Protein AF-A0A2P6U1R3-F1 (afdb_monomer_lite)

Organism: Chlorella sorokiniana (NCBI:txid3076)

Radius of gyration: 25.65 Å; chains: 1; bounding box: 90×57×66 Å

Sequence (424 aa):
MPDLQQPEAGGATSASNEEQLLGSLMELHCVSCRFAQLVASQGTAALACGRTQRAAPVVNSSLACLTNVLSQLIPLAYTKHFEDANPEEVEALPDVQGVCAAHLQAVLAVIDAAHGAGFGRPHWNDPASFETHRVALAMAVRNCCGFSHAAWDEAASAAFERSLAALAQVSSPLELASELLCPVAKAAAACPRVAAALASGSLLGVMLQVARQLAGTADRCTQEWASKLLANWHGLVQALPPSVPAADQSAATLDVSEEMVAELQTAASALSEQRRQLLRRLQFNTDLADHAVQLQQLVQPAAQLGGLLVQMSRSPALEKEQQLDLARAAATRSCAYLRCANVAGQGGAAAGQGVGSMRCSACRAVWYCGTACSHADWRAGHKCVCKALAAERQAAKAARKAAAAEGTAAVVQQPPPQQQPNQA

Secondary structure (DSSP, 8-state):
----PPP-S-----HHHHHHHHHHHHHHHHHHHHHHHHHHHHHHHHHHTT-GGGHHHHHHHHHHHHHHHHHHHHHHHHHHH-SS--HHHHHT-HHHHHHHHHHHHHHHHHHHHHHHTTTTSGGG--HHHHHHHHHHHHHHHHHHHTT-GGG--HHHHHHHHHHHHHHTTTS-HHHIIIIIIHHHHHHHHH-HHHHHHHHHTTHHHHHHHHHHHHHTSS-HHHHHHHHHHHHHHHHHHHHTGGGSPPHHHHTTTS---HHHHHHHHHHHHHHHHHHHHHHHHTTTT--HHHHHHHHGGGHHHHHHHHHHHHHHHT-HHHHHHHHHHHHHHHHTSS-S-TT---TT---SGGG-S-SS-EE-TTT-S-EESSHHHHHHHIIIIIHHHHHHHHHHHHHHHHHHHHHHHHHHHHHHTSPPP-------

Foldseek 3Di:
DDDPPDPPPPDPPDLVNLVVVLVVLLLQLQLLLLQLLLLLVVLLVCLVVVPPVVSLVSLLVSLVSNLVSLVVNLVSLVVSVDPDDDLVVSLLPLQLQLSLLLLLVSLLSSLVSCVSSPVPDCVCVPVSSLLSNLLSLQSSLLSNLSRHLLSDALSSLVSSVVSLVSNVVPDDLQSSQPRHQLSNLQSLLNHLLSLLSCLLDCNLVVLLVSLLVLLPDPDPVSPVSSVSSVVSSLSSLVSLLVLQDDLVPDVPQQVDDSVLSVQLNVLSVVLVVLVVVLVVVVPDDDRSNNVSVSCVVSSVSSSSNSVSSSVSCPRPNNNLVSVLSNQSSLLQDQASQSSNNPSPARRHPVSPPDQQWDADPQLSSHIHSHPVSVVVVVVVCCVSNSVVSNVVVVVVVVVVVVVVVVVVVVVVPDDDPDPDPPPD

Structure (mmCIF, N/CA/C/O backbone):
data_AF-A0A2P6U1R3-F1
#
_entry.id   AF-A0A2P6U1R3-F1
#
loop_
_atom_site.group_PDB
_atom_site.id
_atom_site.type_symbol
_atom_site.label_atom_id
_atom_site.label_alt_id
_atom_site.label_comp_id
_atom_site.label_asym_id
_atom_site.label_entity_id
_atom_site.label_seq_id
_atom_site.pdbx_PDB_ins_code
_atom_site.Cartn_x
_atom_site.Cartn_y
_atom_site.Cartn_z
_atom_site.occupancy
_atom_site.B_iso_or_equiv
_atom_site.auth_seq_id
_atom_site.auth_comp_id
_atom_site.auth_asym_id
_atom_site.auth_atom_id
_atom_site.pdbx_PDB_model_num
ATOM 1 N N . MET A 1 1 ? 36.725 -15.200 40.494 1.00 41.12 1 MET A N 1
ATOM 2 C CA . MET A 1 1 ? 35.909 -14.489 39.492 1.00 41.12 1 MET A CA 1
ATOM 3 C C . MET A 1 1 ? 36.869 -14.069 38.396 1.00 41.12 1 MET A C 1
ATOM 5 O O . MET A 1 1 ? 37.624 -13.140 38.645 1.00 41.12 1 MET A O 1
ATOM 9 N N . PRO A 1 2 ? 36.994 -14.837 37.302 1.00 41.97 2 PRO A N 1
ATOM 10 C CA . PRO A 1 2 ? 37.884 -14.465 36.211 1.00 41.97 2 PRO A CA 1
ATOM 11 C C . PRO A 1 2 ? 37.278 -13.282 35.447 1.00 41.97 2 PRO A C 1
ATOM 13 O O . PRO A 1 2 ? 36.060 -13.228 35.267 1.00 41.97 2 PRO A O 1
ATOM 16 N N . ASP A 1 3 ? 38.137 -12.345 35.049 1.00 43.78 3 ASP A N 1
ATOM 17 C CA . ASP A 1 3 ? 37.809 -11.195 34.209 1.00 43.78 3 ASP A CA 1
ATOM 18 C C . ASP A 1 3 ? 37.068 -11.641 32.943 1.00 43.78 3 ASP A C 1
ATOM 20 O O . ASP A 1 3 ? 37.623 -12.322 32.079 1.00 43.78 3 ASP A O 1
ATOM 24 N N . LEU A 1 4 ? 35.802 -11.237 32.829 1.00 39.09 4 LEU A N 1
ATOM 25 C CA . LEU A 1 4 ? 35.072 -11.258 31.569 1.00 39.09 4 LEU A CA 1
ATOM 26 C C . LEU A 1 4 ? 35.633 -10.126 30.705 1.00 39.09 4 LEU A C 1
ATOM 28 O O . LEU A 1 4 ? 35.174 -8.987 30.779 1.00 39.09 4 LEU A O 1
ATOM 32 N N . GLN A 1 5 ? 36.657 -10.447 29.913 1.00 50.66 5 GLN A N 1
ATOM 33 C CA . GLN A 1 5 ? 37.120 -9.588 28.829 1.00 50.66 5 GLN A CA 1
ATOM 34 C C . GLN A 1 5 ? 35.928 -9.262 27.922 1.00 50.66 5 GLN A C 1
ATOM 36 O O . GLN A 1 5 ? 35.281 -10.158 27.376 1.00 50.66 5 GLN A O 1
ATOM 41 N N . GLN A 1 6 ? 35.613 -7.971 27.801 1.00 43.28 6 GLN A N 1
ATOM 42 C CA . GLN A 1 6 ? 34.645 -7.489 26.824 1.00 43.28 6 GLN A CA 1
ATOM 43 C C . GLN A 1 6 ? 35.142 -7.859 25.417 1.00 43.28 6 GLN A C 1
ATOM 45 O O . GLN A 1 6 ? 36.327 -7.670 25.136 1.00 43.28 6 GLN A O 1
ATOM 50 N N . PRO A 1 7 ? 34.279 -8.395 24.537 1.00 53.44 7 PRO A N 1
ATOM 51 C CA . PRO A 1 7 ? 34.672 -8.705 23.170 1.00 53.44 7 PRO A CA 1
ATOM 52 C C . PRO A 1 7 ? 35.069 -7.411 22.452 1.00 53.44 7 PRO A C 1
ATOM 54 O O . PRO A 1 7 ? 34.304 -6.446 22.437 1.00 53.44 7 PRO A O 1
ATOM 57 N N . GLU A 1 8 ? 36.272 -7.384 21.877 1.00 54.66 8 GLU A N 1
ATOM 58 C CA . GLU A 1 8 ? 36.767 -6.252 21.095 1.00 54.66 8 GLU A CA 1
ATOM 59 C C . GLU A 1 8 ? 35.815 -5.963 19.922 1.00 54.66 8 GLU A C 1
ATOM 61 O O . GLU A 1 8 ? 35.661 -6.767 19.002 1.00 54.66 8 GLU A O 1
ATOM 66 N N . ALA A 1 9 ? 35.166 -4.797 19.953 1.00 52.38 9 ALA A N 1
ATOM 67 C CA . ALA A 1 9 ? 34.184 -4.325 18.973 1.00 52.38 9 ALA A CA 1
ATOM 68 C C . ALA A 1 9 ? 34.814 -3.860 17.636 1.00 52.38 9 ALA A C 1
ATOM 70 O O . ALA A 1 9 ? 34.377 -2.876 17.047 1.00 52.38 9 ALA A O 1
ATOM 71 N N . GLY A 1 10 ? 35.872 -4.531 17.170 1.00 49.59 10 GLY A N 1
ATOM 72 C CA . GLY A 1 10 ? 36.731 -4.066 16.069 1.00 49.59 10 GLY A CA 1
ATOM 73 C C . GLY A 1 10 ? 36.646 -4.861 14.765 1.00 49.59 10 GLY A C 1
ATOM 74 O O . GLY A 1 10 ? 37.422 -4.610 13.845 1.00 49.59 10 GLY A O 1
ATOM 75 N N . GLY A 1 11 ? 35.745 -5.838 14.657 1.00 57.94 11 GLY A N 1
ATOM 76 C CA . GLY A 1 11 ? 35.570 -6.594 13.421 1.00 57.94 11 GLY A CA 1
ATOM 77 C C . GLY A 1 11 ? 34.733 -5.805 12.425 1.00 57.94 11 GLY A C 1
ATOM 78 O O . GLY A 1 11 ? 33.516 -5.947 12.442 1.00 57.94 11 GLY A O 1
ATOM 79 N N . ALA A 1 12 ? 35.365 -5.001 11.564 1.00 62.06 12 ALA A N 1
ATOM 80 C CA . ALA A 1 12 ? 34.711 -4.446 10.383 1.00 62.06 12 ALA A CA 1
ATOM 81 C C . ALA A 1 12 ? 34.105 -5.606 9.579 1.00 62.06 12 ALA A C 1
ATOM 83 O O . ALA A 1 12 ? 34.811 -6.321 8.863 1.00 62.06 12 ALA A O 1
ATOM 84 N N . THR A 1 13 ? 32.804 -5.844 9.739 1.00 58.28 13 THR A N 1
ATOM 85 C CA . THR A 1 13 ? 32.047 -6.700 8.836 1.00 58.28 13 THR A CA 1
ATOM 86 C C . THR A 1 13 ? 32.215 -6.086 7.460 1.00 58.28 13 THR A C 1
ATOM 88 O O . THR A 1 13 ? 31.769 -4.972 7.209 1.00 58.28 13 THR A O 1
ATOM 91 N N . SER A 1 14 ? 32.977 -6.758 6.599 1.00 80.94 14 SER A N 1
ATOM 92 C CA . SER A 1 14 ? 33.293 -6.223 5.282 1.00 80.94 14 SER A CA 1
ATOM 93 C C . SER A 1 14 ? 31.987 -5.967 4.527 1.00 80.94 14 SER A C 1
ATOM 95 O O . SER A 1 14 ? 31.060 -6.771 4.616 1.00 80.94 14 SER A O 1
ATOM 97 N N . ALA A 1 15 ? 31.907 -4.876 3.759 1.00 79.94 15 ALA A N 1
ATOM 98 C CA . ALA A 1 15 ? 30.730 -4.522 2.951 1.00 79.94 15 ALA A CA 1
ATOM 99 C C . ALA A 1 15 ? 30.206 -5.692 2.078 1.00 79.94 15 ALA A C 1
ATOM 101 O O . ALA A 1 15 ? 29.020 -5.780 1.769 1.00 79.94 15 ALA A O 1
ATOM 102 N N . SER A 1 16 ? 31.088 -6.644 1.745 1.00 83.81 16 SER A N 1
ATOM 103 C CA . SER A 1 16 ? 30.757 -7.908 1.079 1.00 83.81 16 SER A CA 1
ATOM 104 C C . SER A 1 16 ? 29.768 -8.784 1.865 1.00 83.81 16 SER A C 1
ATOM 106 O O . SER A 1 16 ? 28.911 -9.421 1.256 1.00 83.81 16 SER A O 1
ATOM 108 N N . ASN A 1 17 ? 29.874 -8.846 3.195 1.00 85.38 17 ASN A N 1
ATOM 109 C CA . ASN A 1 17 ? 28.988 -9.657 4.034 1.00 85.38 17 ASN A CA 1
ATOM 110 C C . ASN A 1 17 ? 27.570 -9.073 4.076 1.00 85.38 17 ASN A C 1
ATOM 112 O O . ASN A 1 17 ? 26.595 -9.821 4.023 1.00 85.38 17 ASN A O 1
ATOM 116 N N . GLU A 1 18 ? 27.445 -7.746 4.131 1.00 82.75 18 GLU A N 1
ATOM 117 C CA . GLU A 1 18 ? 26.146 -7.065 4.117 1.00 82.75 18 GLU A CA 1
ATOM 118 C C . GLU A 1 18 ? 25.444 -7.201 2.765 1.00 82.75 18 GLU A C 1
ATOM 120 O O . GLU A 1 18 ? 24.239 -7.442 2.711 1.00 82.75 18 GLU A O 1
ATOM 125 N N . GLU A 1 19 ? 26.190 -7.112 1.659 1.00 83.31 19 GLU A N 1
ATOM 126 C CA . GLU A 1 19 ? 25.640 -7.339 0.322 1.00 83.31 19 GLU A CA 1
ATOM 127 C C . GLU A 1 19 ? 25.128 -8.773 0.149 1.00 83.31 19 GLU A C 1
ATOM 129 O O . GLU A 1 19 ? 24.013 -8.977 -0.342 1.00 83.31 19 GLU A O 1
ATOM 134 N N . GLN A 1 20 ? 25.895 -9.759 0.618 1.00 86.06 20 GLN A N 1
ATOM 135 C CA . GLN A 1 20 ? 25.476 -11.156 0.611 1.00 86.06 20 GLN A CA 1
ATOM 136 C C . GLN A 1 20 ? 24.241 -11.389 1.496 1.00 86.06 20 GLN A C 1
ATOM 138 O O . GLN A 1 20 ? 23.325 -12.121 1.101 1.00 86.06 20 GLN A O 1
ATOM 143 N N . LEU A 1 21 ? 24.187 -10.761 2.675 1.00 85.44 21 LEU A N 1
ATOM 144 C CA . LEU A 1 21 ? 23.046 -10.858 3.583 1.00 85.44 21 LEU A CA 1
ATOM 145 C C . LEU A 1 21 ? 21.786 -10.242 2.967 1.00 85.44 21 LEU A C 1
ATOM 147 O O . LEU A 1 21 ? 20.737 -10.886 2.968 1.00 85.44 21 LEU A O 1
ATOM 151 N N . LEU A 1 22 ? 21.885 -9.042 2.387 1.00 84.19 22 LEU A N 1
ATOM 152 C CA . LEU A 1 22 ? 20.763 -8.385 1.717 1.00 84.19 22 LEU A CA 1
ATOM 153 C C . LEU A 1 22 ? 20.246 -9.225 0.543 1.00 84.19 22 LEU A C 1
ATOM 155 O O . LEU A 1 22 ? 19.037 -9.422 0.421 1.00 84.19 22 LEU A O 1
ATOM 159 N N . GLY A 1 23 ? 21.146 -9.774 -0.279 1.00 84.50 23 GLY A N 1
ATOM 160 C CA . GLY A 1 23 ? 20.778 -10.689 -1.362 1.00 84.50 23 GLY A CA 1
ATOM 161 C C . GLY A 1 23 ? 20.032 -11.927 -0.854 1.00 84.50 23 GLY A C 1
ATOM 162 O O . GLY A 1 23 ? 18.996 -12.298 -1.405 1.00 84.50 23 GLY A O 1
ATOM 163 N N . SER A 1 24 ? 20.498 -12.512 0.253 1.00 86.38 24 SER A N 1
ATOM 164 C CA . SER A 1 24 ? 19.866 -13.682 0.878 1.00 86.38 24 SER A CA 1
ATOM 165 C C . SER A 1 24 ? 18.483 -13.357 1.460 1.00 86.38 24 SER A C 1
ATOM 167 O O . SER A 1 24 ? 17.539 -14.129 1.288 1.00 86.38 24 SER A O 1
ATOM 169 N N . LEU A 1 25 ? 18.326 -12.200 2.115 1.00 85.56 25 LEU A N 1
ATOM 170 C CA . LEU A 1 25 ? 17.034 -11.738 2.635 1.00 85.56 25 LEU A CA 1
ATOM 171 C C . LEU A 1 25 ? 16.041 -11.444 1.507 1.00 85.56 25 LEU A C 1
ATOM 173 O O . LEU A 1 25 ? 14.862 -11.771 1.630 1.00 85.56 25 LEU A O 1
ATOM 177 N N . MET A 1 26 ? 16.512 -10.864 0.403 1.00 84.69 26 MET A N 1
ATOM 178 C CA . MET A 1 26 ? 15.712 -10.595 -0.791 1.00 84.69 26 MET A CA 1
ATOM 179 C C . MET A 1 26 ? 15.184 -11.888 -1.424 1.00 84.69 26 MET A C 1
ATOM 181 O O . MET A 1 26 ? 14.007 -11.988 -1.788 1.00 84.69 26 MET A O 1
ATOM 185 N N . GLU A 1 27 ? 16.042 -12.904 -1.532 1.00 84.75 27 GLU A N 1
ATOM 186 C CA . GLU A 1 27 ? 15.659 -14.223 -2.028 1.00 84.75 27 GLU A CA 1
ATOM 187 C C . GLU A 1 27 ? 14.647 -14.895 -1.094 1.00 84.75 27 GLU A C 1
ATOM 189 O O . GLU A 1 27 ? 13.584 -15.330 -1.549 1.00 84.75 27 GLU A O 1
ATOM 194 N N . LEU A 1 28 ? 14.925 -14.901 0.213 1.00 86.25 28 LEU A N 1
ATOM 195 C CA . LEU A 1 28 ? 14.026 -15.450 1.225 1.00 86.25 28 LEU A CA 1
ATOM 196 C C . LEU A 1 28 ? 12.658 -14.753 1.195 1.00 86.25 28 LEU A C 1
ATOM 198 O O . LEU A 1 28 ? 11.629 -15.425 1.199 1.00 86.25 28 LEU A O 1
ATOM 202 N N . HIS A 1 29 ? 12.626 -13.423 1.080 1.00 87.94 29 HIS A N 1
ATOM 203 C CA . HIS A 1 29 ? 11.388 -12.651 0.941 1.00 87.94 29 HIS A CA 1
ATOM 204 C C . HIS A 1 29 ? 10.598 -13.073 -0.298 1.00 87.94 29 HIS A C 1
ATOM 206 O O . HIS A 1 29 ? 9.394 -13.343 -0.215 1.00 87.94 29 HIS A O 1
ATOM 212 N N . CYS A 1 30 ? 11.276 -13.180 -1.444 1.00 86.31 30 CYS A N 1
ATOM 213 C CA . CYS A 1 30 ? 10.654 -13.601 -2.692 1.00 86.31 30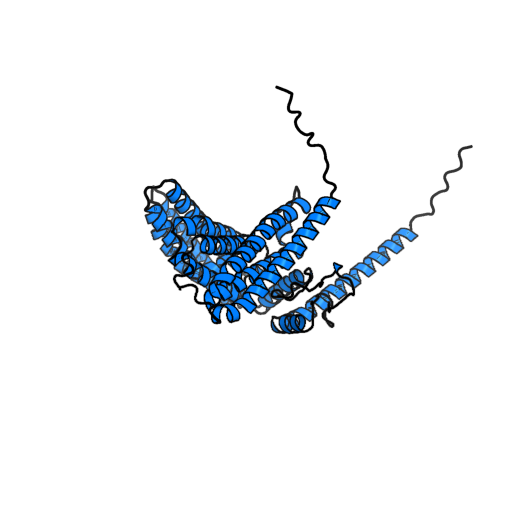 CYS A CA 1
ATOM 214 C C . CYS A 1 30 ? 10.036 -14.999 -2.574 1.00 86.31 30 CYS A C 1
ATOM 216 O O . CYS A 1 30 ? 8.910 -15.205 -3.040 1.00 86.31 30 CYS A O 1
ATOM 218 N N . VAL A 1 31 ? 10.748 -15.947 -1.957 1.00 87.31 31 VAL A N 1
ATOM 219 C CA . VAL A 1 31 ? 10.260 -17.311 -1.710 1.00 87.31 31 VAL A CA 1
ATOM 220 C C . VAL A 1 31 ? 9.054 -17.292 -0.774 1.00 87.31 31 VAL A C 1
ATOM 222 O O . VAL A 1 31 ? 8.032 -17.893 -1.108 1.00 87.31 31 VAL A O 1
ATOM 225 N N . SER A 1 32 ? 9.112 -16.543 0.328 1.00 87.38 32 SER A N 1
ATOM 226 C CA . SER A 1 32 ? 8.001 -16.412 1.277 1.00 87.38 32 SER A CA 1
ATOM 227 C C . SER A 1 32 ? 6.751 -15.812 0.627 1.00 87.38 32 SER A C 1
ATOM 229 O O . SER A 1 32 ? 5.649 -16.318 0.839 1.00 87.38 32 SER A O 1
ATOM 231 N N . CYS A 1 33 ? 6.897 -14.803 -0.242 1.00 89.19 33 CYS A N 1
ATOM 232 C CA . CYS A 1 33 ? 5.768 -14.234 -0.990 1.00 89.19 33 CYS A CA 1
ATOM 233 C C . CYS A 1 33 ? 5.134 -15.265 -1.922 1.00 89.19 33 CYS A C 1
ATOM 235 O O . CYS A 1 33 ? 3.912 -15.385 -1.979 1.00 89.19 33 CYS A O 1
ATOM 237 N N . ARG A 1 34 ? 5.954 -16.041 -2.637 1.00 90.00 34 ARG A N 1
ATOM 238 C CA . ARG A 1 34 ? 5.462 -17.092 -3.536 1.00 90.00 34 ARG A CA 1
ATOM 239 C C . ARG A 1 34 ? 4.780 -18.215 -2.777 1.00 90.00 34 ARG A C 1
ATOM 241 O O . ARG A 1 34 ? 3.759 -18.717 -3.235 1.00 90.00 34 ARG A O 1
ATOM 248 N N . PHE A 1 35 ? 5.323 -18.594 -1.626 1.00 88.38 35 PHE A N 1
ATOM 249 C CA . PHE A 1 35 ? 4.724 -19.605 -0.772 1.00 88.38 35 PHE A CA 1
ATOM 250 C C . PHE A 1 35 ? 3.365 -19.146 -0.243 1.00 88.38 35 PHE A C 1
ATOM 252 O O . PHE A 1 35 ? 2.393 -19.882 -0.359 1.00 88.38 35 PHE A O 1
ATOM 259 N N . ALA A 1 36 ? 3.251 -17.903 0.223 1.00 88.50 36 ALA A N 1
ATOM 260 C CA . ALA A 1 36 ? 1.975 -17.326 0.633 1.00 88.50 36 ALA A CA 1
ATOM 261 C C . ALA A 1 36 ? 0.948 -17.284 -0.511 1.00 88.50 36 ALA A C 1
ATOM 263 O O . ALA A 1 36 ? -0.198 -17.681 -0.318 1.00 88.50 36 ALA A O 1
ATOM 264 N N . GLN A 1 37 ? 1.360 -16.899 -1.724 1.00 90.62 37 GLN A N 1
ATOM 265 C CA . GLN A 1 37 ? 0.494 -16.949 -2.911 1.00 90.62 37 GLN A CA 1
ATOM 266 C C . GLN A 1 37 ? 0.074 -18.384 -3.265 1.00 90.62 37 GLN A C 1
ATOM 268 O O . GLN A 1 37 ? -1.080 -18.633 -3.620 1.00 90.62 37 GLN A O 1
ATOM 273 N N . LEU A 1 38 ? 0.985 -19.352 -3.134 1.00 89.19 38 LEU A N 1
ATOM 274 C CA . LEU A 1 38 ? 0.686 -20.769 -3.327 1.00 89.19 38 LEU A CA 1
ATOM 275 C C . LEU A 1 38 ? -0.359 -21.243 -2.315 1.00 89.19 38 LEU A C 1
ATOM 277 O O . LEU A 1 38 ? -1.377 -21.803 -2.718 1.00 89.19 38 LEU A O 1
ATOM 281 N N . VAL A 1 39 ? -0.143 -20.956 -1.030 1.00 85.69 39 VAL A N 1
ATOM 282 C CA . VAL A 1 39 ? -1.073 -21.276 0.058 1.00 85.69 39 VAL A CA 1
ATOM 283 C C . VAL A 1 39 ? -2.430 -20.618 -0.176 1.00 85.69 39 VAL A C 1
ATOM 285 O O . VAL A 1 39 ? -3.440 -21.298 -0.055 1.00 85.69 39 VAL A O 1
ATOM 288 N N . ALA A 1 40 ? -2.483 -19.350 -0.587 1.00 87.50 40 ALA A N 1
ATOM 289 C CA . ALA A 1 40 ? -3.734 -18.665 -0.908 1.00 87.50 40 ALA A CA 1
ATOM 290 C C . ALA A 1 40 ? -4.482 -19.338 -2.075 1.00 87.50 40 ALA A C 1
ATOM 292 O O . ALA A 1 40 ? -5.684 -19.599 -1.993 1.00 87.50 40 ALA A O 1
ATOM 293 N N . SER A 1 41 ? -3.760 -19.687 -3.146 1.00 87.88 41 SER A N 1
ATOM 294 C CA . SER A 1 41 ? -4.346 -20.321 -4.334 1.00 87.88 41 SER A CA 1
ATOM 295 C C . SER A 1 41 ? -4.855 -21.744 -4.076 1.00 87.88 41 SER A C 1
ATOM 297 O O . SER A 1 41 ? -5.902 -22.124 -4.595 1.00 87.88 41 SER A O 1
ATOM 299 N N . GLN A 1 42 ? -4.148 -22.527 -3.254 1.00 84.12 42 GLN A N 1
ATOM 300 C CA . GLN A 1 42 ? -4.537 -23.895 -2.900 1.00 84.12 42 GLN A CA 1
ATOM 301 C C . GLN A 1 42 ? -5.544 -23.935 -1.750 1.00 84.12 42 GLN A C 1
ATOM 303 O O . GLN A 1 42 ? -6.390 -24.829 -1.692 1.00 84.12 42 GLN A O 1
ATOM 308 N N . GLY A 1 43 ? -5.447 -22.974 -0.831 1.00 69.19 43 GLY A N 1
ATOM 309 C CA . GLY A 1 43 ? -6.226 -22.884 0.395 1.00 69.19 43 GLY A CA 1
ATOM 310 C C . GLY A 1 43 ? -7.714 -22.818 0.112 1.00 69.19 43 GLY A C 1
ATOM 311 O O . GLY A 1 43 ? -8.466 -23.550 0.737 1.00 69.19 43 GLY A O 1
ATOM 312 N N . THR A 1 44 ? -8.150 -22.064 -0.894 1.00 64.38 44 THR A N 1
ATOM 313 C CA . THR A 1 44 ? -9.573 -22.011 -1.276 1.00 64.38 44 THR A CA 1
ATOM 314 C C . THR A 1 44 ? -10.154 -23.396 -1.597 1.00 64.38 44 THR A C 1
ATOM 316 O O . THR A 1 44 ? -11.227 -23.741 -1.107 1.00 64.38 44 THR A O 1
ATOM 319 N N . ALA A 1 45 ? -9.423 -24.241 -2.331 1.00 68.31 45 ALA A N 1
ATOM 320 C CA . ALA A 1 45 ? -9.865 -25.592 -2.679 1.00 68.31 45 ALA A CA 1
ATOM 321 C C . ALA A 1 45 ? -9.679 -26.601 -1.528 1.00 68.31 45 ALA A C 1
ATOM 323 O O . ALA A 1 45 ? -10.554 -27.430 -1.269 1.00 68.31 45 ALA A O 1
ATOM 324 N N . ALA A 1 46 ? -8.556 -26.531 -0.806 1.00 61.72 46 ALA A N 1
ATOM 325 C CA . ALA A 1 46 ? -8.241 -27.449 0.289 1.00 61.72 46 ALA A CA 1
ATOM 326 C C . ALA A 1 46 ? -9.098 -27.194 1.544 1.00 61.72 46 ALA A C 1
ATOM 328 O O . ALA A 1 46 ? -9.530 -28.148 2.197 1.00 61.72 46 ALA A O 1
ATOM 329 N N . LEU A 1 47 ? -9.380 -25.923 1.855 1.00 58.97 47 LEU A N 1
ATOM 330 C CA . LEU A 1 47 ? -10.258 -25.507 2.953 1.00 58.97 47 LEU A CA 1
ATOM 331 C C . LEU A 1 47 ? -11.717 -25.867 2.650 1.00 58.97 47 LEU A C 1
ATOM 333 O O . LEU A 1 47 ? -12.416 -26.340 3.545 1.00 58.97 47 LEU A O 1
ATOM 337 N N . ALA A 1 48 ? -12.150 -25.763 1.388 1.00 61.44 48 ALA A N 1
ATOM 338 C CA . ALA A 1 48 ? -13.477 -26.217 0.965 1.00 61.44 48 ALA A CA 1
ATOM 339 C C . ALA A 1 48 ? -13.694 -27.730 1.174 1.00 61.44 48 ALA A C 1
ATOM 341 O O . ALA A 1 48 ? -14.814 -28.162 1.431 1.00 61.44 48 ALA A O 1
ATOM 342 N N . CYS A 1 49 ? -12.632 -28.544 1.136 1.00 66.62 49 CYS A N 1
ATOM 343 C CA . CYS A 1 49 ? -12.711 -30.000 1.313 1.00 66.62 49 CYS A CA 1
ATOM 344 C C . CYS A 1 49 ? -12.745 -30.474 2.783 1.00 66.62 49 CYS A C 1
ATOM 346 O O . CYS A 1 49 ? -12.592 -31.669 3.036 1.00 66.62 49 CYS A O 1
ATOM 348 N N . GLY A 1 50 ? -12.882 -29.577 3.768 1.00 60.34 50 GLY A N 1
ATOM 349 C CA . GLY A 1 50 ? -13.015 -29.955 5.184 1.00 60.34 50 GLY A CA 1
ATOM 350 C C . GLY A 1 50 ? -11.731 -30.466 5.857 1.00 60.34 50 GLY A C 1
ATOM 351 O O . GLY A 1 50 ? -11.770 -30.878 7.014 1.00 60.34 50 GLY A O 1
ATOM 352 N N . ARG A 1 51 ? -10.566 -30.400 5.193 1.00 64.81 51 ARG A N 1
ATOM 353 C CA . ARG A 1 51 ? -9.248 -30.722 5.791 1.00 64.81 51 ARG A CA 1
ATOM 354 C C . ARG A 1 51 ? -8.646 -29.523 6.545 1.00 64.81 51 ARG A C 1
ATOM 356 O O . ARG A 1 51 ? -7.439 -29.292 6.506 1.00 64.81 51 ARG A O 1
ATOM 363 N N . THR A 1 52 ? -9.491 -28.735 7.207 1.00 59.22 52 THR A N 1
ATOM 364 C CA . THR A 1 52 ? -9.181 -27.377 7.686 1.00 59.22 52 THR A CA 1
ATOM 365 C C . THR A 1 52 ? -8.184 -27.333 8.845 1.00 59.22 52 THR A C 1
ATOM 367 O O . THR A 1 52 ? -7.376 -26.411 8.910 1.00 59.22 52 THR A O 1
ATOM 370 N N . GLN A 1 53 ? -8.145 -28.357 9.707 1.00 66.00 53 GLN A N 1
ATOM 371 C CA . GLN A 1 53 ? -7.268 -28.367 10.891 1.00 66.00 53 GLN A CA 1
ATOM 372 C C . GLN A 1 53 ? -5.765 -28.346 10.574 1.00 66.00 53 GLN A C 1
ATOM 374 O O . GLN A 1 53 ? -4.977 -27.907 11.404 1.00 66.00 53 GLN A O 1
ATOM 379 N N . ARG A 1 54 ? -5.340 -28.793 9.383 1.00 70.00 54 ARG A N 1
ATOM 380 C CA . ARG A 1 54 ? -3.913 -28.785 9.004 1.00 70.00 54 ARG A CA 1
ATOM 381 C C . ARG A 1 54 ? -3.483 -27.532 8.242 1.00 70.00 54 ARG A C 1
ATOM 383 O O . ARG A 1 54 ? -2.287 -27.309 8.099 1.00 70.00 54 ARG A O 1
ATOM 390 N N . ALA A 1 55 ? -4.425 -26.730 7.749 1.00 70.19 55 ALA A N 1
ATOM 391 C CA . ALA A 1 55 ? -4.117 -25.565 6.923 1.00 70.19 55 ALA A CA 1
ATOM 392 C C . ALA A 1 55 ? -3.771 -24.322 7.759 1.00 70.19 55 ALA A C 1
ATOM 394 O O . ALA A 1 55 ? -2.879 -23.568 7.378 1.00 70.19 55 ALA A O 1
ATOM 395 N N . ALA A 1 56 ? -4.422 -24.135 8.914 1.00 71.81 56 ALA A N 1
ATOM 396 C CA . ALA A 1 56 ? -4.221 -22.959 9.764 1.00 71.81 56 ALA A CA 1
ATOM 397 C C . ALA A 1 56 ? -2.762 -22.758 10.227 1.00 71.81 56 ALA A C 1
ATOM 399 O O . ALA A 1 56 ? -2.238 -21.659 10.032 1.00 71.81 56 ALA A O 1
ATOM 400 N N . PRO A 1 57 ? -2.043 -23.789 10.724 1.00 78.38 57 PRO A N 1
ATOM 401 C CA . PRO A 1 57 ? -0.646 -23.621 11.121 1.00 78.38 57 PRO A CA 1
ATOM 402 C C . PRO A 1 57 ? 0.248 -23.201 9.952 1.00 78.38 57 PRO A C 1
ATOM 404 O O . PRO A 1 57 ? 1.115 -22.353 10.118 1.00 78.38 57 PRO A O 1
ATOM 407 N N . VAL A 1 58 ? 0.005 -23.741 8.752 1.00 78.25 58 VAL A N 1
ATOM 408 C CA . VAL A 1 58 ? 0.785 -23.407 7.551 1.00 78.25 58 VAL A CA 1
ATOM 409 C C . VAL A 1 58 ? 0.566 -21.951 7.150 1.00 78.25 58 VAL A C 1
ATOM 411 O O . VAL A 1 58 ? 1.535 -21.252 6.854 1.00 78.25 58 VAL A O 1
ATOM 414 N N . VAL A 1 59 ? -0.681 -21.472 7.180 1.00 76.81 59 VAL A N 1
ATOM 415 C CA . VAL A 1 59 ? -1.014 -20.064 6.911 1.00 76.81 59 VAL A CA 1
ATOM 416 C C . VAL A 1 59 ? -0.316 -19.145 7.915 1.00 76.81 59 VAL A C 1
ATOM 418 O O . VAL A 1 59 ? 0.392 -18.226 7.506 1.00 76.81 59 VAL A O 1
ATOM 421 N N . ASN A 1 60 ? -0.432 -19.439 9.212 1.00 77.25 60 ASN A N 1
ATOM 422 C CA . ASN A 1 60 ? 0.191 -18.639 10.265 1.00 77.25 60 ASN A CA 1
ATOM 423 C C . ASN A 1 60 ? 1.718 -18.617 10.127 1.00 77.25 60 ASN A C 1
ATOM 425 O O . ASN A 1 60 ? 2.323 -17.549 10.132 1.00 77.25 60 ASN A O 1
ATOM 429 N N . SER A 1 61 ? 2.356 -19.774 9.931 1.00 78.88 61 SER A N 1
ATOM 430 C CA . SER A 1 61 ? 3.805 -19.843 9.723 1.00 78.88 61 SER A CA 1
ATOM 431 C C . SER A 1 61 ? 4.248 -19.082 8.470 1.00 78.88 61 SER A C 1
ATOM 433 O O . SER A 1 61 ? 5.295 -18.437 8.495 1.00 78.88 61 SER A O 1
ATOM 435 N N . SER A 1 62 ? 3.449 -19.102 7.397 1.00 77.00 62 SER A N 1
ATOM 436 C CA . SER A 1 62 ? 3.728 -18.336 6.172 1.00 77.00 62 SER A CA 1
ATOM 437 C C . SER A 1 62 ? 3.694 -16.834 6.432 1.00 77.00 62 SER A C 1
ATOM 439 O O . SER A 1 62 ? 4.623 -16.122 6.052 1.00 77.00 62 SER A O 1
ATOM 441 N N . LEU A 1 63 ? 2.640 -16.358 7.100 1.00 78.94 63 LEU A N 1
ATOM 442 C CA . LEU A 1 63 ? 2.467 -14.950 7.451 1.00 78.94 63 LEU A CA 1
ATOM 443 C C . LEU A 1 63 ? 3.553 -14.475 8.417 1.00 78.94 63 LEU A C 1
ATOM 445 O O . LEU A 1 63 ? 4.156 -13.431 8.181 1.00 78.94 63 LEU A O 1
ATOM 449 N N . ALA A 1 64 ? 3.861 -15.254 9.454 1.00 80.31 64 ALA A N 1
ATOM 450 C CA . ALA A 1 64 ? 4.926 -14.940 10.401 1.00 80.31 64 ALA A CA 1
ATOM 451 C C . ALA A 1 64 ? 6.295 -14.866 9.707 1.00 80.31 64 ALA A C 1
ATOM 453 O O . ALA A 1 64 ? 7.042 -13.911 9.909 1.00 80.31 64 ALA A O 1
ATOM 454 N N . CYS A 1 65 ? 6.610 -15.829 8.833 1.00 81.06 65 CYS A N 1
ATOM 455 C CA . CYS A 1 65 ? 7.851 -15.821 8.062 1.00 81.06 65 CYS A CA 1
ATOM 456 C C . CYS A 1 65 ? 7.941 -14.591 7.149 1.00 81.06 65 CYS A C 1
ATOM 458 O O . CYS A 1 65 ? 8.935 -13.871 7.192 1.00 81.06 65 CYS A O 1
ATOM 460 N N . LEU A 1 66 ? 6.887 -14.305 6.378 1.00 80.62 66 LEU A N 1
ATOM 461 C CA . LEU A 1 66 ? 6.802 -13.115 5.527 1.00 80.62 66 LEU A CA 1
ATOM 462 C C . LEU A 1 66 ? 7.086 -11.828 6.299 1.00 80.62 66 LEU A C 1
ATOM 464 O O . LEU A 1 66 ? 7.874 -10.984 5.870 1.00 80.62 66 LEU A O 1
ATOM 468 N N . THR A 1 67 ? 6.408 -11.700 7.429 1.00 79.56 67 THR A N 1
ATOM 469 C CA . THR A 1 67 ? 6.409 -10.520 8.281 1.00 79.56 67 THR A CA 1
ATOM 470 C C . THR A 1 67 ? 7.783 -10.296 8.911 1.00 79.56 67 THR A C 1
ATOM 472 O O . THR A 1 67 ? 8.340 -9.199 8.821 1.00 79.56 67 THR A O 1
ATOM 475 N N . ASN A 1 68 ? 8.383 -11.360 9.452 1.00 81.44 68 ASN A N 1
ATOM 476 C CA . ASN A 1 68 ? 9.719 -11.320 10.036 1.00 81.44 68 ASN A CA 1
ATOM 477 C C . ASN A 1 68 ? 10.778 -10.960 8.991 1.00 81.44 68 ASN A C 1
ATOM 479 O O . ASN A 1 68 ? 11.594 -10.075 9.235 1.00 81.44 68 ASN A O 1
ATOM 483 N N . VAL A 1 69 ? 10.742 -11.581 7.809 1.00 83.38 69 VAL A N 1
ATOM 484 C CA . VAL A 1 69 ? 11.728 -11.304 6.754 1.00 83.38 69 VAL A CA 1
ATOM 485 C C . VAL A 1 69 ? 11.662 -9.846 6.309 1.00 83.38 69 VAL A C 1
ATOM 487 O O . VAL A 1 69 ? 12.704 -9.205 6.201 1.00 83.38 69 VAL A O 1
ATOM 490 N N . LEU A 1 70 ? 10.463 -9.286 6.115 1.00 80.12 70 LEU A N 1
ATOM 491 C CA . LEU A 1 70 ? 10.335 -7.883 5.717 1.00 80.12 70 LEU A CA 1
ATOM 492 C C . LEU A 1 70 ? 10.831 -6.921 6.807 1.00 80.12 70 LEU A C 1
ATOM 494 O O . LEU A 1 70 ? 11.501 -5.941 6.491 1.00 80.12 70 LEU A O 1
ATOM 498 N N . SER A 1 71 ? 10.559 -7.218 8.084 1.00 80.62 71 SER A N 1
ATOM 499 C CA . SER A 1 71 ? 11.040 -6.391 9.201 1.00 80.62 71 SER A CA 1
ATOM 500 C C . SER A 1 71 ? 12.554 -6.361 9.361 1.00 80.62 71 SER A C 1
ATOM 502 O O . SER A 1 71 ? 13.064 -5.409 9.936 1.00 80.62 71 SER A O 1
ATOM 504 N N . GLN A 1 72 ? 13.258 -7.375 8.856 1.00 83.31 72 GLN A N 1
ATOM 505 C CA . GLN A 1 72 ? 14.720 -7.422 8.843 1.00 83.31 72 GLN A CA 1
ATOM 506 C C . GLN A 1 72 ? 15.286 -6.804 7.561 1.00 83.31 72 GLN A C 1
ATOM 508 O O . GLN A 1 72 ? 16.293 -6.102 7.598 1.00 83.31 72 GLN A O 1
ATOM 513 N N . LEU A 1 73 ? 14.618 -7.028 6.424 1.00 81.94 73 LEU A N 1
ATOM 514 C CA . LEU A 1 73 ? 15.051 -6.528 5.121 1.00 81.94 73 LEU A CA 1
ATOM 515 C C . LEU A 1 73 ? 15.011 -5.001 5.052 1.00 81.94 73 LEU A C 1
ATOM 517 O O . LEU A 1 73 ? 15.960 -4.406 4.553 1.00 81.94 73 LEU A O 1
ATOM 521 N N . ILE A 1 74 ? 13.942 -4.369 5.551 1.00 79.56 74 ILE A N 1
ATOM 522 C CA . ILE A 1 74 ? 13.782 -2.913 5.450 1.00 79.56 74 ILE A CA 1
ATOM 523 C C . ILE A 1 74 ? 14.901 -2.176 6.203 1.00 79.56 74 ILE A C 1
ATOM 525 O O . ILE A 1 74 ? 15.614 -1.418 5.552 1.00 79.56 74 ILE A O 1
ATOM 529 N N . PRO A 1 75 ? 15.139 -2.404 7.512 1.00 79.44 75 PRO A N 1
ATOM 530 C CA . PRO A 1 75 ? 16.226 -1.734 8.222 1.00 79.44 75 PRO A CA 1
ATOM 531 C C . PRO A 1 75 ? 17.597 -1.978 7.590 1.00 79.44 75 PRO A C 1
ATOM 533 O O . PRO A 1 75 ? 18.371 -1.036 7.486 1.00 79.44 75 PRO A O 1
ATOM 536 N N . LEU A 1 76 ? 17.878 -3.197 7.110 1.00 79.00 76 LEU A N 1
ATOM 537 C CA . LEU A 1 76 ? 19.153 -3.505 6.456 1.00 79.00 76 LEU A CA 1
ATOM 538 C C . LEU A 1 76 ? 19.320 -2.751 5.124 1.00 79.00 76 LEU A C 1
ATOM 540 O O . LEU A 1 76 ? 20.414 -2.301 4.789 1.00 79.00 76 LEU A O 1
ATOM 544 N N . ALA A 1 77 ? 18.236 -2.601 4.358 1.00 74.25 77 ALA A N 1
ATOM 545 C CA . ALA A 1 77 ? 18.240 -1.782 3.151 1.00 74.25 77 ALA A CA 1
ATOM 546 C C . ALA A 1 77 ? 18.490 -0.302 3.489 1.00 74.25 77 ALA A C 1
ATOM 548 O O . ALA A 1 77 ? 19.274 0.344 2.798 1.00 74.25 77 ALA A O 1
ATOM 549 N N . TYR A 1 78 ? 17.904 0.210 4.579 1.00 72.81 78 TYR A N 1
ATOM 550 C CA . TYR A 1 78 ? 18.193 1.562 5.069 1.00 72.81 78 TYR A CA 1
ATOM 551 C C . TYR A 1 78 ? 19.664 1.738 5.449 1.00 72.81 78 TYR A C 1
ATOM 553 O O . TYR A 1 78 ? 20.303 2.651 4.937 1.00 72.81 78 TYR A O 1
ATOM 561 N N . THR A 1 79 ? 20.212 0.859 6.295 1.00 75.25 79 THR A N 1
ATOM 562 C CA . THR A 1 79 ? 21.591 0.996 6.793 1.00 75.25 79 THR A CA 1
ATOM 563 C C . THR A 1 79 ? 22.623 0.869 5.680 1.00 75.25 79 THR A C 1
ATOM 565 O O . THR A 1 79 ? 23.589 1.620 5.662 1.00 75.25 79 THR A O 1
ATOM 568 N N . LYS A 1 80 ? 22.418 -0.050 4.723 1.00 68.12 80 LYS A N 1
ATOM 569 C CA . LYS A 1 80 ? 23.350 -0.251 3.603 1.00 68.12 80 LYS A CA 1
ATOM 570 C C . LYS A 1 80 ? 23.397 0.958 2.683 1.00 68.12 80 LYS A C 1
ATOM 572 O O . LYS A 1 80 ? 24.460 1.317 2.180 1.00 68.12 80 LYS A O 1
ATOM 577 N N . HIS A 1 81 ? 22.231 1.516 2.376 1.00 62.25 81 HIS A N 1
ATOM 578 C CA . HIS A 1 81 ? 22.198 2.643 1.470 1.00 62.25 81 HIS A CA 1
ATOM 579 C C . HIS A 1 81 ? 22.708 3.903 2.160 1.00 62.25 81 HIS A C 1
ATOM 581 O O . HIS A 1 81 ? 23.302 4.718 1.457 1.00 62.25 81 HIS A O 1
ATOM 587 N N . PHE A 1 82 ? 22.556 4.044 3.489 1.00 56.56 82 PHE A N 1
ATOM 588 C CA . PHE A 1 82 ? 22.811 5.322 4.137 1.00 56.56 82 PHE A CA 1
ATOM 589 C C . PHE A 1 82 ? 23.076 5.299 5.652 1.00 56.56 82 PHE A C 1
ATOM 591 O O . PHE A 1 82 ? 22.237 4.870 6.441 1.00 56.56 82 PHE A O 1
ATOM 598 N N . GLU A 1 83 ? 24.180 5.940 6.051 1.00 53.97 83 GLU A N 1
ATOM 599 C CA . GLU A 1 83 ? 24.327 6.565 7.377 1.00 53.97 83 GLU A CA 1
ATOM 600 C C . GLU A 1 83 ? 23.767 8.015 7.396 1.00 53.97 83 GLU A C 1
ATOM 602 O O . GLU A 1 83 ? 23.432 8.503 8.471 1.00 53.97 83 GLU A O 1
ATOM 607 N N . ASP A 1 84 ? 23.551 8.656 6.225 1.00 54.22 84 ASP A N 1
ATOM 608 C CA . ASP A 1 84 ? 23.222 10.099 6.098 1.00 54.22 84 ASP A CA 1
ATOM 609 C C . ASP A 1 84 ? 22.032 10.488 5.166 1.00 54.22 84 ASP A C 1
ATOM 611 O O . ASP A 1 84 ? 21.758 11.679 5.003 1.00 54.22 84 ASP A O 1
ATOM 615 N N . ALA A 1 85 ? 21.298 9.568 4.521 1.00 55.16 85 ALA A N 1
ATOM 616 C CA . ALA A 1 85 ? 20.209 9.969 3.606 1.00 55.16 85 ALA A CA 1
ATOM 617 C C . ALA A 1 85 ? 18.931 10.417 4.281 1.00 55.16 85 ALA A C 1
ATOM 619 O O . ALA A 1 85 ? 18.469 9.868 5.283 1.00 55.16 85 ALA A O 1
ATOM 620 N N . ASN A 1 86 ? 18.259 11.283 3.530 1.00 65.94 86 ASN A N 1
ATOM 621 C CA . ASN A 1 86 ? 16.832 11.498 3.599 1.00 65.94 86 ASN A CA 1
ATOM 622 C C . ASN A 1 86 ? 16.044 10.185 3.321 1.00 65.94 86 ASN A C 1
ATOM 624 O O . ASN A 1 86 ? 16.224 9.578 2.262 1.00 65.94 86 ASN A O 1
ATOM 628 N N . PRO A 1 87 ? 15.136 9.754 4.221 1.00 63.97 87 PRO A N 1
ATOM 629 C CA . PRO A 1 87 ? 14.249 8.600 4.031 1.00 63.97 87 PRO A CA 1
ATOM 630 C C . PRO A 1 87 ? 13.519 8.536 2.679 1.00 63.97 87 PRO A C 1
ATOM 632 O O . PRO A 1 87 ? 13.270 7.437 2.185 1.00 63.97 87 PRO A O 1
ATOM 635 N N . GLU A 1 88 ? 13.236 9.687 2.063 1.00 65.56 88 GLU A N 1
ATOM 636 C CA . GLU A 1 88 ? 12.583 9.795 0.750 1.00 65.56 88 GLU A CA 1
ATOM 637 C C . GLU A 1 88 ? 13.400 9.144 -0.386 1.00 65.56 88 GLU A C 1
ATOM 639 O O . GLU A 1 88 ? 12.834 8.564 -1.313 1.00 65.56 88 GLU A O 1
ATOM 644 N N . GLU A 1 89 ? 14.737 9.172 -0.317 1.00 67.50 89 GLU A N 1
ATOM 645 C CA . GLU A 1 89 ? 15.597 8.558 -1.341 1.00 67.50 89 GLU A CA 1
ATOM 646 C C . GLU A 1 89 ? 15.583 7.026 -1.259 1.00 67.50 89 GLU A C 1
ATOM 648 O O . GLU A 1 89 ? 15.658 6.338 -2.280 1.00 67.50 89 GLU A O 1
ATOM 653 N N . VAL A 1 90 ? 15.436 6.479 -0.048 1.00 63.34 90 VAL A N 1
ATOM 654 C CA . VAL A 1 90 ? 15.335 5.030 0.185 1.00 63.34 90 VAL A CA 1
ATOM 655 C C . VAL A 1 90 ? 13.994 4.497 -0.310 1.00 63.34 90 VAL A C 1
ATOM 657 O O . VAL A 1 90 ? 13.937 3.428 -0.920 1.00 63.34 90 VAL A O 1
ATOM 660 N N . GLU A 1 91 ? 12.916 5.253 -0.103 1.00 62.88 91 GLU A N 1
ATOM 661 C CA . GLU A 1 91 ? 11.580 4.916 -0.607 1.00 62.88 91 GLU A CA 1
ATOM 662 C C . GLU A 1 91 ? 11.519 4.901 -2.142 1.00 62.88 91 GLU A C 1
ATOM 664 O O . GLU A 1 91 ? 10.721 4.159 -2.721 1.00 62.88 91 GLU A O 1
ATOM 669 N N . ALA A 1 92 ? 12.397 5.649 -2.814 1.00 65.69 92 ALA A N 1
ATOM 670 C CA . ALA A 1 92 ? 12.502 5.674 -4.270 1.00 65.69 92 ALA A CA 1
ATOM 671 C C . ALA A 1 92 ? 13.283 4.487 -4.867 1.00 65.69 92 ALA A C 1
ATOM 673 O O . ALA A 1 92 ? 13.292 4.327 -6.090 1.00 65.69 92 ALA A O 1
ATOM 674 N N . LEU A 1 93 ? 13.927 3.637 -4.051 1.00 76.00 93 LEU A N 1
ATOM 675 C CA . LEU A 1 93 ? 14.694 2.493 -4.552 1.00 76.00 93 LEU A CA 1
ATOM 676 C C . LEU A 1 93 ? 13.758 1.442 -5.179 1.00 76.00 93 LEU A C 1
ATOM 678 O O . LEU A 1 93 ? 13.005 0.786 -4.451 1.00 76.00 93 LEU A O 1
ATOM 682 N N . PRO A 1 94 ? 13.833 1.193 -6.504 1.00 74.19 94 PRO A N 1
ATOM 683 C CA . PRO A 1 94 ? 12.898 0.300 -7.198 1.00 74.19 94 PRO A CA 1
ATOM 684 C C . PRO A 1 94 ? 12.864 -1.125 -6.625 1.00 74.19 94 PRO A C 1
ATOM 686 O O . PRO A 1 94 ? 11.828 -1.792 -6.657 1.00 74.19 94 PRO A O 1
ATOM 689 N N . ASP A 1 95 ? 13.990 -1.585 -6.073 1.00 79.50 95 ASP A N 1
ATOM 690 C CA . ASP A 1 95 ? 14.115 -2.893 -5.429 1.00 79.50 95 ASP A CA 1
ATOM 691 C C . ASP A 1 95 ? 13.205 -2.999 -4.195 1.00 79.50 95 ASP A C 1
ATOM 693 O O . ASP A 1 95 ? 12.455 -3.968 -4.061 1.00 79.50 95 ASP A O 1
ATOM 697 N N . VAL A 1 96 ? 13.198 -1.979 -3.329 1.00 82.19 96 VAL A N 1
ATOM 698 C CA . VAL A 1 96 ? 12.378 -1.953 -2.106 1.00 82.19 96 VAL A CA 1
ATOM 699 C C . VAL A 1 96 ? 10.897 -1.824 -2.457 1.00 82.19 96 VAL A C 1
ATOM 701 O O . VAL A 1 96 ? 10.067 -2.569 -1.931 1.00 82.19 96 VAL A O 1
ATOM 704 N N . GLN A 1 97 ? 10.558 -0.958 -3.416 1.00 83.88 97 GLN A N 1
ATOM 705 C CA . GLN A 1 97 ? 9.171 -0.787 -3.855 1.00 83.88 97 GLN A CA 1
ATOM 706 C C . GLN A 1 97 ? 8.569 -2.097 -4.383 1.00 83.88 97 GLN A C 1
ATOM 708 O O . GLN A 1 97 ? 7.409 -2.411 -4.097 1.00 83.88 97 GLN A O 1
ATOM 713 N N . GLY A 1 98 ? 9.353 -2.880 -5.133 1.00 81.69 98 GLY A N 1
ATOM 714 C CA . GLY A 1 98 ? 8.902 -4.127 -5.758 1.00 81.69 98 GLY A CA 1
ATOM 715 C C . GLY A 1 98 ? 8.672 -5.235 -4.740 1.00 81.69 98 GLY A C 1
ATOM 716 O O . GLY A 1 98 ? 7.704 -5.998 -4.835 1.00 81.69 98 GLY A O 1
ATOM 717 N N . VAL A 1 99 ? 9.541 -5.292 -3.735 1.00 86.06 99 VAL A N 1
ATOM 718 C CA . VAL A 1 99 ? 9.432 -6.174 -2.568 1.00 86.06 99 VAL A CA 1
ATOM 719 C C . VAL A 1 99 ? 8.190 -5.846 -1.760 1.00 86.06 99 VAL A C 1
ATOM 721 O O . VAL A 1 99 ? 7.391 -6.743 -1.487 1.00 86.06 99 VAL A O 1
ATOM 724 N N . CYS A 1 100 ? 7.982 -4.575 -1.423 1.00 86.50 100 CYS A N 1
ATOM 725 C CA . CYS A 1 100 ? 6.815 -4.145 -0.661 1.00 86.50 100 CYS A CA 1
ATOM 726 C C . CYS A 1 100 ? 5.515 -4.394 -1.438 1.00 86.50 100 CYS A C 1
ATOM 728 O O . CYS A 1 100 ? 4.575 -4.966 -0.890 1.00 86.50 100 CYS A O 1
ATOM 730 N N . ALA A 1 101 ? 5.482 -4.104 -2.742 1.00 86.56 101 ALA A N 1
ATOM 731 C CA . ALA A 1 101 ? 4.336 -4.420 -3.593 1.00 86.56 101 ALA A CA 1
ATOM 732 C C . ALA A 1 101 ? 3.988 -5.917 -3.582 1.00 86.56 101 ALA A C 1
ATOM 734 O O . ALA A 1 101 ? 2.834 -6.311 -3.402 1.00 86.56 101 ALA A O 1
ATOM 735 N N . ALA A 1 102 ? 4.999 -6.771 -3.758 1.00 86.62 102 ALA A N 1
ATOM 736 C CA . ALA A 1 102 ? 4.826 -8.216 -3.736 1.00 86.62 102 ALA A CA 1
ATOM 737 C C . ALA A 1 102 ? 4.359 -8.730 -2.371 1.00 86.62 102 ALA A C 1
ATOM 739 O O . ALA A 1 102 ? 3.505 -9.616 -2.309 1.00 86.62 102 ALA A O 1
ATOM 740 N N . HIS A 1 103 ? 4.910 -8.167 -1.296 1.00 89.31 103 HIS A N 1
ATOM 741 C CA . HIS A 1 103 ? 4.545 -8.504 0.071 1.00 89.31 103 HIS A CA 1
ATOM 742 C C . HIS A 1 103 ? 3.086 -8.165 0.354 1.00 89.31 103 HIS A C 1
ATOM 744 O O . HIS A 1 103 ? 2.342 -9.034 0.803 1.00 89.31 103 HIS A O 1
ATOM 750 N N . LEU A 1 104 ? 2.659 -6.942 0.023 1.00 86.88 104 LEU A N 1
ATOM 751 C CA . LEU A 1 104 ? 1.274 -6.510 0.182 1.00 86.88 104 LEU A CA 1
ATOM 752 C C . LEU A 1 104 ? 0.325 -7.458 -0.555 1.00 86.88 104 LEU A C 1
ATOM 754 O O . LEU A 1 104 ? -0.608 -7.988 0.041 1.00 86.88 104 LEU A O 1
ATOM 758 N N . GLN A 1 105 ? 0.604 -7.755 -1.827 1.00 88.69 105 GLN A N 1
ATOM 759 C CA . GLN A 1 105 ? -0.222 -8.671 -2.618 1.00 88.69 105 GLN A CA 1
ATOM 760 C C . GLN A 1 105 ? -0.245 -10.096 -2.040 1.00 88.69 105 GLN A C 1
ATOM 762 O O . GLN A 1 105 ? -1.270 -10.768 -2.129 1.00 88.69 105 GLN A O 1
ATOM 767 N N . ALA A 1 106 ? 0.862 -10.579 -1.465 1.00 88.56 106 ALA A N 1
ATOM 768 C CA . ALA A 1 106 ? 0.927 -11.887 -0.809 1.00 88.56 106 ALA A CA 1
ATOM 769 C C . ALA A 1 106 ? 0.093 -11.936 0.475 1.00 88.56 106 ALA A C 1
ATOM 771 O O . ALA A 1 106 ? -0.685 -12.871 0.654 1.00 88.56 106 ALA A O 1
ATOM 772 N N . VAL A 1 107 ? 0.207 -10.919 1.330 1.00 87.38 107 VAL A N 1
ATOM 773 C CA . VAL A 1 107 ? -0.560 -10.828 2.579 1.00 87.38 107 VAL A CA 1
ATOM 774 C C . VAL A 1 107 ? -2.053 -10.708 2.289 1.00 87.38 107 VAL A C 1
ATOM 776 O O . VAL A 1 107 ? -2.840 -11.475 2.840 1.00 87.38 107 VAL A O 1
ATOM 779 N N . LEU A 1 108 ? -2.446 -9.837 1.358 1.00 85.62 108 LEU A N 1
ATOM 780 C CA . LEU A 1 108 ? -3.848 -9.687 0.961 1.00 85.62 108 LEU A CA 1
ATOM 781 C C . LEU A 1 108 ? -4.425 -10.973 0.360 1.00 85.62 108 LEU A C 1
ATOM 783 O O . LEU A 1 108 ? -5.539 -11.350 0.704 1.00 85.62 108 LEU A O 1
ATOM 787 N N . ALA A 1 109 ? -3.665 -11.688 -0.478 1.00 87.31 109 ALA A N 1
ATOM 788 C CA . ALA A 1 109 ? -4.116 -12.959 -1.044 1.00 87.31 109 ALA A CA 1
ATOM 789 C C . ALA A 1 109 ? -4.358 -14.023 0.038 1.00 87.31 109 ALA A C 1
ATOM 791 O O . ALA A 1 109 ? -5.357 -14.741 -0.019 1.00 87.31 109 ALA A O 1
ATOM 792 N N . VAL A 1 110 ? -3.468 -14.117 1.031 1.00 85.12 110 VAL A N 1
ATOM 793 C CA . VAL A 1 110 ? -3.646 -15.034 2.165 1.00 85.12 110 VAL A CA 1
ATOM 794 C C . VAL A 1 110 ? -4.885 -14.662 2.970 1.00 85.12 110 VAL A C 1
ATOM 796 O O . VAL A 1 110 ? -5.675 -15.546 3.295 1.00 85.12 110 VAL A O 1
ATOM 799 N N . ILE A 1 111 ? -5.087 -13.373 3.245 1.00 81.75 111 ILE A N 1
ATOM 800 C CA . ILE A 1 111 ? -6.239 -12.901 4.015 1.00 81.75 111 ILE A CA 1
ATOM 801 C C . ILE A 1 111 ? -7.553 -13.131 3.261 1.00 81.75 111 ILE A C 1
ATOM 803 O O . ILE A 1 111 ? -8.499 -13.663 3.836 1.00 81.75 111 ILE A O 1
ATOM 807 N N . ASP A 1 112 ? -7.621 -12.805 1.970 1.00 83.75 112 ASP A N 1
ATOM 808 C CA . ASP A 1 112 ? -8.812 -13.065 1.156 1.00 83.75 112 ASP A CA 1
ATOM 809 C C . ASP A 1 112 ? -9.117 -14.573 1.072 1.00 83.75 112 ASP A C 1
ATOM 811 O O . ASP A 1 112 ? -10.280 -14.973 1.165 1.00 83.75 112 ASP A O 1
ATOM 815 N N . ALA A 1 113 ? -8.094 -15.430 0.961 1.00 83.06 113 ALA A N 1
ATOM 816 C CA . ALA A 1 113 ? -8.274 -16.883 0.996 1.00 83.06 113 ALA A CA 1
ATOM 817 C C . ALA A 1 113 ? -8.798 -17.369 2.359 1.00 83.06 113 ALA A C 1
ATOM 819 O O . ALA A 1 113 ? -9.678 -18.232 2.410 1.00 83.06 113 ALA A O 1
ATOM 820 N N . ALA A 1 114 ? -8.297 -16.789 3.452 1.00 77.88 114 ALA A N 1
ATOM 821 C CA . ALA A 1 114 ? -8.798 -17.011 4.804 1.00 77.88 114 ALA A CA 1
ATOM 822 C C . ALA A 1 114 ? -10.283 -16.614 4.917 1.00 77.88 114 ALA A C 1
ATOM 824 O O . ALA A 1 114 ? -11.113 -17.434 5.317 1.00 77.88 114 ALA A O 1
ATOM 825 N N . HIS A 1 115 ? -10.654 -15.410 4.472 1.00 78.94 115 HIS A N 1
ATOM 826 C CA . HIS A 1 115 ? -12.043 -14.945 4.446 1.00 78.94 115 HIS A CA 1
ATOM 827 C C . HIS A 1 115 ? -12.962 -15.861 3.633 1.00 78.94 115 HIS A C 1
ATOM 829 O O . HIS A 1 115 ? -14.007 -16.284 4.135 1.00 78.94 115 HIS A O 1
ATOM 835 N N . GLY A 1 116 ? -12.557 -16.221 2.411 1.00 80.19 116 GLY A N 1
ATOM 836 C CA . GLY A 1 116 ? -13.327 -17.097 1.525 1.00 80.19 116 GLY A CA 1
ATOM 837 C C . GLY A 1 116 ? -13.569 -18.497 2.098 1.00 80.19 116 GLY A C 1
ATOM 838 O O . GLY A 1 116 ? -14.593 -19.113 1.813 1.00 80.19 116 GLY A O 1
ATOM 839 N N . ALA A 1 117 ? -12.680 -18.983 2.966 1.00 76.62 117 ALA A N 1
ATOM 840 C CA . ALA A 1 117 ? -12.839 -20.256 3.666 1.00 76.62 117 ALA A CA 1
ATOM 841 C C . ALA A 1 117 ? -13.841 -20.219 4.838 1.00 76.62 117 ALA A C 1
ATOM 843 O O . ALA A 1 117 ? -14.054 -21.236 5.503 1.00 76.62 117 ALA A O 1
ATOM 844 N N . GLY A 1 118 ? -14.486 -19.075 5.087 1.00 71.31 118 GLY A N 1
ATOM 845 C CA . GLY A 1 118 ? -15.500 -18.924 6.125 1.00 71.31 118 GLY A CA 1
ATOM 846 C C . GLY A 1 118 ? -14.905 -18.593 7.490 1.00 71.31 118 GLY A C 1
ATOM 847 O O . GLY A 1 118 ? -15.230 -19.256 8.477 1.00 71.31 118 GLY A O 1
ATOM 848 N N . PHE A 1 119 ? -14.086 -17.542 7.544 1.00 59.88 119 PHE A N 1
ATOM 849 C CA . PHE A 1 119 ? -13.410 -16.980 8.730 1.00 59.88 119 PHE A CA 1
ATOM 850 C C . PHE A 1 119 ? -14.337 -16.488 9.873 1.00 59.88 119 PHE A C 1
ATOM 852 O O . PHE A 1 119 ? -13.928 -15.706 10.717 1.00 59.88 119 PHE A O 1
ATOM 859 N N . GLY A 1 120 ? -15.583 -16.969 9.940 1.00 53.97 120 GLY A N 1
ATOM 860 C CA . GLY A 1 120 ? -16.530 -16.776 11.046 1.00 53.97 120 GLY A CA 1
ATOM 861 C C . GLY A 1 120 ? -16.970 -18.084 11.717 1.00 53.97 120 GLY A C 1
ATOM 862 O O . GLY A 1 120 ? -17.950 -18.099 12.458 1.00 53.97 120 GLY A O 1
ATOM 863 N N . ARG A 1 121 ? -16.307 -19.216 11.431 1.00 60.09 121 ARG A N 1
ATOM 864 C CA . ARG A 1 121 ? -16.609 -20.504 12.079 1.00 60.09 121 ARG A CA 1
ATOM 865 C C . ARG A 1 121 ? -15.780 -20.691 13.363 1.00 60.09 121 ARG A C 1
ATOM 867 O O . ARG A 1 121 ? -14.585 -20.407 13.347 1.00 60.09 121 ARG A O 1
ATOM 874 N N . PRO A 1 122 ? -16.344 -21.310 14.419 1.00 53.31 122 PRO A N 1
ATOM 875 C CA . PRO A 1 122 ? -15.762 -21.377 15.772 1.00 53.31 122 PRO A CA 1
ATOM 876 C C . PRO A 1 122 ? -14.409 -22.104 15.914 1.00 53.31 122 PRO A C 1
ATOM 878 O O . PRO A 1 122 ? -13.837 -22.124 16.996 1.00 53.31 122 PRO A O 1
ATOM 881 N N . HIS A 1 123 ? -13.868 -22.706 14.852 1.00 55.81 123 HIS A N 1
ATOM 882 C CA . HIS A 1 123 ? -12.571 -23.392 14.899 1.00 55.81 123 HIS A CA 1
ATOM 883 C C . HIS A 1 123 ? -11.366 -22.448 14.742 1.00 55.81 123 HIS A C 1
ATOM 885 O O . HIS A 1 123 ? -10.245 -22.876 14.989 1.00 55.81 123 HIS A O 1
ATOM 891 N N . TRP A 1 124 ? -11.594 -21.180 14.379 1.00 57.19 124 TRP A N 1
ATOM 892 C CA . TRP A 1 124 ? -10.581 -20.115 14.405 1.00 57.19 124 TRP A CA 1
ATOM 893 C C . TRP A 1 124 ? -10.610 -19.293 15.699 1.00 57.19 124 TRP A C 1
ATOM 895 O O . TRP A 1 124 ? -9.938 -18.275 15.796 1.00 57.19 124 TRP A O 1
ATOM 905 N N . ASN A 1 125 ? -11.325 -19.767 16.724 1.00 61.41 125 ASN A N 1
ATOM 906 C CA . ASN A 1 125 ? -11.277 -19.203 18.075 1.00 61.41 125 ASN A CA 1
ATOM 907 C C . ASN A 1 125 ? -9.929 -19.444 18.783 1.00 61.41 125 ASN A C 1
ATOM 909 O O . ASN A 1 125 ? -9.825 -19.160 19.971 1.00 61.41 125 ASN A O 1
ATOM 913 N N . ASP A 1 126 ? -8.923 -20.001 18.096 1.00 70.69 126 ASP A N 1
ATOM 914 C CA . ASP A 1 126 ? -7.553 -20.054 18.596 1.00 70.69 126 ASP A CA 1
ATOM 915 C C . ASP A 1 126 ? -6.944 -18.638 18.560 1.00 70.69 126 ASP A C 1
ATOM 917 O O . ASP A 1 126 ? -6.656 -18.127 17.468 1.00 70.69 126 ASP A O 1
ATOM 921 N N . PRO A 1 127 ? -6.717 -18.000 19.724 1.00 72.31 127 PRO A N 1
ATOM 922 C CA . PRO A 1 127 ? -6.205 -16.635 19.793 1.00 72.31 127 PRO A CA 1
ATOM 923 C C . PRO A 1 127 ? -4.858 -16.465 19.077 1.00 72.31 127 PRO A C 1
ATOM 925 O O . PRO A 1 127 ? -4.583 -15.399 18.531 1.00 72.31 127 PRO A O 1
ATOM 928 N N . ALA A 1 128 ? -4.031 -17.518 19.009 1.00 72.19 128 ALA A N 1
ATOM 929 C CA . ALA A 1 128 ? -2.712 -17.458 18.376 1.00 72.19 128 ALA A CA 1
ATOM 930 C C . ALA A 1 128 ? -2.788 -17.306 16.846 1.00 72.19 128 ALA A C 1
ATOM 932 O O . ALA A 1 128 ? -2.005 -16.572 16.231 1.00 72.19 128 ALA A O 1
ATOM 933 N N . SER A 1 129 ? -3.753 -17.981 16.217 1.00 70.19 129 SER A N 1
ATOM 934 C CA . SER A 1 129 ? -3.986 -17.875 14.775 1.00 70.19 129 SER A CA 1
ATOM 935 C C . SER A 1 129 ? -4.481 -16.485 14.390 1.00 70.19 129 SER A C 1
ATOM 937 O O . SER A 1 129 ? -4.026 -15.901 13.404 1.00 70.19 129 SER A O 1
ATOM 939 N N . PHE A 1 130 ? -5.373 -15.936 15.206 1.00 71.31 130 PHE A N 1
ATOM 940 C CA . PHE A 1 130 ? -5.894 -14.591 15.037 1.00 71.31 130 PHE A CA 1
ATOM 941 C C . PHE A 1 130 ? -4.802 -13.520 15.199 1.00 71.31 130 PHE A C 1
ATOM 943 O O . PHE A 1 130 ? -4.671 -12.630 14.355 1.00 71.31 130 PHE A O 1
ATOM 950 N N . GLU A 1 131 ? -3.955 -13.666 16.220 1.00 75.56 131 GLU A N 1
ATOM 951 C CA . GLU A 1 131 ? -2.833 -12.763 16.474 1.00 75.56 131 GLU A CA 1
ATOM 952 C C . GLU A 1 131 ? -1.876 -12.676 15.285 1.00 75.56 131 GLU A C 1
ATOM 954 O O . GLU A 1 131 ? -1.492 -11.590 14.851 1.00 75.56 131 GLU A O 1
ATOM 959 N N . THR A 1 132 ? -1.557 -13.825 14.690 1.00 74.50 132 THR A N 1
ATOM 960 C CA . THR A 1 132 ? -0.645 -13.887 13.544 1.00 74.50 132 THR A CA 1
ATOM 961 C C . THR A 1 132 ? -1.195 -13.129 12.331 1.00 74.50 132 THR A C 1
ATOM 963 O O . THR A 1 132 ? -0.446 -12.424 11.654 1.00 74.50 132 THR A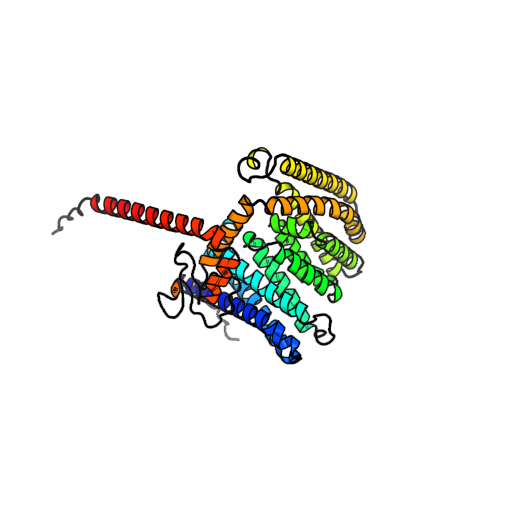 O 1
ATOM 966 N N . HIS A 1 133 ? -2.503 -13.225 12.063 1.00 72.94 133 HIS A N 1
ATOM 967 C CA . HIS A 1 133 ? -3.144 -12.490 10.966 1.00 72.94 133 HIS A CA 1
ATOM 968 C C . HIS A 1 133 ? -3.142 -10.980 11.217 1.00 72.94 133 HIS A C 1
ATOM 970 O O . HIS A 1 133 ? -2.835 -10.203 10.312 1.00 72.94 133 HIS A O 1
ATOM 976 N N . ARG A 1 134 ? -3.448 -10.571 12.452 1.00 74.50 134 ARG A N 1
ATOM 977 C CA . ARG A 1 134 ? -3.464 -9.168 12.878 1.00 74.50 134 ARG A CA 1
ATOM 978 C C . ARG A 1 134 ? -2.091 -8.516 12.718 1.00 74.50 134 ARG A C 1
ATOM 980 O O . ARG A 1 134 ? -1.985 -7.485 12.055 1.00 74.50 134 ARG A O 1
ATOM 987 N N . VAL A 1 135 ? -1.048 -9.147 13.263 1.00 74.50 135 VAL A N 1
ATOM 988 C CA . VAL A 1 135 ? 0.340 -8.664 13.177 1.00 74.50 135 VAL A CA 1
ATOM 989 C C . VAL A 1 135 ? 0.808 -8.612 11.723 1.00 74.50 135 VAL A C 1
ATOM 991 O O . VAL A 1 135 ? 1.380 -7.609 11.297 1.00 74.50 135 VAL A O 1
ATOM 994 N N . ALA A 1 136 ? 0.515 -9.646 10.929 1.00 76.38 136 ALA A N 1
ATOM 995 C CA . ALA A 1 136 ? 0.907 -9.674 9.524 1.00 76.38 136 ALA A CA 1
ATOM 996 C C . ALA A 1 136 ? 0.232 -8.569 8.701 1.00 76.38 136 ALA A C 1
ATOM 998 O O . ALA A 1 136 ? 0.898 -7.915 7.901 1.00 76.38 136 ALA A O 1
ATOM 999 N N . LEU A 1 137 ? -1.063 -8.308 8.919 1.00 77.19 137 LEU A N 1
ATOM 1000 C CA . LEU A 1 137 ? -1.767 -7.210 8.255 1.00 77.19 137 LEU A CA 1
ATOM 1001 C C . LEU A 1 137 ? -1.186 -5.852 8.654 1.00 77.19 137 LEU A C 1
ATOM 1003 O O . LEU A 1 137 ? -0.884 -5.033 7.789 1.00 77.19 137 LEU A O 1
ATOM 1007 N N . ALA A 1 138 ? -0.997 -5.618 9.952 1.00 73.50 138 ALA A N 1
ATOM 1008 C CA . ALA A 1 138 ? -0.432 -4.373 10.452 1.00 73.50 138 ALA A CA 1
ATOM 1009 C C . ALA A 1 138 ? 0.955 -4.090 9.876 1.00 73.50 138 ALA A C 1
ATOM 1011 O O . ALA A 1 138 ? 1.232 -2.980 9.418 1.00 73.50 138 ALA A O 1
ATOM 1012 N N . MET A 1 139 ? 1.820 -5.103 9.867 1.00 76.38 139 MET A N 1
ATOM 1013 C CA . MET A 1 139 ? 3.169 -4.976 9.338 1.00 76.38 139 MET A CA 1
ATOM 1014 C C . MET A 1 139 ? 3.176 -4.829 7.823 1.00 76.38 139 MET A C 1
ATOM 1016 O O . MET A 1 139 ? 3.933 -4.003 7.321 1.00 76.38 139 MET A O 1
ATOM 1020 N N . ALA A 1 140 ? 2.309 -5.538 7.098 1.00 77.62 140 ALA A N 1
ATOM 1021 C CA . ALA A 1 140 ? 2.160 -5.344 5.663 1.00 77.62 140 ALA A CA 1
ATOM 1022 C C . ALA A 1 140 ? 1.758 -3.904 5.346 1.00 77.62 140 ALA A C 1
ATOM 1024 O O . ALA A 1 140 ? 2.389 -3.266 4.516 1.00 77.62 140 ALA A O 1
ATOM 1025 N N . VAL A 1 141 ? 0.770 -3.349 6.044 1.00 73.81 141 VAL A N 1
ATOM 1026 C CA . VAL A 1 141 ? 0.318 -1.977 5.790 1.00 73.81 141 VAL A CA 1
ATOM 1027 C C . VAL A 1 141 ? 1.396 -0.977 6.191 1.00 73.81 141 VAL A C 1
ATOM 1029 O O . VAL A 1 141 ? 1.798 -0.163 5.368 1.00 73.81 141 VAL A O 1
ATOM 1032 N N . ARG A 1 142 ? 1.970 -1.090 7.394 1.00 76.38 142 ARG A N 1
ATOM 1033 C CA . ARG A 1 142 ? 3.064 -0.216 7.846 1.00 76.38 142 ARG A CA 1
ATOM 1034 C C . ARG A 1 142 ? 4.236 -0.199 6.860 1.00 76.38 142 ARG A C 1
ATOM 1036 O O . ARG A 1 142 ? 4.722 0.871 6.508 1.00 76.38 142 ARG A O 1
ATOM 1043 N N . ASN A 1 143 ? 4.677 -1.373 6.422 1.00 76.19 143 ASN A N 1
ATOM 1044 C CA . ASN A 1 143 ? 5.863 -1.526 5.585 1.00 76.19 143 ASN A CA 1
ATOM 1045 C C . ASN A 1 143 ? 5.584 -1.356 4.088 1.00 76.19 143 ASN A C 1
ATOM 1047 O O . ASN A 1 143 ? 6.524 -1.225 3.318 1.00 76.19 143 ASN A O 1
ATOM 1051 N N . CYS A 1 144 ? 4.330 -1.387 3.636 1.00 74.69 144 CYS A N 1
ATOM 1052 C CA . CYS A 1 144 ? 4.011 -1.200 2.217 1.00 74.69 144 CYS A CA 1
ATOM 1053 C C . CYS A 1 144 ? 3.473 0.202 1.932 1.00 74.69 144 CYS A C 1
ATOM 1055 O O . CYS A 1 144 ? 3.751 0.741 0.865 1.00 74.69 144 CYS A O 1
ATOM 1057 N N . CYS A 1 145 ? 2.780 0.829 2.884 1.00 71.62 145 CYS A N 1
ATOM 1058 C CA . CYS A 1 145 ? 2.280 2.192 2.729 1.00 71.62 145 CYS A CA 1
ATOM 1059 C C . CYS A 1 145 ? 3.399 3.231 2.660 1.00 71.62 145 CYS A C 1
ATOM 1061 O O . CYS A 1 145 ? 3.221 4.202 1.937 1.00 71.62 145 CYS A O 1
ATOM 1063 N N . GLY A 1 146 ? 4.530 3.022 3.345 1.00 69.06 146 GLY A N 1
ATOM 1064 C CA . GLY A 1 146 ? 5.695 3.912 3.237 1.00 69.06 146 GLY A CA 1
ATOM 1065 C C . GLY A 1 146 ? 6.463 3.765 1.920 1.00 69.06 146 GLY A C 1
ATOM 1066 O O . GLY A 1 146 ? 6.968 4.736 1.393 1.00 69.06 146 GLY A O 1
ATOM 1067 N N . PHE A 1 147 ? 6.496 2.567 1.330 1.00 71.00 147 PHE A N 1
ATOM 1068 C CA . PHE A 1 147 ? 7.462 2.252 0.264 1.00 71.00 147 PHE A CA 1
ATOM 1069 C C . PHE A 1 147 ? 6.833 1.965 -1.094 1.00 71.00 147 PHE A C 1
ATOM 1071 O O . PHE A 1 147 ? 7.535 1.847 -2.088 1.00 71.00 147 PHE A O 1
ATOM 1078 N N . SER A 1 148 ? 5.524 1.737 -1.165 1.00 68.06 148 SER A N 1
ATOM 1079 C CA . SER A 1 148 ? 4.895 1.258 -2.394 1.00 68.06 148 SER A CA 1
ATOM 1080 C C . SER A 1 148 ? 3.505 1.842 -2.567 1.00 68.06 148 SER A C 1
ATOM 1082 O O . SER A 1 148 ? 2.502 1.132 -2.644 1.00 68.06 148 SER A O 1
ATOM 1084 N N . HIS A 1 149 ? 3.433 3.170 -2.663 1.00 75.94 149 HIS A N 1
ATOM 1085 C CA . HIS A 1 149 ? 2.175 3.863 -2.944 1.00 75.94 149 HIS A CA 1
ATOM 1086 C C . HIS A 1 149 ? 1.513 3.355 -4.238 1.00 75.94 149 HIS A C 1
ATOM 1088 O O . HIS A 1 149 ? 0.290 3.311 -4.325 1.00 75.94 149 HIS A O 1
ATOM 1094 N N . ALA A 1 150 ? 2.310 2.920 -5.223 1.00 75.12 150 ALA A N 1
ATOM 1095 C CA . ALA A 1 150 ? 1.831 2.330 -6.473 1.00 75.12 150 ALA A CA 1
ATOM 1096 C C . ALA A 1 150 ? 1.150 0.958 -6.301 1.00 75.12 150 ALA A C 1
ATOM 1098 O O . ALA A 1 150 ? 0.350 0.574 -7.149 1.00 75.12 150 ALA A O 1
ATOM 1099 N N . ALA A 1 151 ? 1.437 0.221 -5.222 1.00 77.62 151 ALA A N 1
ATOM 1100 C CA . ALA A 1 151 ? 0.812 -1.073 -4.946 1.00 77.62 151 ALA A CA 1
ATOM 1101 C C . ALA A 1 151 ? -0.505 -0.967 -4.164 1.00 77.62 151 ALA A C 1
ATOM 1103 O O . ALA A 1 151 ? -1.222 -1.964 -4.047 1.00 77.62 151 ALA A O 1
ATOM 1104 N N . TRP A 1 152 ? -0.813 0.211 -3.614 1.00 83.12 152 TRP A N 1
ATOM 1105 C CA . TRP A 1 152 ? -2.060 0.465 -2.901 1.00 83.12 152 TRP A CA 1
ATOM 1106 C C . TRP A 1 152 ? -3.158 0.884 -3.888 1.00 83.12 152 TRP A C 1
ATOM 1108 O O . TRP A 1 152 ? -3.340 2.068 -4.180 1.00 83.12 152 TRP A O 1
ATOM 1118 N N . ASP A 1 153 ? -3.864 -0.110 -4.428 1.00 83.75 153 ASP A N 1
ATOM 1119 C CA . ASP A 1 153 ? -5.006 0.064 -5.330 1.00 83.75 153 ASP A CA 1
ATOM 1120 C C . ASP A 1 153 ? -6.363 -0.087 -4.602 1.00 83.75 153 ASP A C 1
ATOM 1122 O O . ASP A 1 153 ? -6.437 -0.314 -3.390 1.00 83.75 153 ASP A O 1
ATOM 1126 N N . GLU A 1 154 ? -7.469 0.054 -5.340 1.00 82.44 154 GLU A N 1
ATOM 1127 C CA . GLU A 1 154 ? -8.828 -0.102 -4.798 1.00 82.44 154 GLU A CA 1
ATOM 1128 C C . GLU A 1 154 ? -9.069 -1.508 -4.232 1.00 82.44 154 GLU A C 1
ATOM 1130 O O . GLU A 1 154 ? -9.717 -1.659 -3.195 1.00 82.44 154 GLU A O 1
ATOM 1135 N N . ALA A 1 155 ? -8.517 -2.540 -4.874 1.00 83.69 155 ALA A N 1
ATOM 1136 C CA . ALA A 1 155 ? -8.651 -3.910 -4.402 1.00 83.69 155 ALA A CA 1
ATOM 1137 C C . ALA A 1 155 ? -7.924 -4.106 -3.064 1.00 83.69 155 ALA A C 1
ATOM 1139 O O . ALA A 1 155 ? -8.475 -4.741 -2.163 1.00 83.69 155 ALA A O 1
ATOM 1140 N N . ALA A 1 156 ? -6.731 -3.524 -2.913 1.00 84.44 156 ALA A N 1
ATOM 1141 C CA . ALA A 1 156 ? -5.960 -3.519 -1.680 1.00 84.44 156 ALA A CA 1
ATOM 1142 C C . ALA A 1 156 ? -6.679 -2.761 -0.565 1.00 84.44 156 ALA A C 1
ATOM 1144 O O . ALA A 1 156 ? -6.805 -3.295 0.537 1.00 84.44 156 ALA A O 1
ATOM 1145 N N . SER A 1 157 ? -7.223 -1.576 -0.858 1.00 84.69 157 SER A N 1
ATOM 1146 C CA . SER A 1 157 ? -8.007 -0.804 0.111 1.00 84.69 157 SER A CA 1
ATOM 1147 C C . SER A 1 157 ? -9.249 -1.572 0.569 1.00 84.69 157 SER A C 1
ATOM 1149 O O . SER A 1 157 ? -9.477 -1.736 1.766 1.00 84.69 157 SER A O 1
ATOM 1151 N N . ALA A 1 158 ? -10.017 -2.132 -0.369 1.00 85.88 158 ALA A N 1
ATOM 1152 C CA . ALA A 1 158 ? -11.218 -2.898 -0.051 1.00 85.88 158 ALA A CA 1
ATOM 1153 C C . ALA A 1 158 ? -10.898 -4.182 0.733 1.00 85.88 158 ALA A C 1
ATOM 1155 O O . ALA A 1 158 ? -11.630 -4.553 1.651 1.00 85.88 158 ALA A O 1
ATOM 1156 N N . ALA A 1 159 ? -9.815 -4.883 0.384 1.00 84.56 159 ALA A N 1
ATOM 1157 C CA . ALA A 1 159 ? -9.359 -6.055 1.127 1.00 84.56 159 ALA A CA 1
ATOM 1158 C C . ALA A 1 159 ? -8.907 -5.681 2.542 1.00 84.56 159 ALA A C 1
ATOM 1160 O O . ALA A 1 159 ? -9.278 -6.361 3.502 1.00 84.56 159 ALA A O 1
ATOM 1161 N N . PHE A 1 160 ? -8.183 -4.573 2.691 1.00 84.94 160 PHE A N 1
ATOM 1162 C CA . PHE A 1 160 ? -7.784 -4.045 3.989 1.00 84.94 160 PHE A CA 1
ATOM 1163 C C . PHE A 1 160 ? -8.999 -3.711 4.868 1.00 84.94 160 PHE A C 1
ATOM 1165 O O . PHE A 1 160 ? -9.070 -4.173 6.005 1.00 84.94 160 PHE A O 1
ATOM 1172 N N . GLU A 1 161 ? -9.997 -3.000 4.337 1.00 86.31 161 GLU A N 1
ATOM 1173 C CA . GLU A 1 161 ? -11.220 -2.661 5.075 1.00 86.31 161 GLU A CA 1
ATOM 1174 C C . GLU A 1 161 ? -12.011 -3.890 5.518 1.00 86.31 161 GLU A C 1
ATOM 1176 O O . GLU A 1 161 ? -12.415 -3.972 6.678 1.00 86.31 161 GLU A O 1
ATOM 1181 N N . ARG A 1 162 ? -12.191 -4.880 4.631 1.00 84.94 162 ARG A N 1
ATOM 1182 C CA . ARG A 1 162 ? -12.840 -6.151 4.995 1.00 84.94 162 ARG A CA 1
ATOM 1183 C C . ARG A 1 162 ? -12.101 -6.847 6.132 1.00 84.94 162 ARG A C 1
ATOM 1185 O O . ARG A 1 162 ? -12.731 -7.336 7.066 1.00 84.94 162 ARG A O 1
ATOM 1192 N N . SER A 1 163 ? -10.773 -6.867 6.055 1.00 81.75 163 SER A N 1
ATOM 1193 C CA . SER A 1 163 ? -9.917 -7.482 7.072 1.00 81.75 163 SER A CA 1
ATOM 1194 C C . SER A 1 163 ? -10.054 -6.775 8.404 1.00 81.75 163 SER A C 1
ATOM 1196 O O . SER A 1 163 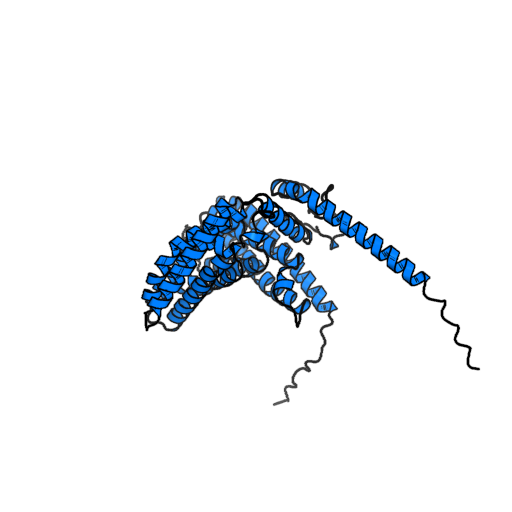? -10.252 -7.417 9.428 1.00 81.75 163 SER A O 1
ATOM 1198 N N . LEU A 1 164 ? -10.026 -5.448 8.397 1.00 83.06 164 LEU A N 1
ATOM 1199 C CA . LEU A 1 164 ? -10.212 -4.683 9.611 1.00 83.06 164 LEU A CA 1
ATOM 1200 C C . LEU A 1 164 ? -11.605 -4.883 10.212 1.00 83.06 164 LEU A C 1
ATOM 1202 O O . LEU A 1 164 ? -11.717 -5.056 11.422 1.00 83.06 164 LEU A O 1
ATOM 1206 N N . ALA A 1 165 ? -12.655 -4.880 9.390 1.00 85.06 165 ALA A N 1
ATOM 1207 C CA . ALA A 1 165 ? -14.016 -5.121 9.852 1.00 85.06 165 ALA A CA 1
ATOM 1208 C C . ALA A 1 165 ? -14.155 -6.506 10.503 1.00 85.06 165 ALA A C 1
ATOM 1210 O O . ALA A 1 165 ? -14.852 -6.635 11.507 1.00 85.06 165 ALA A O 1
ATOM 1211 N N . ALA A 1 166 ? -13.470 -7.523 9.969 1.00 79.88 166 ALA A N 1
ATOM 1212 C CA . ALA A 1 166 ? -13.403 -8.845 10.579 1.00 79.88 166 ALA A CA 1
ATOM 1213 C C . ALA A 1 166 ? -12.622 -8.821 11.905 1.00 79.88 166 ALA A C 1
ATOM 1215 O O . ALA A 1 166 ? -13.133 -9.300 12.913 1.00 79.88 166 ALA A O 1
ATOM 1216 N N . LEU A 1 167 ? -11.430 -8.211 11.940 1.00 79.62 167 LEU A N 1
ATOM 1217 C CA . LEU A 1 167 ? -10.608 -8.106 13.154 1.00 79.62 167 LEU A CA 1
ATOM 1218 C C . LEU A 1 167 ? -11.342 -7.355 14.277 1.00 79.62 167 LEU A C 1
ATOM 1220 O O . LEU A 1 167 ? -11.305 -7.777 15.429 1.00 79.62 167 LEU A O 1
ATOM 1224 N N . ALA A 1 168 ? -12.069 -6.287 13.948 1.00 82.50 168 ALA A N 1
ATOM 1225 C CA . ALA A 1 168 ? -12.815 -5.488 14.917 1.00 82.50 168 ALA A CA 1
ATOM 1226 C C . ALA A 1 168 ? -13.943 -6.256 15.626 1.00 82.50 168 ALA A C 1
ATOM 1228 O O . ALA A 1 168 ? -14.379 -5.835 16.694 1.00 82.50 168 ALA A O 1
ATOM 1229 N N . GLN A 1 169 ? -14.415 -7.374 15.066 1.00 82.94 169 GLN A N 1
ATOM 1230 C CA . GLN A 1 169 ? -15.447 -8.207 15.696 1.00 82.94 169 GLN A CA 1
ATOM 1231 C C . GLN A 1 169 ? -14.901 -9.121 16.796 1.00 82.94 169 GLN A C 1
ATOM 1233 O O . GLN A 1 169 ? -15.676 -9.626 17.605 1.00 82.94 169 GLN A O 1
ATOM 1238 N N . VAL A 1 170 ? -13.591 -9.369 16.809 1.00 75.00 170 VAL A N 1
ATOM 1239 C CA . VAL A 1 170 ? -12.969 -10.410 17.642 1.00 75.00 170 VAL A CA 1
ATOM 1240 C C . VAL A 1 170 ? -11.756 -9.917 18.439 1.00 75.00 170 VAL A C 1
ATOM 1242 O O . VAL A 1 170 ? -11.367 -10.576 19.397 1.00 75.00 170 VAL A O 1
ATOM 1245 N N . SER A 1 171 ? -11.175 -8.762 18.100 1.00 80.31 171 SER A N 1
ATOM 1246 C CA . SER A 1 171 ? -10.137 -8.099 18.901 1.00 80.31 171 SER A CA 1
ATOM 1247 C C . SER A 1 171 ? -10.723 -7.294 20.053 1.00 80.31 171 SER A C 1
ATOM 1249 O O . SER A 1 171 ? -11.778 -6.670 19.921 1.00 80.31 171 SER A O 1
ATOM 1251 N N . SER A 1 172 ? -9.972 -7.194 21.150 1.00 88.06 172 SER A N 1
ATOM 1252 C CA . SER A 1 172 ? -10.220 -6.119 22.108 1.00 88.06 172 SER A CA 1
ATOM 1253 C C . SER A 1 172 ? -9.913 -4.749 21.471 1.00 88.06 172 SER A C 1
ATOM 1255 O O . SER A 1 172 ? -9.069 -4.650 20.572 1.00 88.06 172 SER A O 1
ATOM 1257 N N . PRO A 1 173 ? -10.541 -3.654 21.937 1.00 82.62 173 PRO A N 1
ATOM 1258 C CA . PRO A 1 173 ? -10.232 -2.314 21.437 1.00 82.62 173 PRO A CA 1
ATOM 1259 C C . PRO A 1 173 ? -8.749 -1.939 21.591 1.00 82.62 173 PRO A C 1
ATOM 1261 O O . PRO A 1 173 ? -8.207 -1.227 20.747 1.00 82.62 173 PRO A O 1
ATOM 1264 N N . LEU A 1 174 ? -8.086 -2.419 22.653 1.00 83.94 174 LEU A N 1
ATOM 1265 C CA . LEU A 1 174 ? -6.688 -2.087 22.954 1.00 83.94 174 LEU A CA 1
ATOM 1266 C C . LEU A 1 174 ? -5.752 -2.719 21.930 1.00 83.94 174 LEU A C 1
ATOM 1268 O O . LEU A 1 174 ? -4.933 -2.028 21.335 1.00 83.94 174 LEU A O 1
ATOM 1272 N N . GLU A 1 175 ? -5.944 -4.010 21.680 1.00 80.88 175 GLU A N 1
ATOM 1273 C CA . GLU A 1 175 ? -5.239 -4.763 20.648 1.00 80.88 175 GLU A CA 1
ATOM 1274 C C . GLU A 1 175 ? -5.441 -4.139 19.263 1.00 80.88 175 GLU A C 1
ATOM 1276 O O . GLU A 1 175 ? -4.488 -3.925 18.509 1.00 80.88 175 GLU A O 1
ATOM 1281 N N . LEU A 1 176 ? -6.687 -3.817 18.915 1.00 80.75 176 LEU A N 1
ATOM 1282 C CA . LEU A 1 176 ? -6.991 -3.215 17.624 1.00 80.75 176 LEU A CA 1
ATOM 1283 C C . LEU A 1 176 ? -6.285 -1.859 17.455 1.00 80.75 176 LEU A C 1
ATOM 1285 O O . LEU A 1 176 ? -5.771 -1.554 16.376 1.00 80.75 176 LEU A O 1
ATOM 1289 N N . ALA A 1 177 ? -6.220 -1.058 18.521 1.00 81.06 177 ALA A N 1
ATOM 1290 C CA . ALA A 1 177 ? -5.538 0.227 18.509 1.00 81.06 177 ALA A CA 1
ATOM 1291 C C . ALA A 1 177 ? -4.013 0.116 18.439 1.00 81.06 177 ALA A C 1
ATOM 1293 O O . ALA A 1 177 ? -3.414 0.810 17.611 1.00 81.06 177 ALA A O 1
ATOM 1294 N N . SER A 1 178 ? -3.393 -0.698 19.302 1.00 81.75 178 SER A N 1
ATOM 1295 C CA . SER A 1 178 ? -1.936 -0.729 19.460 1.00 81.75 178 SER A CA 1
ATOM 1296 C C . SER A 1 178 ? -1.235 -1.335 18.259 1.00 81.75 178 SER A C 1
ATOM 1298 O O . SER A 1 178 ? -0.303 -0.736 17.719 1.00 81.75 178 SER A O 1
ATOM 1300 N N . GLU A 1 179 ? -1.722 -2.487 17.803 1.00 80.88 179 GLU A N 1
ATOM 1301 C CA . GLU A 1 179 ? -1.011 -3.259 16.791 1.00 80.88 179 GLU A CA 1
ATOM 1302 C C . GLU A 1 179 ? -1.416 -2.877 15.379 1.00 80.88 179 GLU A C 1
ATOM 1304 O O . GLU A 1 179 ? -0.607 -3.033 14.478 1.00 80.88 179 GLU A O 1
ATOM 1309 N N . LEU A 1 180 ? -2.633 -2.365 15.156 1.00 84.81 180 LEU A N 1
ATOM 1310 C CA . LEU A 1 180 ? -3.137 -2.131 13.803 1.00 84.81 180 LEU A CA 1
ATOM 1311 C C . LEU A 1 180 ? -3.445 -0.662 13.527 1.00 84.81 180 LEU A C 1
ATOM 1313 O O . LEU A 1 180 ? -2.786 -0.045 12.692 1.00 84.81 180 LEU A O 1
ATOM 1317 N N . LEU A 1 181 ? -4.419 -0.070 14.217 1.00 90.75 181 LEU A N 1
ATOM 1318 C CA . LEU A 1 181 ? -4.920 1.254 13.839 1.00 90.75 181 LEU A CA 1
ATOM 1319 C C . LEU A 1 181 ? -3.876 2.367 14.012 1.00 90.75 181 LEU A C 1
ATOM 1321 O O . LEU A 1 181 ? -3.782 3.238 13.149 1.00 90.75 181 LEU A O 1
ATOM 1325 N N . CYS A 1 182 ? -3.067 2.343 15.079 1.00 91.38 182 CYS A N 1
ATOM 1326 C CA . CYS A 1 182 ? -2.016 3.346 15.275 1.00 91.38 182 CYS A CA 1
ATOM 1327 C C . CYS A 1 182 ? -0.924 3.275 14.190 1.00 91.38 182 CYS A C 1
ATOM 1329 O O . CYS A 1 182 ? -0.661 4.308 13.567 1.00 91.38 182 CYS A O 1
ATOM 1331 N N . PRO A 1 183 ? -0.300 2.109 13.910 1.00 86.50 183 PRO A N 1
ATOM 1332 C CA . PRO A 1 183 ? 0.665 1.985 12.817 1.00 86.50 183 PRO A CA 1
ATOM 1333 C C . PRO A 1 183 ? 0.102 2.384 11.453 1.00 86.50 183 PRO A C 1
ATOM 1335 O O . PRO A 1 183 ? 0.771 3.104 10.712 1.00 86.50 183 PRO A O 1
ATOM 1338 N N . VAL A 1 184 ? -1.127 1.963 11.138 1.00 87.19 184 VAL A N 1
ATOM 1339 C CA . VAL A 1 184 ? -1.790 2.275 9.863 1.00 87.19 184 VAL A CA 1
ATOM 1340 C C . VAL A 1 184 ? -2.011 3.775 9.720 1.00 87.19 184 VAL A C 1
ATOM 1342 O O . VAL A 1 184 ? -1.655 4.350 8.698 1.00 87.19 184 VAL A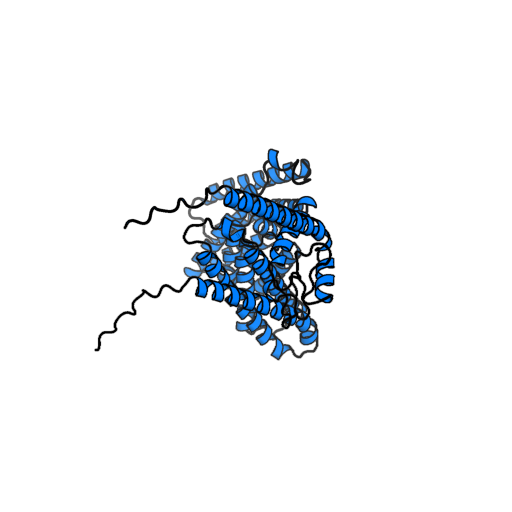 O 1
ATOM 1345 N N . ALA A 1 185 ? -2.536 4.433 10.752 1.00 91.56 185 ALA A N 1
ATOM 1346 C CA . ALA A 1 185 ? -2.777 5.869 10.713 1.00 91.56 185 ALA A CA 1
ATOM 1347 C C . ALA A 1 185 ? -1.486 6.686 10.639 1.00 91.56 185 ALA A C 1
ATOM 1349 O O . ALA A 1 185 ? -1.429 7.677 9.913 1.00 91.56 185 ALA A O 1
ATOM 1350 N N . LYS A 1 186 ? -0.430 6.241 11.329 1.00 89.81 186 LYS A N 1
ATOM 1351 C CA . LYS A 1 186 ? 0.901 6.842 11.213 1.00 89.81 186 LYS A CA 1
ATOM 1352 C C . LYS A 1 186 ? 1.452 6.712 9.790 1.00 89.81 186 LYS A C 1
ATOM 1354 O O . LYS A 1 186 ? 1.960 7.689 9.253 1.00 89.81 186 LYS A O 1
ATOM 1359 N N . ALA A 1 187 ? 1.337 5.533 9.177 1.00 85.50 187 ALA A N 1
ATOM 1360 C CA . ALA A 1 187 ? 1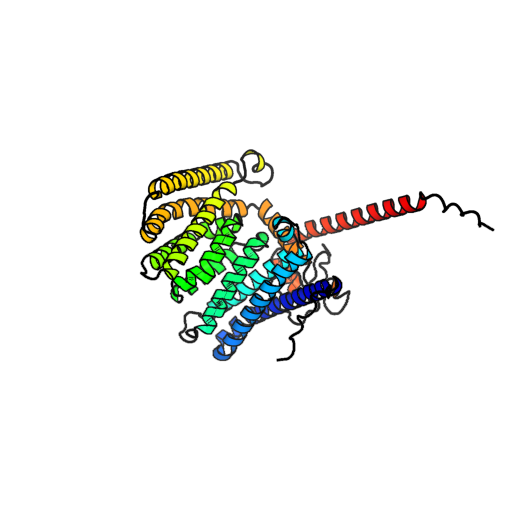.782 5.310 7.802 1.00 85.50 187 ALA A CA 1
ATOM 1361 C C . ALA A 1 187 ? 0.952 6.122 6.792 1.00 85.50 187 ALA A C 1
ATOM 1363 O O . ALA A 1 187 ? 1.499 6.703 5.862 1.00 85.50 187 ALA A O 1
ATOM 1364 N N . ALA A 1 188 ? -0.359 6.226 7.009 1.00 89.25 188 ALA A N 1
ATOM 1365 C CA . ALA A 1 188 ? -1.250 7.041 6.194 1.00 89.25 188 ALA A CA 1
ATOM 1366 C C . ALA A 1 188 ? -0.910 8.534 6.273 1.00 89.25 188 ALA A C 1
ATOM 1368 O O . ALA A 1 188 ? -0.920 9.213 5.256 1.00 89.25 188 ALA A O 1
ATOM 1369 N N . ALA A 1 189 ? -0.543 9.044 7.451 1.00 90.00 189 ALA A N 1
ATOM 1370 C CA . ALA A 1 189 ? -0.117 10.435 7.601 1.00 90.00 189 ALA A CA 1
ATOM 1371 C C . ALA A 1 189 ? 1.147 10.774 6.783 1.00 90.00 189 ALA A C 1
ATOM 1373 O O . ALA A 1 189 ? 1.323 11.927 6.403 1.00 90.00 189 ALA A O 1
ATOM 1374 N N . ALA A 1 190 ? 2.000 9.782 6.499 1.00 86.31 190 ALA A N 1
ATOM 1375 C CA . ALA A 1 190 ? 3.168 9.928 5.628 1.00 86.31 190 ALA A CA 1
ATOM 1376 C C . ALA A 1 190 ? 2.851 9.685 4.140 1.00 86.31 190 ALA A C 1
ATOM 1378 O O . ALA A 1 190 ? 3.615 10.094 3.275 1.00 86.31 190 ALA A O 1
ATOM 1379 N N . CYS A 1 191 ? 1.721 9.043 3.826 1.00 87.25 191 CYS A N 1
ATOM 1380 C CA . CYS A 1 191 ? 1.324 8.708 2.464 1.00 87.25 191 CYS A CA 1
ATOM 1381 C C . CYS A 1 191 ? -0.062 9.290 2.122 1.00 87.25 191 CYS A C 1
ATOM 1383 O O . CYS A 1 191 ? -1.084 8.647 2.394 1.00 87.25 191 CYS A O 1
ATOM 1385 N N . PRO A 1 192 ? -0.115 10.441 1.426 1.00 89.88 192 PRO A N 1
ATOM 1386 C CA . PRO A 1 192 ? -1.327 11.045 0.868 1.00 89.88 192 PRO A CA 1
ATOM 1387 C C . PRO A 1 192 ? -2.357 10.083 0.274 1.00 89.88 192 PRO A C 1
ATOM 1389 O O . PRO A 1 192 ? -3.552 10.179 0.546 1.00 89.88 192 PRO A O 1
ATOM 1392 N N . ARG A 1 193 ? -1.896 9.126 -0.536 1.00 87.75 193 ARG A N 1
ATOM 1393 C CA . ARG A 1 193 ? -2.771 8.186 -1.249 1.00 87.75 193 ARG A CA 1
ATOM 1394 C C . ARG A 1 193 ? -3.417 7.179 -0.313 1.00 87.75 193 ARG A C 1
ATOM 1396 O O . ARG A 1 193 ? -4.602 6.890 -0.447 1.00 87.75 193 ARG A O 1
ATOM 1403 N N . VAL A 1 194 ? -2.648 6.667 0.643 1.00 88.94 194 VAL A N 1
ATOM 1404 C CA . VAL A 1 194 ? -3.169 5.770 1.674 1.00 88.94 194 VAL A CA 1
ATOM 1405 C C . VAL A 1 194 ? -4.121 6.550 2.576 1.00 88.94 194 VAL A C 1
ATOM 1407 O O . VAL A 1 194 ? -5.220 6.069 2.824 1.00 88.94 194 VAL A O 1
ATOM 1410 N N . ALA A 1 195 ? -3.778 7.775 2.991 1.00 92.75 195 ALA A N 1
ATOM 1411 C CA . ALA A 1 195 ? -4.702 8.635 3.730 1.00 92.75 195 ALA A CA 1
ATOM 1412 C C . ALA A 1 195 ? -6.019 8.846 2.975 1.00 92.75 195 ALA A C 1
ATOM 1414 O O . ALA A 1 195 ? -7.079 8.664 3.568 1.00 92.75 195 ALA A O 1
ATOM 1415 N N . ALA A 1 196 ? -5.969 9.168 1.679 1.00 94.00 196 ALA A N 1
ATOM 1416 C CA . ALA A 1 196 ? -7.155 9.353 0.846 1.00 94.00 196 ALA A CA 1
ATOM 1417 C C . ALA A 1 196 ? -8.013 8.083 0.769 1.00 94.00 196 ALA A C 1
ATOM 1419 O O . ALA A 1 196 ? -9.220 8.148 1.004 1.00 94.00 196 ALA A O 1
ATOM 1420 N N . ALA A 1 197 ? -7.389 6.929 0.511 1.00 90.88 197 ALA A N 1
ATOM 1421 C CA . ALA A 1 197 ? -8.075 5.643 0.450 1.00 90.88 197 ALA A CA 1
ATOM 1422 C C . ALA A 1 197 ? -8.766 5.310 1.784 1.00 90.88 197 ALA A C 1
ATOM 1424 O O . ALA A 1 197 ? -9.967 5.050 1.814 1.00 90.88 197 ALA A O 1
ATOM 1425 N N . LEU A 1 198 ? -8.044 5.424 2.901 1.00 90.69 198 LEU A N 1
ATOM 1426 C CA . LEU A 1 198 ? -8.582 5.154 4.235 1.00 90.69 198 LEU A CA 1
ATOM 1427 C C . LEU A 1 198 ? -9.661 6.158 4.662 1.00 90.69 198 LEU A C 1
ATOM 1429 O O . LEU A 1 198 ? -10.599 5.785 5.366 1.00 90.69 198 LEU A O 1
ATOM 1433 N N . ALA A 1 199 ? -9.529 7.422 4.256 1.00 95.00 199 ALA A N 1
ATOM 1434 C CA . ALA A 1 199 ? -10.518 8.456 4.525 1.00 95.00 199 ALA A CA 1
ATOM 1435 C C . ALA A 1 199 ? -11.802 8.236 3.724 1.00 95.00 199 ALA A C 1
ATOM 1437 O O . ALA A 1 199 ? -12.879 8.431 4.274 1.00 95.00 199 ALA A O 1
ATOM 1438 N N . SER A 1 200 ? -11.693 7.796 2.464 1.00 95.06 200 SER A N 1
ATOM 1439 C CA . SER A 1 200 ? -12.849 7.478 1.612 1.00 95.06 200 SER A CA 1
ATOM 1440 C C . SER A 1 200 ? -13.684 6.299 2.133 1.00 95.06 200 SER A C 1
ATOM 1442 O O . SER A 1 200 ? -14.865 6.185 1.808 1.00 95.06 200 SER A O 1
ATOM 1444 N N . GLY A 1 201 ? -13.073 5.446 2.960 1.00 91.31 201 GLY A N 1
ATOM 1445 C CA . GLY A 1 201 ? -13.697 4.306 3.616 1.00 91.31 201 GLY A CA 1
ATOM 1446 C C . GLY A 1 201 ? -14.357 4.608 4.962 1.00 91.31 201 GLY A C 1
ATOM 1447 O O . GLY A 1 201 ? -14.531 5.749 5.386 1.00 91.31 201 GLY A O 1
ATOM 1448 N N . SER A 1 202 ? -14.687 3.549 5.706 1.00 92.12 202 SER A N 1
ATOM 1449 C CA . SER A 1 202 ? -15.256 3.663 7.061 1.00 92.12 202 SER A CA 1
ATOM 1450 C C . SER A 1 202 ? -14.206 3.748 8.178 1.00 92.12 202 SER A C 1
ATOM 1452 O O . SER A 1 202 ? -14.564 3.823 9.359 1.00 92.12 202 SER A O 1
ATOM 1454 N N . LEU A 1 203 ? -12.910 3.711 7.844 1.00 91.62 203 LEU A N 1
ATOM 1455 C CA . LEU A 1 203 ? -11.836 3.527 8.822 1.00 91.62 203 LEU A CA 1
ATOM 1456 C C . LEU A 1 203 ? -11.764 4.641 9.864 1.00 91.62 203 LEU A C 1
ATOM 1458 O O . LEU A 1 203 ? -11.608 4.368 11.054 1.00 91.62 203 LEU A O 1
ATOM 1462 N N . LEU A 1 204 ? -11.894 5.896 9.432 1.00 95.00 204 LEU A N 1
ATOM 1463 C CA . LEU A 1 204 ? -11.785 7.044 10.333 1.00 95.00 204 LEU A CA 1
ATOM 1464 C C . LEU A 1 204 ? -12.821 6.991 11.458 1.00 95.00 204 LEU A C 1
ATOM 1466 O O . LEU A 1 204 ? -12.502 7.353 12.589 1.00 95.00 204 LEU A O 1
ATOM 1470 N N . GLY A 1 205 ? -14.032 6.507 11.167 1.00 95.12 205 GLY A N 1
ATOM 1471 C CA . GLY A 1 205 ? -15.070 6.301 12.175 1.00 95.12 205 GLY A CA 1
ATOM 1472 C C . GLY A 1 205 ? -14.725 5.170 13.145 1.00 95.12 205 GLY A C 1
ATOM 1473 O O . GLY A 1 205 ? -14.849 5.347 14.355 1.00 95.12 205 GLY A O 1
ATOM 1474 N N . VAL A 1 206 ? -14.222 4.040 12.632 1.00 93.06 206 VAL A N 1
ATOM 1475 C CA . VAL A 1 206 ? -13.778 2.904 13.464 1.00 93.06 206 VAL A CA 1
ATOM 1476 C C . VAL A 1 206 ? -12.671 3.337 14.426 1.00 93.06 206 VAL A C 1
ATOM 1478 O O . VAL A 1 206 ? -12.728 3.022 15.612 1.00 93.06 206 VAL A O 1
ATOM 1481 N N . MET A 1 207 ? -11.698 4.119 13.956 1.00 94.69 207 MET A N 1
ATOM 1482 C CA . MET A 1 207 ? -10.619 4.638 14.799 1.00 94.69 207 MET A CA 1
ATOM 1483 C C . MET A 1 207 ? -11.129 5.498 15.959 1.00 94.69 207 MET A C 1
ATOM 1485 O O . MET A 1 207 ? -10.688 5.312 17.092 1.00 94.69 207 MET A O 1
ATOM 1489 N N . LEU A 1 208 ? -12.067 6.415 15.704 1.00 96.50 208 LEU A N 1
ATOM 1490 C CA . LEU A 1 208 ? -12.644 7.257 16.756 1.00 96.50 208 LEU A CA 1
ATOM 1491 C C . LEU A 1 208 ? -13.510 6.450 17.726 1.00 96.50 208 LEU A C 1
ATOM 1493 O O . LEU A 1 208 ? -13.466 6.691 18.932 1.00 96.50 208 LEU A O 1
ATOM 1497 N N . GLN A 1 209 ? -14.251 5.457 17.229 1.00 95.00 209 GLN A N 1
ATOM 1498 C CA . GLN A 1 209 ? -15.015 4.542 18.074 1.00 95.00 209 GLN A CA 1
ATOM 1499 C C . GLN A 1 209 ? -14.098 3.761 19.025 1.00 95.00 209 GLN A C 1
ATOM 1501 O O . GLN A 1 209 ? -14.376 3.700 20.223 1.00 95.00 209 GLN A O 1
ATOM 1506 N N . VAL A 1 210 ? -12.995 3.209 18.513 1.00 94.62 210 VAL A N 1
ATOM 1507 C CA . VAL A 1 210 ? -12.001 2.484 19.317 1.00 94.62 210 VAL A CA 1
ATOM 1508 C C . VAL A 1 210 ? -11.334 3.421 20.322 1.00 94.62 210 VAL A C 1
ATOM 1510 O O . VAL A 1 210 ? -11.280 3.099 21.506 1.00 94.62 210 VAL A O 1
ATOM 1513 N N . ALA A 1 211 ? -10.903 4.614 19.901 1.00 95.62 211 ALA A N 1
ATOM 1514 C CA . ALA A 1 211 ? -10.319 5.605 20.805 1.00 95.62 211 ALA A CA 1
ATOM 1515 C C . ALA A 1 211 ? -11.273 5.975 21.952 1.00 95.62 211 ALA A C 1
ATOM 1517 O O . ALA A 1 211 ? -10.854 6.037 23.105 1.00 95.62 211 ALA A O 1
ATOM 1518 N N . ARG A 1 212 ? -12.568 6.151 21.657 1.00 96.44 212 ARG A N 1
ATOM 1519 C CA . ARG A 1 212 ? -13.601 6.417 22.666 1.00 96.44 212 ARG A CA 1
ATOM 1520 C C . ARG A 1 212 ? -13.763 5.256 23.649 1.00 96.44 212 ARG A C 1
ATOM 1522 O O . ARG A 1 212 ? -13.886 5.493 24.847 1.00 96.44 212 ARG A O 1
ATOM 1529 N N . GLN A 1 213 ? -13.773 4.016 23.158 1.00 95.12 213 GLN A N 1
ATOM 1530 C CA . GLN A 1 213 ? -13.860 2.826 24.012 1.00 95.12 213 GLN A CA 1
ATOM 1531 C C . GLN A 1 213 ? -12.662 2.731 24.963 1.00 95.12 213 GLN A C 1
ATOM 1533 O O . GLN A 1 213 ? -12.849 2.465 26.146 1.00 95.12 213 GLN A O 1
ATOM 1538 N N . LEU A 1 214 ? -11.453 3.003 24.464 1.00 94.75 214 LEU A N 1
ATOM 1539 C CA . LEU A 1 214 ? -10.224 3.008 25.260 1.00 94.75 214 LEU A CA 1
ATOM 1540 C C . LEU A 1 214 ? -10.205 4.127 26.303 1.00 94.75 214 LEU A C 1
ATOM 1542 O O . LEU A 1 214 ? -9.863 3.889 27.460 1.00 94.75 214 LEU A O 1
ATOM 1546 N N . ALA A 1 215 ? -10.621 5.329 25.906 1.00 95.38 215 ALA A N 1
ATOM 1547 C CA . ALA A 1 215 ? -10.708 6.488 26.785 1.00 95.38 215 ALA A CA 1
ATOM 1548 C C . ALA A 1 215 ? -11.672 6.273 27.963 1.00 95.38 215 ALA A C 1
ATOM 1550 O O . ALA A 1 215 ? -11.399 6.735 29.064 1.00 95.38 215 ALA A O 1
ATOM 1551 N N . GLY A 1 216 ? -12.765 5.529 27.752 1.00 93.88 216 GLY A N 1
ATOM 1552 C CA . GLY A 1 216 ? -13.737 5.209 28.802 1.00 93.88 216 GLY A CA 1
ATOM 1553 C C . GLY A 1 216 ? -13.245 4.207 29.854 1.00 93.88 216 GLY A C 1
ATOM 1554 O O . GLY A 1 216 ? -13.969 3.925 30.809 1.00 93.88 216 GLY A O 1
ATOM 1555 N N . THR A 1 217 ? -12.045 3.643 29.693 1.00 93.88 217 THR A N 1
ATOM 1556 C CA . THR A 1 217 ? -11.457 2.732 30.681 1.00 93.88 217 THR A CA 1
ATOM 1557 C C . THR A 1 217 ? -10.705 3.501 31.770 1.00 93.88 217 THR A C 1
ATOM 1559 O O . THR A 1 217 ? -10.162 4.579 31.536 1.00 93.88 217 THR A O 1
ATOM 1562 N N . ALA A 1 218 ? -10.645 2.936 32.979 1.00 92.75 218 ALA A N 1
ATOM 1563 C CA . ALA A 1 218 ? -9.884 3.513 34.092 1.00 92.75 218 ALA A CA 1
ATOM 1564 C C . ALA A 1 218 ? -8.370 3.223 34.013 1.00 92.75 218 ALA A C 1
ATOM 1566 O O . ALA A 1 218 ? -7.596 3.751 34.810 1.00 92.75 218 ALA A O 1
ATOM 1567 N N . ASP A 1 219 ? -7.941 2.359 33.089 1.00 95.19 219 ASP A N 1
ATOM 1568 C CA . ASP A 1 219 ? -6.550 1.938 32.964 1.00 95.19 219 ASP A CA 1
ATOM 1569 C C . ASP A 1 219 ? -5.710 2.982 32.211 1.00 95.19 219 ASP A C 1
ATOM 1571 O O . ASP A 1 219 ? -5.988 3.338 31.064 1.00 95.19 219 ASP A O 1
ATOM 1575 N N . ARG A 1 220 ? -4.633 3.455 32.849 1.00 93.94 220 ARG A N 1
ATOM 1576 C CA . ARG A 1 220 ? -3.770 4.515 32.305 1.00 93.94 220 ARG A CA 1
ATOM 1577 C C . ARG A 1 220 ? -3.071 4.097 31.007 1.00 93.94 220 ARG A C 1
ATOM 1579 O O . ARG A 1 220 ? -2.909 4.934 30.122 1.00 93.94 220 ARG A O 1
ATOM 1586 N N . CYS A 1 221 ? -2.658 2.833 30.888 1.00 92.62 221 CYS A N 1
ATOM 1587 C CA . CYS A 1 221 ? -2.011 2.325 29.674 1.00 92.62 221 CYS A CA 1
ATOM 1588 C C . CYS A 1 221 ? -2.983 2.376 28.484 1.00 92.62 221 CYS A C 1
ATOM 1590 O O . CYS A 1 221 ? -2.651 2.857 27.401 1.00 92.62 221 CYS A O 1
ATOM 1592 N N . THR A 1 222 ? -4.229 1.973 28.717 1.00 93.06 222 THR A N 1
ATOM 1593 C CA . THR A 1 222 ? -5.310 2.005 27.730 1.00 93.06 222 THR A CA 1
ATOM 1594 C C . THR A 1 222 ? -5.654 3.440 27.302 1.00 93.06 222 THR A C 1
ATOM 1596 O O . THR A 1 222 ? -5.800 3.715 26.108 1.00 93.06 222 THR A O 1
ATOM 1599 N N . GLN A 1 223 ? -5.690 4.392 28.241 1.00 93.56 223 GLN A N 1
ATOM 1600 C CA . GLN A 1 223 ? -5.869 5.818 27.932 1.00 93.56 223 GLN A CA 1
ATOM 1601 C C . GLN A 1 223 ? -4.701 6.414 27.125 1.00 93.56 223 GLN A C 1
ATOM 1603 O O . GLN A 1 223 ? -4.920 7.244 26.239 1.00 93.56 223 GLN A O 1
ATOM 1608 N N . GLU A 1 224 ? -3.460 5.983 27.376 1.00 94.69 224 GLU A N 1
ATOM 1609 C CA . GLU A 1 224 ? -2.301 6.400 26.577 1.00 94.69 224 GLU A CA 1
ATOM 1610 C C . GLU A 1 224 ? -2.460 5.978 25.109 1.00 94.69 224 GLU A C 1
ATOM 1612 O O . GLU A 1 224 ? -2.190 6.765 24.198 1.00 94.69 224 GLU A O 1
ATOM 1617 N N . TRP A 1 225 ? -2.966 4.768 24.863 1.00 94.62 225 TRP A N 1
ATOM 1618 C CA . TRP A 1 225 ? -3.277 4.302 23.513 1.00 94.62 225 TRP A CA 1
ATOM 1619 C C . TRP A 1 225 ? -4.430 5.063 22.863 1.00 94.62 225 TRP A C 1
ATOM 1621 O O . TRP A 1 225 ? -4.336 5.375 21.677 1.00 94.62 225 TRP A O 1
ATOM 1631 N N . ALA A 1 226 ? -5.469 5.433 23.619 1.00 95.75 226 ALA A N 1
ATOM 1632 C CA . ALA A 1 226 ? -6.522 6.318 23.119 1.00 95.75 226 ALA A CA 1
ATOM 1633 C C . ALA A 1 226 ? -5.936 7.655 22.630 1.00 95.75 226 ALA A C 1
ATOM 1635 O O . ALA A 1 226 ? -6.215 8.088 21.512 1.00 95.75 226 ALA A O 1
ATOM 1636 N N . SER A 1 227 ? -5.064 8.269 23.435 1.00 95.50 227 SER A N 1
ATOM 1637 C CA . SER A 1 227 ? -4.377 9.520 23.095 1.00 95.50 227 SER A CA 1
ATOM 1638 C C . SER A 1 227 ? -3.496 9.378 21.847 1.00 95.50 227 SER A C 1
ATOM 1640 O O . SER A 1 227 ? -3.612 10.172 20.910 1.00 95.50 227 SER A O 1
ATOM 1642 N N . LYS A 1 228 ? -2.673 8.319 21.771 1.00 95.69 228 LYS A N 1
ATOM 1643 C CA . LYS A 1 228 ? -1.845 8.017 20.587 1.00 95.69 228 LYS A CA 1
ATOM 1644 C C . LYS A 1 228 ? -2.691 7.818 19.331 1.00 95.69 228 LYS A C 1
ATOM 1646 O O . LYS A 1 228 ? -2.344 8.344 18.274 1.00 95.69 228 LYS A O 1
ATOM 1651 N N . LEU A 1 229 ? -3.799 7.083 19.433 1.00 95.62 229 LEU A N 1
ATOM 1652 C CA . LEU A 1 229 ? -4.692 6.835 18.305 1.00 95.62 229 LEU A CA 1
ATOM 1653 C C . LEU A 1 229 ? -5.338 8.134 17.810 1.00 95.62 229 LEU A C 1
ATOM 1655 O O . LEU A 1 229 ? -5.348 8.371 16.605 1.00 95.62 229 LEU A O 1
ATOM 1659 N N . LEU A 1 230 ? -5.799 9.002 18.718 1.00 96.19 230 LEU A N 1
ATOM 1660 C CA . LEU A 1 230 ? -6.347 10.318 18.366 1.00 96.19 230 LEU A CA 1
ATOM 1661 C C . LEU A 1 230 ? -5.293 11.225 17.718 1.00 96.19 230 LEU A C 1
ATOM 1663 O O . LEU A 1 230 ? -5.593 11.893 16.729 1.00 96.19 230 LEU A O 1
ATOM 1667 N N . ALA A 1 231 ? -4.053 11.216 18.213 1.00 95.69 231 ALA A N 1
ATOM 1668 C CA . ALA A 1 231 ? -2.954 11.971 17.613 1.00 95.69 231 ALA A CA 1
ATOM 1669 C C . ALA A 1 231 ? -2.632 11.487 16.186 1.00 95.69 231 ALA A C 1
ATOM 1671 O O . ALA A 1 231 ? -2.507 12.301 15.271 1.00 95.69 231 ALA A O 1
ATOM 1672 N N . ASN A 1 232 ? -2.562 10.170 15.964 1.00 94.69 232 ASN A N 1
ATOM 1673 C CA . ASN A 1 232 ? -2.325 9.607 14.631 1.00 94.69 232 ASN A CA 1
ATOM 1674 C C . ASN A 1 232 ? -3.504 9.862 13.681 1.00 94.69 232 ASN A C 1
ATOM 1676 O O . ASN A 1 232 ? -3.297 10.216 12.522 1.00 94.69 232 ASN A O 1
ATOM 1680 N N . TRP A 1 233 ? -4.739 9.735 14.173 1.00 96.38 233 TRP A N 1
ATOM 1681 C CA . TRP A 1 233 ? -5.946 10.092 13.426 1.00 96.38 233 TRP A CA 1
ATOM 1682 C C . TRP A 1 233 ? -5.900 11.557 12.976 1.00 96.38 233 TRP A C 1
ATOM 1684 O O . TRP A 1 233 ? -6.192 11.880 11.826 1.00 96.38 233 TRP A O 1
ATOM 1694 N N . HIS A 1 234 ? -5.463 12.447 13.868 1.00 95.81 234 HIS A N 1
ATOM 1695 C CA . HIS A 1 234 ? -5.313 13.860 13.568 1.00 95.81 234 HIS A CA 1
ATOM 1696 C C . HIS A 1 234 ? -4.267 14.123 12.481 1.00 95.81 234 HIS A C 1
ATOM 1698 O O . HIS A 1 234 ? -4.523 14.914 11.572 1.00 95.81 234 HIS A O 1
ATOM 1704 N N . GLY A 1 235 ? -3.118 13.444 12.564 1.00 95.19 235 GLY A N 1
ATOM 1705 C CA . GLY A 1 235 ? -2.067 13.494 11.549 1.00 95.19 235 GLY A CA 1
ATOM 1706 C C . GLY A 1 235 ? -2.565 13.034 10.178 1.00 95.19 235 GLY A C 1
ATOM 1707 O O . GLY A 1 235 ? -2.329 13.719 9.188 1.00 95.19 235 GLY A O 1
ATOM 1708 N N . LEU A 1 236 ? -3.336 11.942 10.127 1.00 95.38 236 LEU A N 1
ATOM 1709 C CA . LEU A 1 236 ? -3.956 11.450 8.894 1.00 95.38 236 LEU A CA 1
ATOM 1710 C C . LEU A 1 236 ? -4.873 12.513 8.274 1.00 95.38 236 LEU A C 1
ATOM 1712 O O . LEU A 1 236 ? -4.702 12.873 7.113 1.00 95.38 236 LEU A O 1
ATOM 1716 N N . VAL A 1 237 ? -5.814 13.068 9.046 1.00 96.69 237 VAL A N 1
ATOM 1717 C CA . VAL A 1 237 ? -6.745 14.091 8.533 1.00 96.69 237 VAL A CA 1
ATOM 1718 C C . VAL A 1 237 ? -6.018 15.376 8.130 1.00 96.69 237 VAL A C 1
ATOM 1720 O O . VAL A 1 237 ? -6.420 16.042 7.178 1.00 96.69 237 VAL A O 1
ATOM 1723 N N . GLN A 1 238 ? -4.929 15.723 8.817 1.00 96.00 238 GLN A N 1
ATOM 1724 C CA . GLN A 1 238 ? -4.076 16.855 8.460 1.00 96.00 238 GLN A CA 1
ATOM 1725 C C . GLN A 1 238 ? -3.300 16.636 7.151 1.00 96.00 238 GLN A C 1
ATOM 1727 O O . GLN A 1 238 ? -3.014 17.619 6.469 1.00 96.00 238 GLN A O 1
ATOM 1732 N N . ALA A 1 239 ? -2.971 15.393 6.795 1.00 94.38 239 ALA A N 1
ATOM 1733 C CA . ALA A 1 239 ? -2.236 15.065 5.575 1.00 94.38 239 ALA A CA 1
ATOM 1734 C C . ALA A 1 239 ? -3.100 15.141 4.299 1.00 94.38 239 ALA A C 1
ATOM 1736 O O . ALA A 1 239 ? -2.559 15.292 3.204 1.00 94.38 239 ALA A O 1
ATOM 1737 N N . LEU A 1 240 ? -4.436 15.094 4.411 1.00 95.31 240 LEU A N 1
ATOM 1738 C CA . LEU A 1 240 ? -5.321 15.120 3.237 1.00 95.31 240 LEU A CA 1
ATOM 1739 C C . LEU A 1 240 ? -5.255 16.447 2.447 1.00 95.31 240 LEU A C 1
ATOM 1741 O O . LEU A 1 240 ? -5.023 16.384 1.243 1.00 95.31 240 LEU A O 1
ATOM 1745 N N . PRO A 1 241 ? -5.406 17.652 3.046 1.00 95.31 241 PRO A N 1
ATOM 1746 C CA . PRO A 1 241 ? -5.427 18.901 2.274 1.00 95.31 241 PRO A CA 1
ATOM 1747 C C . PRO A 1 241 ? -4.138 19.215 1.491 1.00 95.31 241 PRO A C 1
ATOM 1749 O O . PRO A 1 241 ? -4.261 19.593 0.328 1.00 95.31 241 PRO A O 1
ATOM 1752 N N . PRO A 1 242 ? -2.917 19.030 2.044 1.00 92.69 242 PRO A N 1
ATOM 1753 C CA . PRO A 1 242 ? -1.671 19.234 1.294 1.00 92.69 242 PRO A CA 1
ATOM 1754 C C . PRO A 1 242 ? -1.514 18.335 0.061 1.00 92.69 242 PRO A C 1
ATOM 1756 O O . PRO A 1 242 ? -0.676 18.608 -0.788 1.00 92.69 242 PRO A O 1
ATOM 1759 N N . SER A 1 243 ? -2.309 17.266 -0.032 1.00 88.88 243 SER A N 1
ATOM 1760 C CA . SER A 1 243 ? -2.286 16.318 -1.147 1.00 88.88 243 SER A CA 1
ATOM 1761 C C . SER A 1 243 ? -3.030 16.821 -2.387 1.00 88.88 243 SER A C 1
ATOM 1763 O O . SER A 1 243 ? -2.961 16.192 -3.442 1.00 88.88 243 SER A O 1
ATOM 1765 N N . VAL A 1 244 ? -3.774 17.926 -2.270 1.00 90.75 244 VAL A N 1
ATOM 1766 C CA . VAL A 1 244 ? -4.460 18.547 -3.405 1.00 90.75 244 VAL A CA 1
ATOM 1767 C C . VAL A 1 244 ? -3.436 19.316 -4.243 1.00 90.75 244 VAL A C 1
ATOM 1769 O O . VAL A 1 244 ? -2.774 20.209 -3.707 1.00 90.75 244 VAL A O 1
ATOM 1772 N N . PRO A 1 245 ? -3.294 19.014 -5.547 1.00 86.88 245 PRO A N 1
ATOM 1773 C CA . PRO A 1 245 ? -2.356 19.734 -6.393 1.00 86.88 245 PRO A CA 1
ATOM 1774 C C . PRO A 1 245 ? -2.750 21.214 -6.491 1.00 86.88 245 PRO A C 1
ATOM 1776 O O . PRO A 1 245 ? -3.931 21.568 -6.563 1.00 86.88 245 PRO A O 1
ATOM 1779 N N . ALA A 1 246 ? -1.746 22.092 -6.511 1.00 84.06 246 ALA A N 1
ATOM 1780 C CA . ALA A 1 246 ? -1.969 23.511 -6.761 1.00 84.06 246 ALA A CA 1
ATOM 1781 C C . ALA A 1 246 ? -2.630 23.706 -8.138 1.00 84.06 246 ALA A C 1
ATOM 1783 O O . ALA A 1 246 ? -2.308 22.982 -9.087 1.00 84.06 246 ALA A O 1
ATOM 1784 N N . ALA A 1 247 ? -3.526 24.697 -8.251 1.00 77.62 247 ALA A N 1
ATOM 1785 C CA . ALA A 1 247 ? -4.258 24.995 -9.489 1.00 77.62 247 ALA A CA 1
ATOM 1786 C C . ALA A 1 247 ? -3.323 25.077 -10.711 1.00 77.62 247 ALA A C 1
ATOM 1788 O O . ALA A 1 247 ? -3.611 24.498 -11.756 1.00 77.62 247 ALA A O 1
ATOM 1789 N N . ASP A 1 248 ? -2.156 25.699 -10.527 1.00 75.75 248 ASP A N 1
ATOM 1790 C CA . ASP A 1 248 ? -1.195 25.992 -11.594 1.00 75.75 248 ASP A CA 1
ATOM 1791 C C . ASP A 1 248 ? -0.420 24.760 -12.105 1.00 75.75 248 ASP A C 1
ATOM 1793 O O . ASP A 1 248 ? 0.153 24.805 -13.190 1.00 75.75 248 ASP A O 1
ATOM 1797 N N . GLN A 1 249 ? -0.384 23.653 -11.350 1.00 72.88 249 GLN A N 1
ATOM 1798 C CA . GLN A 1 249 ? 0.401 22.451 -11.696 1.00 72.88 249 GLN A CA 1
ATOM 1799 C C . GLN A 1 249 ? -0.450 21.315 -12.292 1.00 72.88 249 GLN A C 1
ATOM 1801 O O . GLN A 1 249 ? 0.069 20.440 -12.990 1.00 72.88 249 GLN A O 1
ATOM 1806 N N . SER A 1 250 ? -1.757 21.318 -12.014 1.00 66.56 250 SER A N 1
ATOM 1807 C CA . SER A 1 250 ? -2.634 20.158 -12.218 1.00 66.56 250 SER A CA 1
ATOM 1808 C C . SER A 1 250 ? -3.167 20.023 -13.649 1.00 66.56 250 SER A C 1
ATOM 1810 O O . SER A 1 250 ? -3.087 18.947 -14.246 1.00 66.56 250 SER A O 1
ATOM 1812 N N . ALA A 1 251 ? -3.682 21.118 -14.221 1.00 69.88 251 ALA A N 1
ATOM 1813 C CA . ALA A 1 251 ? -4.532 21.049 -15.413 1.00 69.88 251 ALA A CA 1
ATOM 1814 C C . ALA A 1 251 ? -3.790 20.569 -16.672 1.00 69.88 251 ALA A C 1
ATOM 1816 O O . ALA A 1 251 ? -4.336 19.802 -17.461 1.00 69.88 251 ALA A O 1
ATOM 1817 N N . ALA A 1 252 ? -2.530 20.973 -16.854 1.00 76.81 252 ALA A N 1
ATOM 1818 C CA . ALA A 1 252 ? -1.763 20.604 -18.045 1.00 76.81 252 ALA A CA 1
ATOM 1819 C C . ALA A 1 252 ? -1.154 19.192 -17.969 1.00 76.81 252 ALA A C 1
ATOM 1821 O O . ALA A 1 252 ? -0.906 18.575 -19.003 1.00 76.81 252 ALA A O 1
ATOM 1822 N N . THR A 1 253 ? -0.891 18.688 -16.760 1.00 82.19 253 THR A N 1
ATOM 1823 C CA . THR A 1 253 ? -0.050 17.496 -16.563 1.00 82.19 253 THR A CA 1
ATOM 1824 C C . THR A 1 253 ? -0.869 16.232 -16.316 1.00 82.19 253 THR A C 1
ATOM 1826 O O . THR A 1 253 ? -0.484 15.157 -16.771 1.00 82.19 253 THR A O 1
ATOM 1829 N N . LEU A 1 254 ? -1.992 16.344 -15.598 1.00 82.00 254 LEU A N 1
ATOM 1830 C CA . LEU A 1 254 ? -2.699 15.182 -15.045 1.00 82.00 254 LEU A CA 1
ATOM 1831 C C . LEU A 1 254 ? -3.963 14.775 -15.814 1.00 82.00 254 LEU A C 1
ATOM 1833 O O . LEU A 1 254 ? -4.580 13.774 -15.444 1.00 82.00 254 LEU A O 1
ATOM 1837 N N . ASP A 1 255 ? -4.334 15.520 -16.863 1.00 88.94 255 ASP A N 1
ATOM 1838 C CA . ASP A 1 255 ? -5.584 15.318 -17.620 1.00 88.94 255 ASP A CA 1
ATOM 1839 C C . ASP A 1 255 ? -6.823 15.313 -16.695 1.00 88.94 255 ASP A C 1
ATOM 1841 O O . ASP A 1 255 ? -7.763 14.537 -16.853 1.00 88.94 255 ASP A O 1
ATOM 1845 N N . VAL A 1 256 ? -6.786 16.153 -15.654 1.00 91.19 256 VAL A N 1
ATOM 1846 C CA . VAL A 1 256 ? -7.872 16.323 -14.679 1.00 91.19 256 VAL A CA 1
ATOM 1847 C C . VAL A 1 256 ? -8.651 17.582 -15.048 1.00 91.19 256 VAL A C 1
ATOM 1849 O O . VAL A 1 256 ? -8.050 18.620 -15.324 1.00 91.19 256 VAL A O 1
ATOM 1852 N N . SER A 1 257 ? -9.986 17.507 -15.045 1.00 93.06 257 SER A N 1
ATOM 1853 C CA . SER A 1 257 ? -10.829 18.666 -15.351 1.00 93.06 257 SER A CA 1
ATOM 1854 C C . SER A 1 257 ? -10.624 19.793 -14.333 1.00 93.06 257 SER A C 1
ATOM 1856 O O . SER A 1 257 ? -10.456 19.548 -13.137 1.00 93.06 257 SER A O 1
ATOM 1858 N N . GLU A 1 258 ? -10.686 21.046 -14.794 1.00 92.50 258 GLU A N 1
ATOM 1859 C CA . GLU A 1 258 ? -10.624 22.225 -13.914 1.00 92.50 258 GLU A CA 1
ATOM 1860 C C . GLU A 1 258 ? -11.717 22.186 -12.831 1.00 92.50 258 GLU A C 1
ATOM 1862 O O . GLU A 1 258 ? -11.477 22.580 -11.692 1.00 92.50 258 GLU A O 1
ATOM 1867 N N . GLU A 1 259 ? -12.890 21.636 -13.163 1.00 94.62 259 GLU A N 1
ATOM 1868 C CA . GLU A 1 259 ? -14.002 21.413 -12.233 1.00 94.62 259 GLU A CA 1
ATOM 1869 C C . GLU A 1 259 ? -13.608 20.485 -11.072 1.00 94.62 259 GLU A C 1
ATOM 1871 O O . GLU A 1 259 ? -13.781 20.854 -9.913 1.00 94.62 259 GLU A O 1
ATOM 1876 N N . MET A 1 260 ? -12.983 19.334 -11.354 1.00 94.88 260 MET A N 1
ATOM 1877 C CA . MET A 1 260 ? -12.513 18.398 -10.323 1.00 94.88 260 MET A CA 1
ATOM 1878 C C . MET A 1 260 ? -11.450 19.037 -9.417 1.00 94.88 260 MET A C 1
ATOM 1880 O O . MET A 1 260 ? -11.449 18.831 -8.202 1.00 94.88 260 MET A O 1
ATOM 1884 N N . VAL A 1 261 ? -10.548 19.845 -9.986 1.00 93.38 261 VAL A N 1
ATOM 1885 C CA . VAL A 1 261 ? -9.538 20.582 -9.207 1.00 93.38 261 VAL A CA 1
ATOM 1886 C C . VAL A 1 261 ? -10.202 21.608 -8.282 1.00 93.38 261 VAL A C 1
ATOM 1888 O O . VAL A 1 261 ? -9.835 21.698 -7.108 1.00 93.38 261 VAL A O 1
ATOM 1891 N N . ALA A 1 262 ? -11.204 22.344 -8.769 1.00 94.31 262 ALA A N 1
ATOM 1892 C CA . ALA A 1 262 ? -11.960 23.303 -7.966 1.00 94.31 262 ALA A CA 1
ATOM 1893 C C . ALA A 1 262 ? -12.766 22.620 -6.842 1.00 94.31 262 ALA A C 1
ATOM 1895 O O . ALA A 1 262 ? -12.795 23.118 -5.709 1.00 94.31 262 ALA A O 1
ATOM 1896 N N . GLU A 1 263 ? -13.373 21.461 -7.113 1.00 96.38 263 GLU A N 1
ATOM 1897 C CA . GLU A 1 263 ? -14.062 20.645 -6.105 1.00 96.38 263 GLU A CA 1
ATOM 1898 C C . GLU A 1 263 ? -13.100 20.162 -5.011 1.00 96.38 263 GLU A C 1
ATOM 1900 O O . GLU A 1 263 ? -13.379 20.339 -3.820 1.00 96.38 263 GLU A O 1
ATOM 1905 N N . LEU A 1 264 ? -11.931 19.631 -5.390 1.00 96.25 264 LEU A N 1
ATOM 1906 C CA . LEU A 1 264 ? -10.882 19.207 -4.456 1.00 96.25 264 LEU A CA 1
ATOM 1907 C C . LEU A 1 264 ? -10.421 20.351 -3.547 1.00 96.25 264 LEU A C 1
ATOM 1909 O O . LEU A 1 264 ? -10.330 20.183 -2.330 1.00 96.25 264 LEU A O 1
ATOM 1913 N N . GLN A 1 265 ? -10.154 21.526 -4.120 1.00 95.50 265 GLN A N 1
ATOM 1914 C CA . GLN A 1 265 ? -9.725 22.711 -3.369 1.00 95.50 265 GLN A CA 1
ATOM 1915 C C . GLN A 1 265 ? -10.805 23.206 -2.404 1.00 95.50 265 GLN A C 1
ATOM 1917 O O . GLN A 1 265 ? -10.503 23.569 -1.259 1.00 95.50 265 GLN A O 1
ATOM 1922 N N . THR A 1 266 ? -12.065 23.183 -2.841 1.00 96.56 266 THR A N 1
ATOM 1923 C CA . THR A 1 266 ? -13.218 23.533 -2.006 1.00 96.56 266 THR A CA 1
ATOM 1924 C C . THR A 1 266 ? -13.341 22.574 -0.822 1.00 96.56 266 THR A C 1
ATOM 1926 O O . THR A 1 266 ? -13.398 23.021 0.328 1.00 96.56 266 THR A O 1
ATOM 1929 N N . ALA A 1 267 ? -13.297 21.262 -1.072 1.00 97.44 267 ALA A N 1
ATOM 1930 C CA . ALA A 1 267 ? -13.365 20.235 -0.033 1.00 97.44 267 ALA A CA 1
ATOM 1931 C C . ALA A 1 267 ? -12.181 20.313 0.951 1.00 97.44 267 ALA A C 1
ATOM 1933 O O . ALA A 1 267 ? -12.372 20.239 2.168 1.00 97.44 267 ALA A O 1
ATOM 1934 N N . ALA A 1 268 ? -10.961 20.537 0.453 1.00 97.12 268 ALA A N 1
ATOM 1935 C CA . ALA A 1 268 ? -9.758 20.675 1.274 1.00 97.12 268 ALA A CA 1
ATOM 1936 C C . ALA A 1 268 ? -9.790 21.916 2.173 1.00 97.12 268 ALA A C 1
ATOM 1938 O O . ALA A 1 268 ? -9.421 21.848 3.353 1.00 97.12 268 ALA A O 1
ATOM 1939 N N . SER A 1 269 ? -10.280 23.038 1.645 1.00 96.25 269 SER A N 1
ATOM 1940 C CA . SER A 1 269 ? -10.447 24.280 2.403 1.00 96.25 269 SER A CA 1
ATOM 1941 C C . SER A 1 269 ? -11.513 24.131 3.488 1.00 96.25 269 SER A C 1
ATOM 1943 O O . SER A 1 269 ? -11.280 24.520 4.636 1.00 96.25 269 SER A O 1
ATOM 1945 N N . ALA A 1 270 ? -12.649 23.507 3.156 1.00 97.06 270 ALA A N 1
ATOM 1946 C CA . ALA A 1 270 ? -13.729 23.228 4.098 1.00 97.06 270 ALA A CA 1
ATOM 1947 C C . ALA A 1 270 ? -13.266 22.320 5.251 1.00 97.06 270 ALA A C 1
ATOM 1949 O O . ALA A 1 270 ? -13.449 22.675 6.419 1.00 97.06 270 ALA A O 1
ATOM 1950 N N . LEU A 1 271 ? -12.582 21.207 4.949 1.00 97.69 271 LEU A N 1
ATOM 1951 C CA . LEU A 1 271 ? -12.009 20.319 5.967 1.00 97.69 271 LEU A CA 1
ATOM 1952 C C . LEU A 1 271 ? -10.997 21.057 6.857 1.00 97.69 271 LEU A C 1
ATOM 1954 O O . LEU A 1 271 ? -11.031 20.928 8.083 1.00 97.69 271 LEU A O 1
ATOM 1958 N N . SER A 1 272 ? -10.113 21.859 6.258 1.00 97.25 272 SER A N 1
ATOM 1959 C CA . SER A 1 272 ? -9.080 22.610 6.984 1.00 97.25 272 SER A CA 1
ATOM 1960 C C . SER A 1 272 ? -9.665 23.674 7.913 1.00 97.25 272 SER A C 1
ATOM 1962 O O . SER A 1 272 ? -9.175 23.860 9.031 1.00 97.25 272 SER A O 1
ATOM 1964 N N . GLU A 1 273 ? -10.699 24.394 7.476 1.00 97.81 273 GLU A N 1
ATOM 1965 C CA . GLU A 1 273 ? -11.406 25.371 8.307 1.00 97.81 273 GLU A CA 1
ATOM 1966 C C . GLU A 1 273 ? -12.181 24.681 9.431 1.00 97.81 273 GLU A C 1
ATOM 1968 O O . GLU A 1 273 ? -11.998 25.041 10.595 1.00 97.81 273 GLU A O 1
ATOM 1973 N N . GLN A 1 274 ? -12.960 23.638 9.129 1.00 97.62 274 GLN A N 1
ATOM 1974 C CA . GLN A 1 274 ? -13.727 22.914 10.143 1.00 97.62 274 GLN A CA 1
ATOM 1975 C C . GLN A 1 274 ? -12.810 22.285 11.200 1.00 97.62 274 GLN A C 1
ATOM 1977 O O . GLN A 1 274 ? -13.075 22.402 12.398 1.00 97.62 274 GLN A O 1
ATOM 1982 N N . ARG A 1 275 ? -11.677 21.701 10.787 1.00 97.06 275 ARG A N 1
ATOM 1983 C CA . ARG A 1 275 ? -10.645 21.197 11.704 1.00 97.06 275 ARG A CA 1
ATOM 1984 C C . ARG A 1 275 ? -10.091 22.314 12.588 1.00 97.06 275 ARG A C 1
ATOM 1986 O O . ARG A 1 275 ? -10.030 22.142 13.803 1.00 97.06 275 ARG A O 1
ATOM 1993 N N . ARG A 1 276 ? -9.723 23.471 12.021 1.00 96.50 276 ARG A N 1
ATOM 1994 C CA . ARG A 1 276 ? -9.231 24.625 12.802 1.00 96.50 276 ARG A CA 1
ATOM 1995 C C . ARG A 1 276 ? -10.277 25.163 13.779 1.00 96.50 276 ARG A C 1
ATOM 1997 O O . ARG A 1 276 ? -9.914 25.600 14.868 1.00 96.50 276 ARG A O 1
ATOM 2004 N N . GLN A 1 277 ? -11.556 25.178 13.412 1.00 96.62 277 GLN A N 1
ATOM 2005 C CA . GLN A 1 277 ? -12.638 25.597 14.309 1.00 96.62 277 GLN A CA 1
ATOM 2006 C C . GLN A 1 277 ? -12.842 24.603 15.450 1.00 96.62 277 GLN A C 1
ATOM 2008 O O . GLN A 1 277 ? -12.955 25.015 16.603 1.00 96.62 277 GLN A O 1
ATOM 2013 N N . LEU A 1 278 ? -12.846 23.305 15.146 1.00 96.06 278 LEU A N 1
ATOM 2014 C CA . LEU A 1 278 ? -13.025 22.254 16.139 1.00 96.06 278 LEU A CA 1
ATOM 2015 C C . LEU A 1 278 ? -11.863 22.219 17.139 1.00 96.06 278 LEU A C 1
ATOM 2017 O O . LEU A 1 278 ? -12.093 22.247 18.344 1.00 96.06 278 LEU A O 1
ATOM 2021 N N . LEU A 1 279 ? -10.617 22.262 16.656 1.00 93.94 279 LEU A N 1
ATOM 2022 C CA . LEU A 1 279 ? -9.437 22.305 17.524 1.00 93.94 279 LEU A CA 1
ATOM 2023 C C . LEU A 1 279 ? -9.411 23.534 18.432 1.00 93.94 279 LEU A C 1
ATOM 2025 O O . LEU A 1 279 ? -8.941 23.427 19.557 1.00 93.94 279 LEU A O 1
ATOM 2029 N N . ARG A 1 280 ? -9.932 24.686 17.979 1.00 94.44 280 ARG A N 1
ATOM 2030 C CA . ARG A 1 280 ? -10.089 25.882 18.824 1.00 94.44 280 ARG A CA 1
ATOM 2031 C C . ARG A 1 280 ? -11.084 25.663 19.970 1.00 94.44 280 ARG A C 1
ATOM 2033 O O . ARG A 1 280 ? -10.885 26.218 21.043 1.00 94.44 280 ARG A O 1
ATOM 2040 N N . ARG A 1 281 ? -12.128 24.850 19.770 1.00 94.50 281 ARG A N 1
ATOM 2041 C CA . ARG A 1 281 ? -13.118 24.516 20.815 1.00 94.50 281 ARG A CA 1
ATOM 2042 C C . ARG A 1 281 ? -12.588 23.494 21.826 1.00 94.50 281 ARG A C 1
ATOM 2044 O O . ARG A 1 281 ? -12.965 23.555 22.988 1.00 94.50 281 ARG A O 1
ATOM 2051 N N . LEU A 1 282 ? -11.692 22.607 21.396 1.00 92.12 282 LEU A N 1
ATOM 2052 C CA . LEU A 1 282 ? -11.118 21.523 22.205 1.00 92.12 282 LEU A CA 1
ATOM 2053 C C . LEU A 1 282 ? -10.019 21.964 23.196 1.00 92.12 282 LEU A C 1
ATOM 2055 O O . LEU A 1 282 ? -9.502 21.133 23.936 1.00 92.12 282 LEU A O 1
ATOM 2059 N N . GLN A 1 283 ? -9.634 23.248 23.231 1.00 80.81 283 GLN A N 1
ATOM 2060 C CA . GLN A 1 283 ? -8.407 23.715 23.903 1.00 80.81 283 GLN A CA 1
ATOM 2061 C C . GLN A 1 283 ? -8.387 23.620 25.444 1.00 80.81 283 GLN A C 1
ATOM 2063 O O . GLN A 1 283 ? -7.357 23.934 26.037 1.00 80.81 283 GLN A O 1
ATOM 2068 N N . PHE A 1 284 ? -9.449 23.154 26.115 1.00 76.75 284 PHE A N 1
ATOM 2069 C CA . PHE A 1 284 ? -9.483 23.071 27.583 1.00 76.75 284 PHE A CA 1
ATOM 2070 C C . PHE A 1 284 ? -10.050 21.740 28.088 1.00 76.75 284 PHE A C 1
ATOM 2072 O O . PHE A 1 284 ? -11.222 21.453 27.859 1.00 76.75 284 PHE A O 1
ATOM 2079 N N . ASN A 1 285 ? -9.208 20.964 28.793 1.00 80.81 285 ASN A N 1
ATOM 2080 C CA . ASN A 1 285 ? -9.533 19.814 29.662 1.00 80.81 285 ASN A CA 1
ATOM 2081 C C . ASN A 1 285 ? -10.666 18.889 29.178 1.00 80.81 285 ASN A C 1
ATOM 2083 O O . ASN A 1 285 ? -11.428 18.364 29.988 1.00 80.81 285 ASN A O 1
ATOM 2087 N N . THR A 1 286 ? -10.801 18.700 27.866 1.00 88.50 286 THR A N 1
ATOM 2088 C CA . THR A 1 286 ? -11.816 17.804 27.317 1.00 88.50 286 THR A CA 1
ATOM 2089 C C . THR A 1 286 ? -11.353 16.376 27.561 1.00 88.50 286 THR A C 1
ATOM 2091 O O . THR A 1 286 ? -10.216 16.033 27.228 1.00 88.50 286 THR A O 1
ATOM 2094 N N . ASP A 1 287 ? -12.216 15.558 28.158 1.00 95.62 287 ASP A N 1
ATOM 2095 C CA . ASP A 1 287 ? -11.946 14.134 28.317 1.00 95.62 287 ASP A CA 1
ATOM 2096 C C . ASP A 1 287 ? -11.677 13.476 26.949 1.00 95.62 287 ASP A C 1
ATOM 2098 O O . ASP A 1 287 ? -12.214 13.897 25.920 1.00 95.62 287 ASP A O 1
ATOM 2102 N N . LEU A 1 288 ? -10.834 12.441 26.909 1.00 95.50 288 LEU A N 1
ATOM 2103 C CA . LEU A 1 288 ? -10.445 11.791 25.652 1.00 95.50 288 LEU A CA 1
ATOM 2104 C C . LEU A 1 288 ? -11.651 11.182 24.915 1.00 95.50 288 LEU A C 1
ATOM 2106 O O . LEU A 1 288 ? -11.665 11.172 23.680 1.00 95.50 288 LEU A O 1
ATOM 2110 N N . ALA A 1 289 ? -12.676 10.709 25.635 1.00 95.81 289 ALA A N 1
ATOM 2111 C CA . ALA A 1 289 ? -13.878 10.166 25.012 1.00 95.81 289 ALA A CA 1
ATOM 2112 C C . ALA A 1 289 ? -14.704 11.276 24.343 1.00 95.81 289 ALA A C 1
ATOM 2114 O O . ALA A 1 289 ? -15.143 11.110 23.201 1.00 95.81 289 ALA A O 1
ATOM 2115 N N . ASP A 1 290 ? -14.854 12.423 25.010 1.00 95.75 290 ASP A N 1
ATOM 2116 C CA . ASP A 1 290 ? -15.517 13.606 24.451 1.00 95.75 290 ASP A CA 1
ATOM 2117 C C . ASP A 1 290 ? -14.739 14.175 23.261 1.00 95.75 290 ASP A C 1
ATOM 2119 O O . ASP A 1 290 ? -15.336 14.573 22.257 1.00 95.75 290 ASP A O 1
ATOM 2123 N N . HIS A 1 291 ? -13.406 14.150 23.321 1.00 96.06 291 HIS A N 1
ATOM 2124 C CA . HIS A 1 291 ? -12.549 14.540 22.207 1.00 96.06 291 HIS A CA 1
ATOM 2125 C C . HIS A 1 291 ? -12.814 13.654 20.978 1.00 96.06 291 HIS A C 1
ATOM 2127 O O . HIS A 1 291 ? -13.051 14.176 19.887 1.00 96.06 291 HIS A O 1
ATOM 2133 N N . ALA A 1 292 ? -12.873 12.328 21.145 1.00 96.56 292 ALA A N 1
ATOM 2134 C CA . ALA A 1 292 ? -13.203 11.410 20.055 1.00 96.56 292 ALA A CA 1
ATOM 2135 C C . ALA A 1 292 ? -14.604 11.672 19.462 1.00 96.56 292 ALA A C 1
ATOM 2137 O O . ALA A 1 292 ? -14.764 11.677 18.240 1.00 96.56 292 ALA A O 1
ATOM 2138 N N . VAL A 1 293 ? -15.610 11.956 20.302 1.00 96.81 293 VAL A N 1
ATOM 2139 C CA . VAL A 1 293 ? -16.972 12.314 19.852 1.00 96.81 293 VAL A CA 1
ATOM 2140 C C . VAL A 1 293 ? -16.974 13.614 19.048 1.00 96.81 293 VAL A C 1
ATOM 2142 O O . VAL A 1 293 ? -17.627 13.696 18.009 1.00 96.81 293 VAL A O 1
ATOM 2145 N N . GLN A 1 294 ? -16.235 14.630 19.490 1.00 96.56 294 GLN A N 1
ATOM 2146 C CA . GLN A 1 294 ? -16.137 15.901 18.776 1.00 96.56 294 GLN A CA 1
ATOM 2147 C C . GLN A 1 294 ? -15.445 15.739 17.414 1.00 96.56 294 GLN A C 1
ATOM 2149 O O . GLN A 1 294 ? -15.935 16.267 16.414 1.00 96.56 294 GLN A O 1
ATOM 2154 N N . LEU A 1 295 ? -14.361 14.956 17.342 1.00 96.69 295 LEU A N 1
ATOM 2155 C CA . LEU A 1 295 ? -13.655 14.661 16.087 1.00 96.69 295 LEU A CA 1
ATOM 2156 C C . LEU A 1 295 ? -14.516 13.906 15.066 1.00 96.69 295 LEU A C 1
ATOM 2158 O O . LEU A 1 295 ? -14.273 14.035 13.866 1.00 96.69 295 LEU A O 1
ATOM 2162 N N . GLN A 1 296 ? -15.571 13.204 15.495 1.00 97.69 296 GLN A N 1
ATOM 2163 C CA . GLN A 1 296 ? -16.504 12.521 14.589 1.00 97.69 296 GLN A CA 1
ATOM 2164 C C . GLN A 1 296 ? -17.130 13.479 13.557 1.00 97.69 296 GLN A C 1
ATOM 2166 O O . GLN A 1 296 ? -17.454 13.062 12.445 1.00 97.69 296 GLN A O 1
ATOM 2171 N N . GLN A 1 297 ? -17.245 14.773 13.883 1.00 97.56 297 GLN A N 1
ATOM 2172 C CA . GLN A 1 297 ? -17.760 15.810 12.978 1.00 97.56 297 GLN A CA 1
ATOM 2173 C C . GLN A 1 297 ? -16.901 15.996 11.717 1.00 97.56 297 GLN A C 1
ATOM 2175 O O . GLN A 1 297 ? -17.398 16.483 10.704 1.00 97.56 297 GLN A O 1
ATOM 2180 N N . LEU A 1 298 ? -15.623 15.619 11.770 1.00 98.00 298 LEU A N 1
ATOM 2181 C CA . LEU A 1 298 ? -14.683 15.732 10.656 1.00 98.00 298 LEU A CA 1
ATOM 2182 C C . LEU A 1 298 ? -14.657 14.489 9.757 1.00 98.00 298 LEU A C 1
ATOM 2184 O O . LEU A 1 298 ? -14.083 14.559 8.674 1.00 98.00 298 LEU A O 1
ATOM 2188 N N . VAL A 1 299 ? -15.275 13.370 10.160 1.00 97.56 299 VAL A N 1
ATOM 2189 C CA . VAL A 1 299 ? -15.233 12.114 9.387 1.00 97.56 299 VAL A CA 1
ATOM 2190 C C . VAL A 1 299 ? -15.871 12.284 8.010 1.00 97.56 299 VAL A C 1
ATOM 2192 O O . VAL A 1 299 ? -15.273 11.884 7.021 1.00 97.56 299 VAL A O 1
ATOM 2195 N N . GLN A 1 300 ? -17.047 12.913 7.924 1.00 97.69 300 GLN A N 1
ATOM 2196 C CA . GLN A 1 300 ? -17.742 13.115 6.645 1.00 97.69 300 GLN A CA 1
ATOM 2197 C C . GLN A 1 300 ? -16.987 14.066 5.691 1.00 97.69 300 GLN A C 1
ATOM 2199 O O . GLN A 1 300 ? -16.739 13.668 4.555 1.00 97.69 300 GLN A O 1
ATOM 2204 N N . PRO A 1 301 ? -16.536 15.263 6.122 1.00 98.12 301 PRO A N 1
ATOM 2205 C CA . PRO A 1 301 ? -15.692 16.121 5.285 1.00 98.12 301 PRO A CA 1
ATOM 2206 C C . PRO A 1 301 ? -14.381 15.450 4.845 1.00 98.12 301 PRO A C 1
ATOM 2208 O O . PRO A 1 301 ? -13.964 15.603 3.698 1.00 98.12 301 PRO A O 1
ATOM 2211 N N . ALA A 1 302 ? -13.735 14.684 5.734 1.00 97.81 302 ALA A N 1
ATOM 2212 C CA . ALA A 1 302 ? -12.526 13.938 5.394 1.00 97.81 302 ALA A CA 1
ATOM 2213 C C . ALA A 1 302 ? -12.812 12.835 4.367 1.00 97.81 302 ALA A C 1
ATOM 2215 O O . ALA A 1 302 ? -12.028 12.664 3.437 1.00 97.81 302 ALA A O 1
ATOM 2216 N N . ALA A 1 303 ? -13.944 12.137 4.491 1.00 97.19 303 ALA A N 1
ATOM 2217 C CA . ALA A 1 303 ? -14.367 11.116 3.539 1.00 97.19 303 ALA A CA 1
ATOM 2218 C C . ALA A 1 303 ? -14.720 11.692 2.165 1.00 97.19 303 ALA A C 1
ATOM 2220 O O . ALA A 1 303 ? -14.324 11.117 1.156 1.00 97.19 303 ALA A O 1
ATOM 2221 N N . GLN A 1 304 ? -15.385 12.852 2.109 1.00 97.69 304 GLN A N 1
ATOM 2222 C CA . GLN A 1 304 ? -15.615 13.571 0.851 1.00 97.69 304 GLN A CA 1
ATOM 2223 C C . GLN A 1 304 ? -14.297 13.916 0.153 1.00 97.69 304 GLN A C 1
ATOM 2225 O O . GLN A 1 304 ? -14.118 13.580 -1.017 1.00 97.69 304 GLN A O 1
ATOM 2230 N N . LEU A 1 305 ? -13.353 14.534 0.872 1.00 97.62 305 LEU A N 1
ATOM 2231 C CA . LEU A 1 305 ? -12.047 14.867 0.305 1.00 97.62 305 LEU A CA 1
ATOM 2232 C C . LEU A 1 305 ? -11.265 13.610 -0.109 1.00 97.62 305 LEU A C 1
ATOM 2234 O O . LEU A 1 305 ? -10.690 13.577 -1.194 1.00 97.62 305 LEU A O 1
ATOM 2238 N N . GLY A 1 306 ? -11.271 12.565 0.723 1.00 96.00 306 GLY A N 1
ATOM 2239 C CA . GLY A 1 306 ? -10.651 11.277 0.414 1.00 96.00 306 GLY A CA 1
ATOM 2240 C C . GLY A 1 306 ? -11.230 10.643 -0.852 1.00 96.00 306 GLY A C 1
ATOM 2241 O O . GLY A 1 306 ? -10.472 10.198 -1.708 1.00 96.00 306 GLY A O 1
ATOM 2242 N N . GLY A 1 307 ? -12.556 10.669 -1.017 1.00 95.88 307 GLY A N 1
ATOM 2243 C CA . GLY A 1 307 ? -13.244 10.177 -2.212 1.00 95.88 307 GLY A CA 1
ATOM 2244 C C . GLY A 1 307 ? -12.845 10.925 -3.486 1.00 95.88 307 GLY A C 1
ATOM 2245 O O . GLY A 1 307 ? -12.526 10.287 -4.488 1.00 95.88 307 GLY A O 1
ATOM 2246 N N . LEU A 1 308 ? -12.777 12.260 -3.435 1.00 96.50 308 LEU A N 1
ATOM 2247 C CA . LEU A 1 308 ? -12.312 13.079 -4.562 1.00 96.50 308 LEU A CA 1
ATOM 2248 C C . LEU A 1 308 ? -10.837 12.804 -4.899 1.00 96.50 308 LEU A C 1
ATOM 2250 O O . LEU A 1 308 ? -10.484 12.673 -6.069 1.00 96.50 308 LEU A O 1
ATOM 2254 N N . LEU A 1 309 ? -9.968 12.657 -3.892 1.00 95.12 309 LEU A N 1
ATOM 2255 C CA . LEU A 1 309 ? -8.556 12.310 -4.102 1.00 95.12 309 LEU A CA 1
ATOM 2256 C C . LEU A 1 309 ? -8.402 10.916 -4.730 1.00 95.12 309 LEU A C 1
ATOM 2258 O O . LEU A 1 309 ? -7.588 10.734 -5.637 1.00 95.12 309 LEU A O 1
ATOM 2262 N N . VAL A 1 310 ? -9.210 9.941 -4.301 1.00 93.50 310 VAL A N 1
ATOM 2263 C CA . VAL A 1 310 ? -9.266 8.613 -4.927 1.00 93.50 310 VAL A CA 1
ATOM 2264 C C . VAL A 1 310 ? -9.757 8.722 -6.372 1.00 93.50 310 VAL A C 1
ATOM 2266 O O . VAL A 1 310 ? -9.162 8.102 -7.250 1.00 93.50 310 VAL A O 1
ATOM 2269 N N . GLN A 1 311 ? -10.778 9.532 -6.656 1.00 93.94 311 GLN A N 1
ATOM 2270 C CA . GLN A 1 311 ? -11.274 9.747 -8.018 1.00 93.94 311 GLN A CA 1
ATOM 2271 C C . GLN A 1 311 ? -10.221 10.397 -8.922 1.00 93.94 311 GLN A C 1
ATOM 2273 O O . GLN A 1 311 ? -9.994 9.915 -10.028 1.00 93.94 311 GLN A O 1
ATOM 2278 N N . MET A 1 312 ? -9.525 11.429 -8.442 1.00 93.75 312 MET A N 1
ATOM 2279 C CA . MET A 1 312 ? -8.391 12.030 -9.148 1.00 93.75 312 MET A CA 1
ATOM 2280 C C . MET A 1 312 ? -7.297 10.993 -9.412 1.00 93.75 312 MET A C 1
ATOM 2282 O O . MET A 1 312 ? -6.716 10.964 -10.495 1.00 93.75 312 MET A O 1
ATOM 2286 N N . SER A 1 313 ? -7.046 10.097 -8.451 1.00 90.50 313 SER A N 1
ATOM 2287 C CA . SER A 1 313 ? -6.025 9.062 -8.612 1.00 90.50 313 SER A CA 1
ATOM 2288 C C . SER A 1 313 ? -6.348 8.014 -9.683 1.00 90.50 313 SER A C 1
ATOM 2290 O O . SER A 1 313 ? -5.440 7.310 -10.123 1.00 90.50 313 SER A O 1
ATOM 2292 N N . ARG A 1 314 ? -7.617 7.950 -10.112 1.00 90.56 314 ARG A N 1
ATOM 2293 C CA . ARG A 1 314 ? -8.115 7.128 -11.223 1.00 90.56 314 ARG A CA 1
ATOM 2294 C C . ARG A 1 314 ? -8.015 7.826 -12.582 1.00 90.56 314 ARG A C 1
ATOM 2296 O O . ARG A 1 314 ? -8.575 7.334 -13.561 1.00 90.56 314 ARG A O 1
ATOM 2303 N N . SER A 1 315 ? -7.357 8.987 -12.679 1.00 91.56 315 SER A N 1
ATOM 2304 C CA . SER A 1 315 ? -7.120 9.581 -13.995 1.00 91.56 315 SER A CA 1
ATOM 2305 C C . SER A 1 315 ? -6.258 8.622 -14.836 1.00 91.56 315 SER A C 1
ATOM 2307 O O . SER A 1 315 ? -5.278 8.070 -14.325 1.00 91.56 315 SER A O 1
ATOM 2309 N N . PRO A 1 316 ? -6.575 8.398 -16.127 1.00 90.75 316 PRO A N 1
ATOM 2310 C CA . PRO A 1 316 ? -5.829 7.447 -16.955 1.00 90.75 316 PRO A CA 1
ATOM 2311 C C . PRO A 1 316 ? -4.326 7.746 -17.039 1.00 90.75 316 PRO A C 1
ATOM 2313 O O . PRO A 1 316 ? -3.515 6.829 -17.184 1.00 90.75 316 PRO A O 1
ATOM 2316 N N . ALA A 1 317 ? -3.950 9.027 -16.959 1.00 90.44 317 ALA A N 1
ATOM 2317 C CA . ALA A 1 317 ? -2.560 9.463 -16.936 1.00 90.44 317 ALA A CA 1
ATOM 2318 C C . ALA A 1 317 ? -1.841 8.974 -15.670 1.00 90.44 317 ALA A C 1
ATOM 2320 O O . ALA A 1 317 ? -0.807 8.309 -15.777 1.00 90.44 317 ALA A O 1
ATOM 2321 N N . LEU A 1 318 ? -2.421 9.233 -14.493 1.00 88.75 318 LEU A N 1
ATOM 2322 C CA . LEU A 1 318 ? -1.814 8.855 -13.222 1.00 88.75 318 LEU A CA 1
ATOM 2323 C C . LEU A 1 318 ? -1.836 7.335 -13.018 1.00 88.75 318 LEU A C 1
ATOM 2325 O O . LEU A 1 318 ? -0.833 6.763 -12.604 1.00 88.75 318 LEU A O 1
ATOM 2329 N N . GLU A 1 319 ? -2.928 6.650 -13.368 1.00 89.56 319 GLU A N 1
ATOM 2330 C CA . GLU A 1 319 ? -2.989 5.182 -13.310 1.00 89.56 319 GLU A CA 1
ATOM 2331 C C . GLU A 1 319 ? -1.882 4.537 -14.150 1.00 89.56 319 GLU A C 1
ATOM 2333 O O . GLU A 1 319 ? -1.242 3.575 -13.725 1.00 89.56 319 GLU A O 1
ATOM 2338 N N . LYS A 1 320 ? -1.620 5.074 -15.345 1.00 90.75 320 LYS A N 1
ATOM 2339 C CA . LYS A 1 320 ? -0.569 4.564 -16.228 1.00 90.75 320 LYS A CA 1
ATOM 2340 C C . LYS A 1 320 ? 0.830 4.788 -15.656 1.00 90.75 320 LYS A C 1
ATOM 2342 O O . LYS A 1 320 ? 1.677 3.905 -15.799 1.00 90.75 320 LYS A O 1
ATOM 2347 N N . GLU A 1 321 ? 1.080 5.941 -15.045 1.00 90.44 321 GLU A N 1
ATOM 2348 C CA . GLU A 1 321 ? 2.344 6.232 -14.360 1.00 90.44 321 GLU A CA 1
ATOM 2349 C C . GLU A 1 321 ? 2.561 5.279 -13.181 1.00 90.44 321 GLU A C 1
ATOM 2351 O O . GLU A 1 321 ? 3.587 4.607 -13.106 1.00 90.44 321 GLU A O 1
ATOM 2356 N N . GLN A 1 322 ? 1.540 5.085 -12.349 1.00 87.88 322 GLN A N 1
ATOM 2357 C CA . GLN A 1 322 ? 1.592 4.144 -11.230 1.00 87.88 322 GLN A CA 1
ATOM 2358 C C . GLN A 1 322 ? 1.818 2.701 -11.687 1.00 87.88 322 GLN A C 1
ATOM 2360 O O . GLN A 1 322 ? 2.614 1.974 -11.094 1.00 87.88 322 GLN A O 1
ATOM 2365 N N . GLN A 1 323 ? 1.144 2.269 -12.758 1.00 91.00 323 GLN A N 1
ATOM 2366 C CA . GLN A 1 323 ? 1.381 0.952 -13.351 1.00 91.00 323 GLN A CA 1
ATOM 2367 C C . GLN A 1 323 ? 2.821 0.818 -13.851 1.00 91.00 323 GLN A C 1
ATOM 2369 O O . GLN A 1 323 ? 3.397 -0.269 -13.776 1.00 91.00 323 GLN A O 1
ATOM 2374 N N . LEU A 1 324 ? 3.399 1.893 -14.395 1.00 92.94 324 LEU A N 1
ATOM 2375 C CA . LEU A 1 324 ? 4.774 1.893 -14.877 1.00 92.94 324 LEU A CA 1
ATOM 2376 C C . LEU A 1 324 ? 5.756 1.774 -13.711 1.00 92.94 324 LEU A C 1
ATOM 2378 O O . LEU A 1 324 ? 6.651 0.935 -13.784 1.00 92.94 324 LEU A O 1
ATOM 2382 N N . ASP A 1 325 ? 5.549 2.521 -12.629 1.00 89.69 325 ASP A N 1
ATOM 2383 C CA . ASP A 1 325 ? 6.362 2.427 -11.412 1.00 89.69 325 ASP A CA 1
ATOM 2384 C C . ASP A 1 325 ? 6.277 1.041 -10.784 1.00 89.69 325 ASP A C 1
ATOM 2386 O O . ASP A 1 325 ? 7.302 0.403 -10.536 1.00 89.69 325 ASP A O 1
ATOM 2390 N N . LEU A 1 326 ? 5.065 0.499 -10.648 1.00 89.44 326 LEU A N 1
ATOM 2391 C CA . LEU A 1 326 ? 4.861 -0.861 -10.166 1.00 89.44 326 LEU A CA 1
ATOM 2392 C C . LEU A 1 326 ? 5.565 -1.892 -11.059 1.00 89.44 326 LEU A C 1
ATOM 2394 O O . LEU A 1 326 ? 6.130 -2.863 -10.560 1.00 89.44 326 LEU A O 1
ATOM 2398 N N . ALA A 1 327 ? 5.566 -1.694 -12.379 1.00 92.31 327 ALA A N 1
ATOM 2399 C CA . ALA A 1 327 ? 6.227 -2.598 -13.311 1.00 92.31 327 ALA A CA 1
ATOM 2400 C C . ALA A 1 327 ? 7.758 -2.464 -13.302 1.00 92.31 327 ALA A C 1
ATOM 2402 O O . ALA A 1 327 ? 8.444 -3.477 -13.454 1.00 92.31 327 ALA A O 1
ATOM 2403 N N . ARG A 1 328 ? 8.305 -1.256 -13.097 1.00 90.50 328 ARG A N 1
ATOM 2404 C CA . ARG A 1 328 ? 9.742 -1.030 -12.855 1.00 90.50 328 ARG A CA 1
ATOM 2405 C C . ARG A 1 328 ? 10.171 -1.746 -11.582 1.00 90.50 328 ARG A C 1
ATOM 2407 O O . ARG A 1 328 ? 11.116 -2.529 -11.610 1.00 90.50 328 ARG A O 1
ATOM 2414 N N . ALA A 1 329 ? 9.409 -1.558 -10.513 1.00 87.69 329 ALA A N 1
ATOM 2415 C CA . ALA A 1 329 ? 9.605 -2.211 -9.233 1.00 87.69 329 ALA A CA 1
ATOM 2416 C C . ALA A 1 329 ? 9.492 -3.744 -9.350 1.00 87.69 329 ALA A C 1
ATOM 2418 O O . ALA A 1 329 ? 10.308 -4.490 -8.824 1.00 87.69 329 ALA A O 1
ATOM 2419 N N . ALA A 1 330 ? 8.535 -4.259 -10.123 1.00 89.88 330 ALA A N 1
ATOM 2420 C CA . ALA A 1 330 ? 8.410 -5.692 -10.378 1.00 89.88 330 ALA A CA 1
ATOM 2421 C C . ALA A 1 330 ? 9.548 -6.261 -11.248 1.00 89.88 330 ALA A C 1
ATOM 2423 O O . ALA A 1 330 ? 9.858 -7.451 -11.147 1.00 89.88 330 ALA A O 1
ATOM 2424 N N . ALA A 1 331 ? 10.178 -5.443 -12.100 1.00 90.50 331 ALA A N 1
ATOM 2425 C CA . ALA A 1 331 ? 11.268 -5.864 -12.982 1.00 90.50 331 ALA A CA 1
ATOM 2426 C C . ALA A 1 331 ? 12.546 -6.259 -12.227 1.00 90.50 331 ALA A C 1
ATOM 2428 O O . ALA A 1 331 ? 13.351 -7.024 -12.762 1.00 90.50 331 ALA A O 1
ATOM 2429 N N . THR A 1 332 ? 12.716 -5.771 -10.997 1.00 85.25 332 THR A N 1
ATOM 2430 C CA . THR A 1 332 ? 13.857 -6.084 -10.122 1.00 85.25 332 THR A CA 1
ATOM 2431 C C . THR A 1 332 ? 13.749 -7.486 -9.517 1.00 85.25 332 THR A C 1
ATOM 2433 O O . THR A 1 332 ? 14.741 -8.086 -9.103 1.00 85.25 332 THR A O 1
ATOM 2436 N N . ARG A 1 333 ? 12.543 -8.063 -9.521 1.00 86.81 333 ARG A N 1
ATOM 2437 C CA . ARG A 1 333 ? 12.269 -9.372 -8.937 1.00 86.81 333 ARG A CA 1
ATOM 2438 C C . ARG A 1 333 ? 12.665 -10.521 -9.856 1.00 86.81 333 ARG A C 1
ATOM 2440 O O . ARG A 1 333 ? 12.742 -10.437 -11.080 1.00 86.81 333 ARG A O 1
ATOM 2447 N N . SER A 1 334 ? 12.773 -11.680 -9.223 1.00 84.81 334 SER A N 1
ATOM 2448 C CA . SER A 1 334 ? 12.914 -12.987 -9.861 1.00 84.81 334 SER A CA 1
ATOM 2449 C C . SER A 1 334 ? 11.771 -13.335 -10.833 1.00 84.81 334 SER A C 1
ATOM 2451 O O . SER A 1 334 ? 11.969 -13.997 -11.852 1.00 84.81 334 SER A O 1
ATOM 2453 N N . CYS A 1 335 ? 10.553 -12.883 -10.541 1.00 90.19 335 CYS A N 1
ATOM 2454 C CA . CYS A 1 335 ? 9.419 -12.942 -11.455 1.00 90.19 335 CYS A CA 1
ATOM 2455 C C . CYS A 1 335 ? 8.604 -11.656 -11.318 1.00 90.19 335 CYS A C 1
ATOM 2457 O O . CYS A 1 335 ? 8.211 -11.304 -10.207 1.00 90.19 335 CYS A O 1
ATOM 2459 N N . ALA A 1 336 ? 8.324 -10.998 -12.442 1.00 92.50 336 ALA A N 1
ATOM 2460 C CA . ALA A 1 336 ? 7.588 -9.738 -12.458 1.00 92.50 336 ALA A CA 1
ATOM 2461 C C . ALA A 1 336 ? 6.096 -9.899 -12.142 1.00 92.50 336 ALA A C 1
ATOM 2463 O O . ALA A 1 336 ? 5.462 -8.957 -11.682 1.00 92.50 336 ALA A O 1
ATOM 2464 N N . TYR A 1 337 ? 5.530 -11.101 -12.304 1.00 93.81 337 TYR A N 1
ATOM 2465 C CA . TYR A 1 337 ? 4.159 -11.340 -11.871 1.00 93.81 337 TYR A CA 1
ATOM 2466 C C . TYR A 1 337 ? 4.084 -11.297 -10.339 1.00 93.81 337 TYR A C 1
ATOM 2468 O O . TYR A 1 337 ? 4.550 -12.218 -9.659 1.00 93.81 337 TYR A O 1
ATOM 2476 N N . LEU A 1 338 ? 3.487 -10.234 -9.788 1.00 91.12 338 LEU A N 1
ATOM 2477 C CA . LEU A 1 338 ? 3.490 -9.978 -8.342 1.00 91.12 338 LEU A CA 1
ATOM 2478 C C . LEU A 1 338 ? 2.872 -11.113 -7.518 1.00 91.12 338 LEU A C 1
ATOM 2480 O O . LEU A 1 338 ? 3.339 -11.388 -6.415 1.00 91.12 338 LEU A O 1
ATOM 2484 N N . ARG A 1 339 ? 1.908 -11.831 -8.104 1.00 92.50 339 ARG A N 1
ATOM 2485 C CA . ARG A 1 339 ? 1.208 -12.975 -7.503 1.00 92.50 339 ARG A CA 1
ATOM 2486 C C . ARG A 1 339 ? 1.774 -14.332 -7.942 1.00 92.50 339 ARG A C 1
ATOM 2488 O O . ARG A 1 339 ? 1.064 -15.335 -7.962 1.00 92.50 339 ARG A O 1
ATOM 2495 N N . CYS A 1 340 ? 3.039 -14.380 -8.361 1.00 92.12 340 CYS A N 1
ATOM 2496 C CA . CYS A 1 340 ? 3.705 -15.633 -8.703 1.00 92.12 340 CYS A CA 1
ATOM 2497 C C . CYS A 1 340 ? 3.691 -16.585 -7.499 1.00 92.12 340 CYS A C 1
ATOM 2499 O O . CYS A 1 340 ? 4.193 -16.236 -6.439 1.00 92.12 340 CYS A O 1
ATOM 2501 N N . ALA A 1 341 ? 3.148 -17.790 -7.684 1.00 89.75 341 ALA A N 1
ATOM 2502 C CA . ALA A 1 341 ? 3.116 -18.860 -6.682 1.00 89.75 341 ALA A CA 1
ATOM 2503 C C . ALA A 1 341 ? 4.183 -19.947 -6.934 1.00 89.75 341 ALA A C 1
ATOM 2505 O O . ALA A 1 341 ? 4.225 -20.970 -6.253 1.00 89.75 341 ALA A O 1
ATOM 2506 N N . ASN A 1 342 ? 5.040 -19.762 -7.947 1.00 87.50 342 ASN A N 1
ATOM 2507 C CA . ASN A 1 342 ? 6.049 -20.750 -8.314 1.00 87.50 342 ASN A CA 1
ATOM 2508 C C . ASN A 1 342 ? 7.243 -20.696 -7.349 1.00 87.50 342 ASN A C 1
ATOM 2510 O O . ASN A 1 342 ? 8.225 -19.991 -7.590 1.00 87.50 342 ASN A O 1
ATOM 2514 N N . VAL A 1 343 ? 7.157 -21.465 -6.265 1.00 81.81 343 VAL A N 1
ATOM 2515 C CA . VAL A 1 343 ? 8.228 -21.610 -5.266 1.00 81.81 343 VAL A CA 1
ATOM 2516 C C . VAL A 1 343 ? 9.496 -22.260 -5.830 1.00 81.81 343 VAL A C 1
ATOM 2518 O O . VAL A 1 343 ? 10.580 -21.972 -5.342 1.00 81.81 343 VAL A O 1
ATOM 2521 N N . ALA A 1 344 ? 9.385 -23.066 -6.893 1.00 77.12 344 ALA A N 1
ATOM 2522 C CA . ALA A 1 344 ? 10.519 -23.746 -7.526 1.00 77.12 344 ALA A CA 1
ATOM 2523 C C . ALA A 1 344 ? 11.248 -22.885 -8.578 1.00 77.12 344 ALA A C 1
ATOM 2525 O O . ALA A 1 344 ? 12.286 -23.284 -9.102 1.00 77.12 344 ALA A O 1
ATOM 2526 N N . GLY A 1 345 ? 10.695 -21.726 -8.948 1.00 64.44 345 GLY A N 1
ATOM 2527 C CA . GLY A 1 345 ? 11.188 -20.955 -10.087 1.00 64.44 345 GLY A CA 1
ATOM 2528 C C . GLY A 1 345 ? 12.469 -20.168 -9.798 1.00 64.44 345 GLY A C 1
ATOM 2529 O O . GLY A 1 345 ? 12.403 -19.121 -9.156 1.00 64.44 345 GLY A O 1
ATOM 2530 N N . GLN A 1 346 ? 13.597 -20.566 -10.389 1.00 63.66 346 GLN A N 1
ATOM 2531 C CA . GLN A 1 346 ? 14.824 -19.756 -10.484 1.00 63.66 346 GLN A CA 1
ATOM 2532 C C . GLN A 1 346 ? 14.703 -18.677 -11.582 1.00 63.66 346 GLN A C 1
ATOM 2534 O O . GLN A 1 346 ? 15.457 -18.638 -12.547 1.00 63.66 346 GLN A O 1
ATOM 2539 N N . GLY A 1 347 ? 13.690 -17.814 -11.502 1.00 57.97 347 GLY A N 1
ATOM 2540 C CA . GLY A 1 347 ? 13.628 -16.627 -12.363 1.00 57.97 347 GLY A CA 1
ATOM 2541 C C . GLY A 1 347 ? 14.489 -15.499 -11.790 1.00 57.97 347 GLY A C 1
ATOM 2542 O O . GLY A 1 347 ? 14.626 -15.416 -10.578 1.00 57.97 347 GLY A O 1
ATOM 2543 N N . GLY A 1 348 ? 15.054 -14.615 -12.614 1.00 56.91 348 GLY A N 1
ATOM 2544 C CA . GLY A 1 348 ? 15.707 -13.380 -12.153 1.00 56.91 348 GLY A CA 1
ATOM 2545 C C . GLY A 1 348 ? 16.932 -12.993 -12.969 1.00 56.91 348 GLY A C 1
ATOM 2546 O O . GLY A 1 348 ? 17.469 -13.806 -13.717 1.00 56.91 348 GLY A O 1
ATOM 2547 N N . ALA A 1 349 ? 17.390 -11.747 -12.825 1.00 55.28 349 ALA A N 1
ATOM 2548 C CA . ALA A 1 349 ? 18.580 -11.260 -13.527 1.00 55.28 349 ALA A CA 1
ATOM 2549 C C . ALA A 1 349 ? 19.845 -12.072 -13.177 1.00 55.28 349 ALA A C 1
ATOM 2551 O O . ALA A 1 349 ? 20.681 -12.290 -14.053 1.00 55.28 349 ALA A O 1
ATOM 2552 N N . ALA A 1 350 ? 19.933 -12.565 -11.934 1.00 52.97 350 ALA A N 1
ATOM 2553 C CA . ALA A 1 350 ? 21.017 -13.416 -11.442 1.00 52.97 350 ALA A CA 1
ATOM 2554 C C . ALA A 1 350 ? 20.936 -14.876 -11.926 1.00 52.97 350 ALA A C 1
ATOM 2556 O O . ALA A 1 350 ? 21.958 -15.551 -11.981 1.00 52.97 350 ALA A O 1
ATOM 2557 N N . ALA A 1 351 ? 19.757 -15.363 -12.337 1.00 53.88 351 ALA A N 1
ATOM 2558 C CA . ALA A 1 351 ? 19.581 -16.753 -12.770 1.00 53.88 351 ALA A CA 1
ATOM 2559 C C . ALA A 1 351 ? 20.227 -17.063 -14.136 1.00 53.88 351 ALA A C 1
ATOM 2561 O O . ALA A 1 351 ? 20.229 -18.211 -14.576 1.00 53.88 351 ALA A O 1
ATOM 2562 N N . GLY A 1 352 ? 20.781 -16.053 -14.822 1.00 46.78 352 GLY A N 1
ATOM 2563 C CA . GLY A 1 352 ? 21.360 -16.222 -16.151 1.00 46.78 352 GLY A CA 1
ATOM 2564 C C . GLY A 1 352 ? 20.337 -16.749 -17.166 1.00 46.78 352 GLY A C 1
ATOM 2565 O O . GLY A 1 352 ? 19.157 -16.948 -16.884 1.00 46.78 352 GLY A O 1
ATOM 2566 N N . GLN A 1 353 ? 20.756 -16.949 -18.410 1.00 40.50 353 GLN A N 1
ATOM 2567 C CA . GLN A 1 353 ? 19.951 -17.706 -19.369 1.00 40.50 353 GLN A CA 1
ATOM 2568 C C . GLN A 1 353 ? 19.984 -19.191 -18.962 1.00 40.50 353 GLN A C 1
ATOM 2570 O O . GLN A 1 353 ? 20.862 -19.920 -19.405 1.00 40.50 353 GLN A O 1
ATOM 2575 N N . GLY A 1 354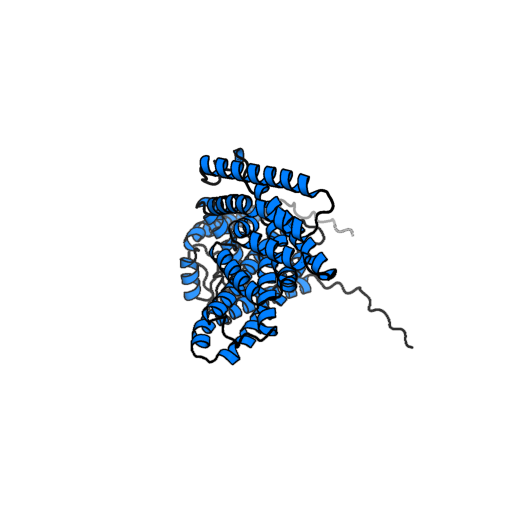 ? 19.071 -19.642 -18.097 1.00 48.91 354 GLY A N 1
ATOM 2576 C CA . GLY A 1 354 ? 19.089 -21.019 -17.596 1.00 48.91 354 GLY A CA 1
ATOM 2577 C C . GLY A 1 354 ? 17.795 -21.451 -16.908 1.00 48.91 354 GLY A C 1
ATOM 2578 O O . GLY A 1 354 ? 17.307 -20.775 -16.016 1.00 48.91 354 GLY A O 1
ATOM 2579 N N . VAL A 1 355 ? 17.244 -22.568 -17.401 1.00 54.81 355 VAL A N 1
ATOM 2580 C CA . VAL A 1 355 ? 16.066 -23.356 -16.972 1.00 54.81 355 VAL A CA 1
ATOM 2581 C C . VAL A 1 355 ? 14.804 -22.563 -16.579 1.00 54.81 355 VAL A C 1
ATOM 2583 O O . VAL A 1 355 ? 14.423 -22.456 -15.419 1.00 54.81 355 VAL A O 1
ATOM 2586 N N . GLY A 1 356 ? 14.074 -22.089 -17.594 1.00 61.12 356 GLY A N 1
ATOM 2587 C CA . GLY A 1 356 ? 12.649 -21.743 -17.464 1.00 61.12 356 GLY A CA 1
ATOM 2588 C C . GLY A 1 356 ? 12.316 -20.261 -17.282 1.00 61.12 356 GLY A C 1
ATOM 2589 O O . GLY A 1 356 ? 11.136 -19.908 -17.320 1.00 61.12 356 GLY A O 1
ATOM 2590 N N . SER A 1 357 ? 13.308 -19.373 -17.151 1.00 71.19 357 SER A N 1
ATOM 2591 C CA . SER A 1 357 ? 13.048 -17.930 -17.126 1.00 71.19 357 SER A CA 1
ATOM 2592 C C . SER A 1 357 ? 12.872 -17.356 -18.542 1.00 71.19 357 SER A C 1
ATOM 2594 O O . SER A 1 357 ? 13.706 -17.530 -19.431 1.00 71.19 357 SER A O 1
ATOM 2596 N N . MET A 1 358 ? 11.754 -16.670 -18.784 1.00 84.00 358 MET A N 1
ATOM 2597 C CA . MET A 1 358 ? 11.434 -16.031 -20.063 1.00 84.00 358 MET A CA 1
ATOM 2598 C C . MET A 1 358 ? 11.376 -14.520 -19.869 1.00 84.00 358 MET A C 1
ATOM 2600 O O . MET A 1 358 ? 10.601 -14.020 -19.053 1.00 84.00 358 MET A O 1
ATOM 2604 N N . ARG A 1 359 ? 12.174 -13.770 -20.636 1.00 92.06 359 ARG A N 1
ATOM 2605 C CA . ARG A 1 359 ? 11.991 -12.315 -20.732 1.00 92.06 359 ARG A CA 1
ATOM 2606 C C . ARG A 1 359 ? 10.751 -12.009 -21.556 1.00 92.06 359 ARG A C 1
ATOM 2608 O O . ARG A 1 359 ? 10.481 -12.699 -22.540 1.00 92.06 359 ARG A O 1
ATOM 2615 N N . CYS A 1 360 ? 10.065 -10.916 -21.231 1.00 95.12 360 CYS A N 1
ATOM 2616 C CA . CYS A 1 360 ? 9.096 -10.345 -22.164 1.00 95.12 360 CYS A CA 1
ATOM 2617 C C . CYS A 1 360 ? 9.798 -10.062 -23.505 1.00 95.12 360 CYS A C 1
ATOM 2619 O O . CYS A 1 360 ? 10.802 -9.348 -23.544 1.00 95.12 360 CYS A O 1
ATOM 2621 N N . SER A 1 361 ? 9.305 -10.632 -24.606 1.00 94.75 361 SER A N 1
ATOM 2622 C CA . SER A 1 361 ? 9.953 -10.536 -25.923 1.00 94.75 361 SER A CA 1
ATOM 2623 C C . SER A 1 361 ? 10.004 -9.099 -26.454 1.00 94.75 361 SER A C 1
ATOM 2625 O O . SER A 1 361 ? 10.970 -8.735 -27.134 1.00 94.75 361 SER A O 1
ATOM 2627 N N . ALA A 1 362 ? 9.003 -8.290 -26.091 1.00 96.44 362 ALA A N 1
ATOM 2628 C CA . ALA A 1 362 ? 8.860 -6.897 -26.488 1.00 96.44 362 ALA A CA 1
ATOM 2629 C C . ALA A 1 362 ? 9.745 -5.956 -25.652 1.00 96.44 362 ALA A C 1
ATOM 2631 O O . ALA A 1 362 ? 10.723 -5.416 -26.171 1.00 96.44 362 ALA A O 1
ATOM 2632 N N . CYS A 1 363 ? 9.457 -5.773 -24.356 1.00 97.12 363 CYS A N 1
ATOM 2633 C CA . CYS A 1 363 ? 10.219 -4.824 -23.534 1.00 97.12 363 CYS A CA 1
ATOM 2634 C C . CYS A 1 363 ? 11.593 -5.349 -23.117 1.00 97.12 363 CYS A C 1
ATOM 2636 O O . CYS A 1 363 ? 12.545 -4.575 -23.003 1.00 97.12 363 CYS A O 1
ATOM 2638 N N . ARG A 1 364 ? 11.717 -6.669 -22.913 1.00 94.62 364 ARG A N 1
ATOM 2639 C CA . ARG A 1 364 ? 12.902 -7.350 -22.365 1.00 94.62 364 ARG A CA 1
ATOM 2640 C C . ARG A 1 364 ? 13.420 -6.747 -21.049 1.00 94.62 364 ARG A C 1
ATOM 2642 O O . ARG A 1 364 ? 14.596 -6.943 -20.735 1.00 94.62 364 ARG A O 1
ATOM 2649 N N . ALA A 1 365 ? 12.568 -6.006 -20.340 1.00 92.75 365 ALA A N 1
ATOM 2650 C CA . ALA A 1 365 ? 12.852 -5.386 -19.049 1.00 92.75 365 ALA A CA 1
ATOM 2651 C C . ALA A 1 365 ? 12.475 -6.316 -17.886 1.00 92.75 365 ALA A C 1
ATOM 2653 O O . ALA A 1 365 ? 13.183 -6.365 -16.893 1.00 92.75 365 ALA A O 1
ATOM 2654 N N . VAL A 1 366 ? 11.409 -7.104 -18.052 1.00 92.88 366 VAL A N 1
ATOM 2655 C CA . VAL A 1 366 ? 10.877 -8.010 -17.026 1.00 92.88 366 VAL A CA 1
ATOM 2656 C C . VAL A 1 366 ? 11.151 -9.481 -17.338 1.00 92.88 366 VAL A C 1
ATOM 2658 O O . VAL A 1 366 ? 11.316 -9.867 -18.506 1.00 92.88 366 VAL A O 1
ATOM 2661 N N . TRP A 1 367 ? 11.135 -10.303 -16.288 1.00 91.75 367 TRP A N 1
ATOM 2662 C CA . TRP A 1 367 ? 11.341 -11.750 -16.335 1.00 91.75 367 TRP A CA 1
ATOM 2663 C C . TRP A 1 367 ? 10.157 -12.517 -15.744 1.00 91.75 367 TRP A C 1
ATOM 2665 O O . TRP A 1 367 ? 9.537 -12.088 -14.772 1.00 91.75 367 TRP A O 1
ATOM 2675 N N . TYR A 1 368 ? 9.885 -13.699 -16.290 1.00 91.25 368 TYR A N 1
ATOM 2676 C CA . TYR A 1 368 ? 8.855 -14.613 -15.803 1.00 91.25 368 TYR A CA 1
ATOM 2677 C C . TYR A 1 368 ? 9.424 -16.012 -15.618 1.00 91.25 368 TYR A C 1
ATOM 2679 O O . TYR A 1 368 ? 10.265 -16.431 -16.402 1.00 91.25 368 TYR A O 1
ATOM 2687 N N . CYS A 1 369 ? 8.923 -16.764 -14.639 1.00 88.00 369 CYS A N 1
ATOM 2688 C CA . CYS A 1 369 ? 9.312 -18.165 -14.429 1.00 88.00 369 CYS A CA 1
ATOM 2689 C C . CYS A 1 369 ? 8.616 -19.158 -15.385 1.00 88.00 369 CYS A C 1
ATOM 2691 O O . CYS A 1 369 ? 8.791 -20.364 -15.243 1.00 88.00 369 CYS A O 1
ATOM 2693 N N . GLY A 1 370 ? 7.781 -18.669 -16.310 1.00 88.81 370 GLY A N 1
ATOM 2694 C CA . GLY A 1 370 ? 7.070 -19.479 -17.298 1.00 88.81 370 GLY A CA 1
ATOM 2695 C C . GLY A 1 370 ? 5.958 -18.707 -18.014 1.00 88.81 370 GLY A C 1
ATOM 2696 O O . GLY A 1 370 ? 5.622 -17.578 -17.642 1.00 88.81 370 GLY A O 1
ATOM 2697 N N . THR A 1 371 ? 5.356 -19.337 -19.025 1.00 90.56 371 THR A N 1
ATOM 2698 C CA . THR A 1 371 ? 4.292 -18.747 -19.863 1.00 90.56 371 THR A CA 1
ATOM 2699 C C . THR A 1 371 ? 3.015 -18.429 -19.086 1.00 90.56 371 THR A C 1
ATOM 2701 O O . THR A 1 371 ? 2.334 -17.451 -19.382 1.00 90.56 371 THR A O 1
ATOM 2704 N N . ALA A 1 372 ? 2.699 -19.207 -18.046 1.00 91.56 372 ALA A N 1
ATOM 2705 C CA . ALA A 1 372 ? 1.553 -18.931 -17.182 1.00 91.56 372 ALA A CA 1
ATOM 2706 C C . ALA A 1 372 ? 1.686 -17.569 -16.476 1.00 91.56 372 ALA A C 1
ATOM 2708 O O . ALA A 1 372 ? 0.743 -16.780 -16.487 1.00 91.56 372 ALA A O 1
ATOM 2709 N N . CYS A 1 373 ? 2.866 -17.264 -15.921 1.00 93.12 373 CYS A N 1
ATOM 2710 C CA . CYS A 1 373 ? 3.118 -15.983 -15.259 1.00 93.12 373 CYS A CA 1
ATOM 2711 C C . CYS A 1 373 ? 3.179 -14.823 -16.257 1.00 93.12 373 CYS A C 1
ATOM 2713 O O . CYS A 1 373 ? 2.640 -13.764 -15.958 1.00 93.12 373 CYS A O 1
ATOM 2715 N N . SER A 1 374 ? 3.768 -15.011 -17.445 1.00 94.38 374 SER A N 1
ATOM 2716 C CA . SER A 1 374 ? 3.787 -13.947 -18.458 1.00 94.38 374 SER A CA 1
ATOM 2717 C C . SER A 1 374 ? 2.382 -13.611 -18.966 1.00 94.38 374 SER A C 1
ATOM 2719 O O . SER A 1 374 ? 2.042 -12.440 -19.106 1.00 94.38 374 SER A O 1
ATOM 2721 N N . HIS A 1 375 ? 1.528 -14.616 -19.188 1.00 95.38 375 HIS A N 1
ATOM 2722 C CA . HIS A 1 375 ? 0.135 -14.399 -19.581 1.00 95.38 375 HIS A CA 1
ATOM 2723 C C . HIS A 1 375 ? -0.693 -13.759 -18.462 1.00 95.38 375 HIS A C 1
ATOM 2725 O O . HIS A 1 375 ? -1.531 -12.901 -18.745 1.00 95.38 375 HIS A O 1
ATOM 2731 N N . ALA A 1 376 ? -0.480 -14.164 -17.207 1.00 94.81 376 ALA A N 1
ATOM 2732 C CA . ALA A 1 376 ? -1.161 -13.568 -16.062 1.00 94.81 376 ALA A CA 1
ATOM 2733 C C . ALA A 1 376 ? -0.777 -12.090 -15.897 1.00 94.81 376 ALA A C 1
ATOM 2735 O O . ALA A 1 376 ? -1.662 -11.243 -15.815 1.00 94.81 376 ALA A O 1
ATOM 2736 N N . ASP A 1 377 ? 0.517 -11.772 -15.957 1.00 95.88 377 ASP A N 1
ATOM 2737 C CA . ASP A 1 377 ? 1.021 -10.399 -15.863 1.00 95.88 377 ASP A CA 1
ATOM 2738 C C . ASP A 1 377 ? 0.562 -9.521 -17.039 1.00 95.88 377 ASP A C 1
ATOM 2740 O O . ASP A 1 377 ? 0.170 -8.366 -16.869 1.00 95.88 377 ASP A O 1
ATOM 2744 N N . TRP A 1 378 ? 0.498 -10.096 -18.245 1.00 96.56 378 TRP A N 1
ATOM 2745 C CA . TRP A 1 378 ? -0.064 -9.423 -19.417 1.00 96.56 378 TRP A CA 1
ATOM 2746 C C . TRP A 1 378 ? -1.515 -8.981 -19.204 1.00 96.56 378 TRP A C 1
ATOM 2748 O O . TRP A 1 378 ? -1.880 -7.860 -19.569 1.00 96.56 378 TRP A O 1
ATOM 2758 N N . ARG A 1 379 ? -2.340 -9.844 -18.596 1.00 96.19 379 ARG A N 1
ATOM 2759 C CA . ARG A 1 379 ? -3.736 -9.532 -18.246 1.00 96.19 379 ARG A CA 1
ATOM 2760 C C . ARG A 1 379 ? -3.833 -8.559 -17.076 1.00 96.19 379 ARG A C 1
ATOM 2762 O O . ARG A 1 379 ? -4.738 -7.734 -17.083 1.00 96.19 379 ARG A O 1
ATOM 2769 N N . ALA A 1 380 ? -2.906 -8.647 -16.124 1.00 91.44 380 ALA A N 1
ATOM 2770 C CA . ALA A 1 380 ? -2.850 -7.789 -14.945 1.00 91.44 380 ALA A CA 1
ATOM 2771 C C . ALA A 1 380 ? -2.428 -6.342 -15.251 1.00 91.44 380 ALA A C 1
ATOM 2773 O O . ALA A 1 380 ? -2.577 -5.485 -14.392 1.00 91.44 380 ALA A O 1
ATOM 2774 N N . GLY A 1 381 ? -1.932 -6.053 -16.460 1.00 93.69 381 GLY A N 1
ATOM 2775 C CA . GLY A 1 381 ? -1.674 -4.678 -16.900 1.00 93.69 381 GLY A CA 1
ATOM 2776 C C . GLY A 1 381 ? -0.354 -4.469 -17.633 1.00 93.69 381 GLY A C 1
ATOM 2777 O O . GLY A 1 381 ? -0.171 -3.408 -18.226 1.00 93.69 381 GLY A O 1
ATOM 2778 N N . HIS A 1 382 ? 0.540 -5.469 -17.703 1.00 96.19 382 HIS A N 1
ATOM 2779 C CA . HIS A 1 382 ? 1.856 -5.292 -18.340 1.00 96.19 382 HIS A CA 1
ATOM 2780 C C . HIS A 1 382 ? 1.763 -4.743 -19.771 1.00 96.19 382 HIS A C 1
ATOM 2782 O O . HIS A 1 382 ? 2.604 -3.953 -20.196 1.00 96.19 382 HIS A O 1
ATOM 2788 N N . LYS A 1 383 ? 0.713 -5.103 -20.519 1.00 96.88 383 LYS A N 1
ATOM 2789 C CA . LYS A 1 383 ? 0.475 -4.601 -21.880 1.00 96.88 383 LYS A CA 1
ATOM 2790 C C . LYS A 1 383 ? 0.440 -3.071 -21.983 1.00 96.88 383 LYS A C 1
ATOM 2792 O O . LYS A 1 383 ? 0.897 -2.529 -22.986 1.00 96.88 383 LYS A O 1
ATOM 2797 N N . CYS A 1 384 ? -0.059 -2.389 -20.952 1.00 96.00 384 CYS A N 1
ATOM 2798 C CA . CYS A 1 384 ? -0.206 -0.934 -20.916 1.00 96.00 384 CYS A CA 1
ATOM 2799 C C . CYS A 1 384 ? 1.146 -0.224 -20.743 1.00 96.00 384 CYS A C 1
ATOM 2801 O O . CYS A 1 384 ? 1.347 0.875 -21.261 1.00 96.00 384 CYS A O 1
ATOM 2803 N N . VAL A 1 385 ? 2.097 -0.886 -20.078 1.00 96.50 385 VAL A N 1
ATOM 2804 C CA . VAL A 1 385 ? 3.402 -0.321 -19.688 1.00 96.50 385 VAL A CA 1
ATOM 2805 C C . VAL A 1 385 ? 4.581 -0.913 -20.461 1.00 96.50 385 VAL A C 1
ATOM 2807 O O . VAL A 1 385 ? 5.663 -0.332 -20.497 1.00 96.50 385 VAL A O 1
ATOM 2810 N N . CYS A 1 386 ? 4.380 -2.029 -21.167 1.00 97.56 386 CYS A N 1
ATOM 2811 C CA . CYS A 1 386 ? 5.416 -2.738 -21.917 1.00 97.56 386 CYS A CA 1
ATOM 2812 C C . CYS A 1 386 ? 6.159 -1.825 -22.907 1.00 97.56 386 CYS A C 1
ATOM 2814 O O . CYS A 1 386 ? 7.379 -1.918 -23.048 1.00 97.56 386 CYS A O 1
ATOM 2816 N N . LYS A 1 387 ? 5.442 -0.928 -23.598 1.00 97.69 387 LYS A N 1
ATOM 2817 C CA . LYS A 1 387 ? 6.056 0.014 -24.548 1.00 97.69 387 LYS A CA 1
ATOM 2818 C C . LYS A 1 387 ? 6.927 1.061 -23.843 1.00 97.69 387 LYS A C 1
ATOM 2820 O O . LYS A 1 387 ? 7.996 1.379 -24.355 1.00 97.69 387 LYS A O 1
ATOM 2825 N N . ALA A 1 388 ? 6.499 1.565 -22.687 1.00 96.44 388 ALA A N 1
ATOM 2826 C CA . ALA A 1 388 ? 7.272 2.529 -21.904 1.00 96.44 388 ALA A CA 1
ATOM 2827 C C . ALA A 1 388 ? 8.567 1.889 -21.375 1.00 96.44 388 ALA A C 1
ATOM 2829 O O . ALA A 1 388 ? 9.654 2.397 -21.641 1.00 96.44 388 ALA A O 1
ATOM 2830 N N . LEU A 1 389 ? 8.475 0.687 -20.796 1.00 96.50 389 LEU A N 1
ATOM 2831 C CA . LEU A 1 389 ? 9.644 -0.082 -20.351 1.00 96.50 389 LEU A CA 1
ATOM 2832 C C . LEU A 1 389 ? 10.624 -0.399 -21.496 1.00 96.50 389 LEU A C 1
ATOM 2834 O O . LEU A 1 389 ? 11.843 -0.370 -21.318 1.00 96.50 389 LEU A O 1
ATOM 2838 N N . ALA A 1 390 ? 10.113 -0.707 -22.696 1.00 97.25 390 ALA A N 1
ATOM 2839 C CA . ALA A 1 390 ? 10.949 -0.886 -23.885 1.00 97.25 390 ALA A CA 1
ATOM 2840 C C . ALA A 1 390 ? 11.748 0.382 -24.220 1.00 97.25 390 ALA A C 1
ATOM 2842 O O . ALA A 1 390 ? 12.947 0.285 -24.502 1.00 97.25 390 ALA A O 1
ATOM 2843 N N . ALA A 1 391 ? 11.086 1.542 -24.199 1.00 96.75 391 ALA A N 1
ATOM 2844 C CA . ALA A 1 391 ? 11.695 2.831 -24.506 1.00 96.75 391 ALA A CA 1
ATOM 2845 C C . ALA A 1 391 ? 12.769 3.204 -23.473 1.00 96.75 391 ALA A C 1
ATOM 2847 O O . ALA A 1 391 ? 13.890 3.525 -23.862 1.00 96.75 391 ALA A O 1
ATOM 2848 N N . GLU A 1 392 ? 12.484 3.048 -22.178 1.00 95.06 392 GLU A N 1
ATOM 2849 C CA . GLU A 1 392 ? 13.454 3.269 -21.094 1.00 95.06 392 GLU A CA 1
ATOM 2850 C C . GLU A 1 392 ? 14.705 2.411 -21.267 1.00 95.06 392 GLU A C 1
ATOM 2852 O O . GLU A 1 392 ? 15.833 2.903 -21.222 1.00 95.06 392 GLU A O 1
ATOM 2857 N N . ARG A 1 393 ? 14.524 1.120 -21.560 1.00 94.56 393 ARG A N 1
ATOM 2858 C CA . ARG A 1 393 ? 15.647 0.210 -21.798 1.00 94.56 393 ARG A CA 1
ATOM 2859 C C . ARG A 1 393 ? 16.486 0.631 -23.007 1.00 94.56 393 ARG A C 1
ATOM 2861 O O . ARG A 1 393 ? 17.711 0.485 -22.992 1.00 94.56 393 ARG A O 1
ATOM 2868 N N . GLN A 1 394 ? 15.847 1.098 -24.080 1.00 96.56 394 GLN A N 1
ATOM 2869 C CA . GLN A 1 394 ? 16.546 1.598 -25.266 1.00 96.56 394 GLN A CA 1
ATOM 2870 C C . GLN A 1 394 ? 17.325 2.879 -24.957 1.00 96.56 394 GLN A C 1
ATOM 2872 O O . GLN A 1 394 ? 18.496 2.958 -25.330 1.00 96.56 394 GLN A O 1
ATOM 2877 N N . ALA A 1 395 ? 16.720 3.819 -24.227 1.00 95.12 395 ALA A N 1
ATOM 2878 C CA . ALA A 1 395 ? 17.368 5.045 -23.772 1.00 95.12 395 ALA A CA 1
ATOM 2879 C C . ALA A 1 395 ? 18.585 4.736 -22.885 1.00 95.12 395 ALA A C 1
ATOM 2881 O O . ALA A 1 395 ? 19.687 5.197 -23.173 1.00 95.12 395 ALA A O 1
ATOM 2882 N N . ALA A 1 396 ? 18.440 3.845 -21.898 1.00 93.00 396 ALA A N 1
ATOM 2883 C CA . ALA A 1 396 ? 19.543 3.406 -21.043 1.00 93.00 396 ALA A CA 1
ATOM 2884 C C . ALA A 1 396 ? 20.681 2.746 -21.845 1.00 93.00 396 ALA A C 1
ATOM 2886 O O . ALA A 1 396 ? 21.862 2.977 -21.583 1.00 93.00 396 ALA A O 1
ATOM 2887 N N . LYS A 1 397 ? 20.352 1.942 -22.868 1.00 94.50 397 LYS A N 1
ATOM 2888 C CA . LYS A 1 397 ? 21.354 1.349 -23.767 1.00 94.50 397 LYS A CA 1
ATOM 2889 C C . LYS A 1 397 ? 22.082 2.412 -24.596 1.00 94.50 397 LYS A C 1
ATOM 2891 O O . LYS A 1 397 ? 23.283 2.268 -24.815 1.00 94.50 397 LYS A O 1
ATOM 2896 N N . ALA A 1 398 ? 21.375 3.431 -25.081 1.00 96.62 398 ALA A N 1
ATOM 2897 C CA . ALA A 1 398 ? 21.970 4.535 -25.830 1.00 96.62 398 ALA A CA 1
ATOM 2898 C C . ALA A 1 398 ? 22.906 5.368 -24.940 1.00 96.62 398 ALA A C 1
ATOM 2900 O O . ALA A 1 398 ? 24.052 5.586 -25.323 1.00 96.62 398 ALA A O 1
ATOM 2901 N N . ALA A 1 399 ? 22.472 5.709 -23.724 1.00 94.81 399 ALA A N 1
ATOM 2902 C CA . ALA A 1 399 ? 23.281 6.432 -22.743 1.00 94.81 399 ALA A CA 1
ATOM 2903 C C . ALA A 1 399 ? 24.578 5.682 -22.393 1.00 94.81 399 ALA A C 1
ATOM 2905 O O . ALA A 1 399 ? 25.659 6.258 -22.446 1.00 94.81 399 ALA A O 1
ATOM 2906 N N . ARG A 1 400 ? 24.508 4.364 -22.142 1.00 95.06 400 ARG A N 1
ATOM 2907 C CA . ARG A 1 400 ? 25.709 3.540 -21.887 1.00 95.06 400 ARG A CA 1
ATOM 2908 C C . ARG A 1 400 ? 26.682 3.522 -23.065 1.00 95.06 400 ARG A C 1
ATOM 2910 O O . ARG A 1 400 ? 27.889 3.514 -22.857 1.00 95.06 400 ARG A O 1
ATOM 2917 N N . LYS A 1 401 ? 26.172 3.497 -24.300 1.00 96.12 401 LYS A N 1
ATOM 2918 C CA . LYS A 1 401 ? 27.017 3.573 -25.500 1.00 96.12 401 LYS A CA 1
ATOM 2919 C C . LYS A 1 401 ? 27.689 4.938 -25.640 1.00 96.12 401 LYS A C 1
ATOM 2921 O O . LYS A 1 401 ? 28.858 4.970 -26.003 1.00 96.12 401 LYS A O 1
ATOM 2926 N N . ALA A 1 402 ? 26.970 6.024 -25.351 1.00 94.94 402 ALA A N 1
ATOM 2927 C CA . ALA A 1 402 ? 27.523 7.376 -25.364 1.00 94.94 402 ALA A CA 1
ATOM 2928 C C . ALA A 1 402 ? 28.641 7.524 -24.318 1.00 94.94 402 ALA A C 1
ATOM 2930 O O . ALA A 1 402 ? 29.761 7.869 -24.678 1.00 94.94 402 ALA A O 1
ATOM 2931 N N . ALA A 1 403 ? 28.389 7.109 -23.072 1.00 93.81 403 ALA A N 1
ATOM 2932 C CA . ALA A 1 403 ? 29.389 7.137 -22.002 1.00 93.81 403 ALA A CA 1
ATOM 2933 C C . ALA A 1 403 ? 30.633 6.281 -22.321 1.00 93.81 403 ALA A C 1
ATOM 2935 O O . ALA A 1 403 ? 31.760 6.693 -22.063 1.00 93.81 403 ALA A O 1
ATOM 2936 N N . ALA A 1 404 ? 30.456 5.100 -22.929 1.00 94.62 404 ALA A N 1
ATOM 2937 C CA . ALA A 1 404 ? 31.583 4.263 -23.351 1.00 94.62 404 ALA A CA 1
ATOM 2938 C C . ALA A 1 404 ? 32.414 4.912 -24.475 1.00 94.62 404 ALA A C 1
ATOM 2940 O O . ALA A 1 404 ? 33.638 4.772 -24.496 1.00 94.62 404 ALA A O 1
ATOM 2941 N N . ALA A 1 405 ? 31.767 5.628 -25.401 1.00 94.44 405 ALA A N 1
ATOM 2942 C CA . ALA A 1 405 ? 32.453 6.357 -26.464 1.00 94.44 405 ALA A CA 1
ATOM 2943 C C . ALA A 1 405 ? 33.258 7.546 -25.910 1.00 94.44 405 ALA A C 1
ATOM 2945 O O . ALA A 1 405 ? 34.418 7.715 -26.281 1.00 94.44 405 ALA A O 1
ATOM 2946 N N . GLU A 1 406 ? 32.685 8.308 -24.975 1.00 94.31 406 GLU A N 1
ATOM 2947 C CA . GLU A 1 406 ? 33.366 9.415 -24.285 1.00 94.31 406 GLU A CA 1
ATOM 2948 C C . GLU A 1 406 ? 34.553 8.925 -23.446 1.00 94.31 406 GLU A C 1
ATOM 2950 O O . GLU A 1 406 ? 35.651 9.470 -23.551 1.00 94.31 406 GLU A O 1
ATOM 2955 N N . GLY A 1 407 ? 34.379 7.838 -22.685 1.00 92.50 407 GLY A N 1
ATOM 2956 C CA . GLY A 1 407 ? 35.466 7.228 -21.915 1.00 92.50 407 GLY A CA 1
ATOM 2957 C C . GLY A 1 407 ? 36.613 6.724 -22.797 1.00 92.50 407 GLY A C 1
ATOM 2958 O O . GLY A 1 407 ? 37.781 6.902 -22.457 1.00 92.50 407 GLY A O 1
ATOM 2959 N N . THR A 1 408 ? 36.303 6.162 -23.971 1.00 91.69 408 THR A N 1
ATOM 2960 C CA . THR A 1 408 ? 37.331 5.731 -24.936 1.00 91.69 408 THR A CA 1
ATOM 2961 C C . THR A 1 408 ? 38.078 6.931 -25.531 1.00 91.69 408 THR A C 1
ATOM 2963 O O . THR A 1 408 ? 39.297 6.877 -25.682 1.00 91.69 408 THR A O 1
ATOM 2966 N N . ALA A 1 409 ? 37.382 8.036 -25.821 1.00 88.19 409 ALA A N 1
ATOM 2967 C CA . ALA A 1 409 ? 38.009 9.262 -26.315 1.00 88.19 409 ALA A CA 1
ATOM 2968 C C . ALA A 1 409 ? 38.941 9.908 -25.272 1.00 88.19 409 ALA A C 1
ATOM 2970 O O . ALA A 1 409 ? 40.021 10.377 -25.630 1.00 88.19 409 ALA A O 1
ATOM 2971 N N . ALA A 1 410 ? 38.570 9.875 -23.988 1.00 85.31 410 ALA A N 1
ATOM 2972 C CA . ALA A 1 410 ? 39.389 10.408 -22.899 1.00 85.31 410 ALA A CA 1
ATOM 2973 C C . ALA A 1 410 ? 40.696 9.618 -22.685 1.00 85.31 410 ALA A C 1
ATOM 2975 O O . ALA A 1 410 ? 41.743 10.220 -22.452 1.00 85.31 410 ALA A O 1
ATOM 2976 N N . VAL A 1 411 ? 40.670 8.285 -22.824 1.00 88.19 411 VAL A N 1
ATOM 2977 C CA . VAL A 1 411 ? 41.877 7.440 -22.705 1.00 88.19 411 VAL A CA 1
ATOM 2978 C C . VAL A 1 411 ? 42.864 7.694 -23.852 1.00 88.19 411 VAL A C 1
ATOM 2980 O O . VAL A 1 411 ? 44.071 7.691 -23.633 1.00 88.19 411 VAL A O 1
ATOM 2983 N N . VAL A 1 412 ? 42.376 7.973 -25.065 1.00 86.12 412 VAL A N 1
ATOM 2984 C CA . VAL A 1 412 ? 43.235 8.264 -26.231 1.00 86.12 412 VAL A CA 1
ATOM 2985 C C . VAL A 1 412 ? 43.923 9.636 -26.125 1.00 86.12 412 VAL A C 1
ATOM 2987 O O . VAL A 1 412 ? 44.970 9.839 -26.735 1.00 86.12 412 VAL A O 1
ATOM 2990 N N . GLN A 1 413 ? 43.377 10.574 -25.342 1.00 77.88 413 GLN A N 1
ATOM 2991 C CA . GLN A 1 413 ? 43.948 11.916 -25.157 1.00 77.88 413 GLN A CA 1
ATOM 2992 C C . GLN A 1 413 ? 44.947 12.028 -23.996 1.00 77.88 413 GLN A C 1
ATOM 2994 O O . GLN A 1 413 ? 45.549 13.090 -23.827 1.00 77.88 413 GLN A O 1
ATOM 2999 N N . GLN A 1 414 ? 45.169 10.970 -23.209 1.00 71.50 414 GLN A N 1
ATOM 3000 C CA . GLN A 1 414 ? 46.260 10.985 -22.238 1.00 71.50 414 GLN A CA 1
ATOM 3001 C C . GLN A 1 414 ? 47.602 10.913 -22.986 1.00 71.50 414 GLN A C 1
ATOM 3003 O O . GLN A 1 414 ? 47.839 9.942 -23.710 1.00 71.50 414 GLN A O 1
ATOM 3008 N N . PRO A 1 415 ? 48.482 11.928 -22.857 1.00 80.94 415 PRO A N 1
ATOM 3009 C CA . PRO A 1 415 ? 49.794 11.885 -23.485 1.00 80.94 415 PRO A CA 1
ATOM 3010 C C . PRO A 1 415 ? 50.541 10.635 -22.999 1.00 80.94 415 PRO A C 1
ATOM 3012 O O . PRO A 1 415 ? 50.404 10.271 -21.825 1.00 80.94 415 PRO A O 1
ATOM 3015 N N . PRO A 1 416 ? 51.309 9.961 -23.876 1.00 83.12 416 PRO A N 1
ATOM 3016 C CA . PRO A 1 416 ? 52.056 8.770 -23.496 1.00 83.12 416 PRO A CA 1
ATOM 3017 C C . PRO A 1 416 ? 52.877 9.070 -22.235 1.00 83.12 416 PRO A C 1
ATOM 3019 O O . PRO A 1 416 ? 53.435 10.171 -22.143 1.00 83.12 416 PRO A O 1
ATOM 3022 N N . PRO A 1 417 ? 52.934 8.143 -21.257 1.00 82.88 417 PRO A N 1
ATOM 3023 C CA . PRO A 1 417 ? 53.643 8.376 -20.008 1.00 82.88 417 PRO A CA 1
ATOM 3024 C C . PRO A 1 417 ? 55.063 8.828 -20.339 1.00 82.88 417 PRO A C 1
ATOM 3026 O O . PRO A 1 417 ? 55.804 8.105 -21.011 1.00 82.88 417 PRO A O 1
ATOM 3029 N N . GLN A 1 418 ? 55.414 10.053 -19.929 1.00 81.69 418 GLN A N 1
ATOM 3030 C CA . GLN A 1 418 ? 56.765 10.573 -20.096 1.00 81.69 418 GLN A CA 1
ATOM 3031 C C . GLN A 1 418 ? 57.702 9.572 -19.427 1.00 81.69 418 GLN A C 1
ATOM 3033 O O . GLN A 1 418 ? 57.617 9.364 -18.216 1.00 81.69 418 GLN A O 1
ATOM 3038 N N . GLN A 1 419 ? 58.535 8.902 -20.229 1.00 80.62 419 GLN A N 1
ATOM 3039 C CA . GLN A 1 419 ? 59.546 7.983 -19.724 1.00 80.62 419 GLN A CA 1
ATOM 3040 C C . GLN A 1 419 ? 60.398 8.765 -18.730 1.00 80.62 419 GLN A C 1
ATOM 3042 O O . GLN A 1 419 ? 61.131 9.674 -19.121 1.00 80.62 419 GLN A O 1
ATOM 3047 N N . GLN A 1 420 ? 60.245 8.455 -17.440 1.00 75.75 420 GLN A N 1
ATOM 3048 C CA . GLN A 1 420 ? 61.109 9.022 -16.421 1.00 75.75 420 GLN A CA 1
ATOM 3049 C C . GLN A 1 420 ? 62.538 8.627 -16.799 1.00 75.75 420 GLN A C 1
ATOM 3051 O O . GLN A 1 420 ? 62.795 7.437 -17.009 1.00 75.75 420 GLN A O 1
ATOM 3056 N N . PRO A 1 421 ? 63.449 9.597 -16.967 1.00 78.25 421 PRO A N 1
ATOM 3057 C CA . PRO A 1 421 ? 64.826 9.282 -17.292 1.00 78.25 421 PRO A CA 1
ATOM 3058 C C . PRO A 1 421 ? 65.372 8.387 -16.180 1.00 78.25 421 PRO A C 1
ATOM 3060 O O . PRO A 1 421 ? 65.310 8.761 -15.008 1.00 78.25 421 PRO A O 1
ATOM 3063 N N . ASN A 1 422 ? 65.854 7.198 -16.557 1.00 75.81 422 ASN A N 1
ATOM 3064 C CA . ASN A 1 422 ? 66.555 6.285 -15.659 1.00 75.81 422 ASN A CA 1
ATOM 3065 C C . ASN A 1 422 ? 67.627 7.084 -14.911 1.00 75.81 422 ASN A C 1
ATOM 3067 O O . ASN A 1 422 ? 68.603 7.528 -15.518 1.00 75.81 422 ASN A O 1
ATOM 3071 N N . GLN A 1 423 ? 67.417 7.296 -13.613 1.00 68.75 423 GLN A N 1
ATOM 3072 C CA . GLN A 1 423 ? 68.445 7.836 -12.738 1.00 68.75 423 GLN A CA 1
ATOM 3073 C C . GLN A 1 423 ? 69.471 6.721 -12.541 1.00 68.75 423 GLN A C 1
ATOM 3075 O O . GLN A 1 423 ? 69.153 5.679 -11.967 1.00 68.75 423 GLN A O 1
ATOM 3080 N N . ALA A 1 424 ? 70.640 6.921 -13.148 1.00 69.25 424 ALA A N 1
ATOM 3081 C CA . ALA A 1 424 ? 71.802 6.047 -13.052 1.00 69.25 424 ALA A CA 1
ATOM 3082 C C . ALA A 1 424 ? 72.563 6.275 -11.744 1.00 69.25 424 ALA A C 1
ATOM 3084 O O . ALA A 1 424 ? 72.597 7.444 -11.288 1.00 69.25 424 ALA A O 1
#

pLDDT: mean 83.64, std 12.91, range [39.09, 98.12]

InterPro domains:
  IPR002893 Zinc finger, MYND-type [PF01753] (357-386)
  IPR002893 Zinc finger, MYND-type [PS50865] (337-386)